Protein AF-0000000087804214 (afdb_homodimer)

Organism: Veillonella parvula (NCBI:txid29466)

Secondary structure (DSSP, 8-state):
--EEEEEE--TTS-HHHHHHHHHHHHHHTT--EEEEESS-TTSGGGHHHHHHHTTTT-SSTTSS-HHHHHHHHHHHHHHHIIIIIHHHHHTTPEEEEES-HHHHHHHHHTT--SHHHHHHHHHHHHIIIIIIS-PPPPSEEEEEE--HHHHHHHHHHHHHHH------TTTT-HHHHHHHHHHHHHHHHHH--EEEE-EEE-TTS-EEEPPHHHHHHHHHHHHHTT--/--EEEEEE--TTS-HHHHHHHHHHHHHHTT--EEEEESS-TTSGGGHHHHHHHTTTT-SSTTSS-HHHHHHHHHHHHHHHIIIIIHHHHHTTPEEEEES-HHHHHHHHHTT--SHHHHHHHHHHHHIIIIIIS-PPPPSEEEEEE--HHHHHHHHHHHHHHH------TTTT-HHHHHHHHHHHHHHHHHH--EEEE-EEE-TTS-EEEPPHHHHHHHHHHHHHTT--

pLDDT: mean 92.7, std 10.62, range [46.09, 98.94]

Sequence (456 aa):
MGTLIILEGGDGSGKATQTKLLVERLTKEGHAVKSVSFPNYDSGAAMPIKMYLAGEFGKDVHDVNPYVASSMYAIDRFASFRTDWEQFYKNGGIIIADRYTTSNMVHQMVKYDNPKERTAFLDWLEDFEFQKFGLPKPDAVCLLDMPLEVSEALMAERTGKTGGNTGDIHEGNHAYLVAVHGAYEELVKRYQWHRIPCAYKAKSSQYTLRTIEEIHNDVYSVVENLLPMGTLIILEGGDGSGKATQTKLLVERLTKEGHAVKSVSFPNYDSGAAMPIKMYLAGEFGKDVHDVNPYVASSMYAIDRFASFRTDWEQFYKNGGIIIADRYTTSNMVHQMVKYDNPKERTAFLDWLEDFEFQKFGLPKPDAVCLLDMPLEVSEALMAERTGKTGGNTGDIHEGNHAYLVAVHGAYEELVKRYQWHRIPCAYKAKSSQYTLRTIEEIHNDVYSVVENLLP

Structure (mmCIF, N/CA/C/O backbone):
data_AF-0000000087804214-model_v1
#
loop_
_entity.id
_entity.type
_entity.pdbx_description
1 polymer 'Thymidylate kinase'
#
loop_
_atom_site.group_PDB
_atom_site.id
_atom_site.type_symbol
_atom_site.label_atom_id
_atom_site.label_alt_id
_atom_site.label_comp_id
_atom_site.label_asym_id
_atom_site.label_entity_id
_atom_site.label_seq_id
_atom_site.pdbx_PDB_ins_code
_atom_site.Cartn_x
_atom_site.Cartn_y
_atom_site.Cartn_z
_atom_site.occupancy
_atom_site.B_iso_or_equiv
_atom_site.auth_seq_id
_atom_site.auth_comp_id
_atom_site.auth_asym_id
_atom_site.auth_atom_id
_atom_site.pdbx_PDB_model_num
ATOM 1 N N . MET A 1 1 ? 22.016 -10.938 -11.633 1 89.5 1 MET A N 1
ATOM 2 C CA . MET A 1 1 ? 20.641 -10.969 -11.156 1 89.5 1 MET A CA 1
ATOM 3 C C . MET A 1 1 ? 20.094 -12.398 -11.172 1 89.5 1 MET A C 1
ATOM 5 O O . MET A 1 1 ? 20.531 -13.227 -11.961 1 89.5 1 MET A O 1
ATOM 9 N N . GLY A 1 2 ? 19.375 -12.766 -10.156 1 96.44 2 GLY A N 1
ATOM 10 C CA . GLY A 1 2 ? 18.875 -14.117 -9.984 1 96.44 2 GLY A CA 1
ATOM 11 C C . GLY A 1 2 ? 17.703 -14.43 -10.898 1 96.44 2 GLY A C 1
ATOM 12 O O . GLY A 1 2 ? 17.453 -13.703 -11.859 1 96.44 2 GLY A O 1
ATOM 13 N N . THR A 1 3 ? 17.172 -15.688 -10.789 1 98 3 THR A N 1
ATOM 14 C CA . THR A 1 3 ? 16.031 -16.172 -11.547 1 98 3 THR A CA 1
ATOM 15 C C . THR A 1 3 ? 14.797 -16.297 -10.664 1 98 3 THR A C 1
ATOM 17 O O . THR A 1 3 ? 14.875 -16.828 -9.547 1 98 3 THR A O 1
ATOM 20 N N . LEU A 1 4 ? 13.695 -15.711 -11.086 1 98.56 4 LEU A N 1
ATOM 21 C CA . LEU A 1 4 ? 12.445 -15.766 -10.336 1 98.56 4 LEU A CA 1
ATOM 22 C C . LEU A 1 4 ? 11.406 -16.594 -11.078 1 98.56 4 LEU A C 1
ATOM 24 O O . LEU A 1 4 ? 10.961 -16.219 -12.164 1 98.56 4 LEU A O 1
ATOM 28 N N . ILE A 1 5 ? 10.977 -17.703 -10.492 1 98.5 5 ILE A N 1
ATOM 29 C CA . ILE A 1 5 ? 9.992 -18.625 -11.047 1 98.5 5 ILE A CA 1
ATOM 30 C C . ILE A 1 5 ? 8.742 -18.641 -10.172 1 98.5 5 ILE A C 1
ATOM 32 O O . ILE A 1 5 ? 8.828 -18.828 -8.961 1 98.5 5 ILE A O 1
ATOM 36 N N . ILE A 1 6 ? 7.594 -18.484 -10.812 1 98.75 6 ILE A N 1
ATOM 37 C CA . ILE A 1 6 ? 6.344 -18.438 -10.062 1 98.75 6 ILE A CA 1
ATOM 38 C C . ILE A 1 6 ? 5.543 -19.703 -10.328 1 98.75 6 ILE A C 1
ATOM 40 O O . ILE A 1 6 ? 5.398 -20.141 -11.477 1 98.75 6 ILE A O 1
ATOM 44 N N . LEU A 1 7 ? 5.105 -20.328 -9.266 1 98.62 7 LEU A N 1
ATOM 45 C CA . LEU A 1 7 ? 4.043 -21.312 -9.352 1 98.62 7 LEU A CA 1
ATOM 46 C C . LEU A 1 7 ? 2.693 -20.703 -8.992 1 98.62 7 LEU A C 1
ATOM 48 O O . LEU A 1 7 ? 2.465 -20.328 -7.84 1 98.62 7 LEU A O 1
ATOM 52 N N . GLU A 1 8 ? 1.828 -20.609 -10.016 1 98.25 8 GLU A N 1
ATOM 53 C CA . GLU A 1 8 ? 0.496 -20.031 -9.867 1 98.25 8 GLU A CA 1
ATOM 54 C C . GLU A 1 8 ? -0.588 -21.094 -10.016 1 98.25 8 GLU A C 1
ATOM 56 O O . GLU A 1 8 ? -0.379 -22.109 -10.68 1 98.25 8 GLU A O 1
ATOM 61 N N . GLY A 1 9 ? -1.726 -20.859 -9.352 1 94.81 9 GLY A N 1
ATOM 62 C CA . GLY A 1 9 ? -2.855 -21.781 -9.398 1 94.81 9 GLY A CA 1
ATOM 63 C C . GLY A 1 9 ? -3.818 -21.609 -8.242 1 94.81 9 GLY A C 1
ATOM 64 O O . GLY A 1 9 ? -3.48 -20.969 -7.242 1 94.81 9 GLY A O 1
ATOM 65 N N . GLY A 1 10 ? -4.977 -22.125 -8.43 1 88.5 10 GLY A N 1
ATOM 66 C CA . GLY A 1 10 ? -5.98 -22.031 -7.387 1 88.5 10 GLY A CA 1
ATOM 67 C C . GLY A 1 10 ? -5.684 -22.922 -6.191 1 88.5 10 GLY A C 1
ATOM 68 O O . GLY A 1 10 ? -4.723 -23.703 -6.211 1 88.5 10 GLY A O 1
ATOM 69 N N . ASP A 1 11 ? -6.441 -22.703 -5.164 1 82.5 11 ASP A N 1
ATOM 70 C CA . ASP A 1 11 ? -6.316 -23.578 -4.004 1 82.5 11 ASP A CA 1
ATOM 71 C C . ASP A 1 11 ? -6.578 -25.031 -4.379 1 82.5 11 ASP A C 1
ATOM 73 O O . ASP A 1 11 ? -7.496 -25.312 -5.148 1 82.5 11 ASP A O 1
ATOM 77 N N . GLY A 1 12 ? -5.707 -25.906 -3.965 1 82.81 12 GLY A N 1
ATOM 78 C CA . GLY A 1 12 ? -5.875 -27.328 -4.254 1 82.81 12 GLY A CA 1
ATOM 79 C C . GLY A 1 12 ? -5.195 -27.766 -5.539 1 82.81 12 GLY A C 1
ATOM 80 O O . GLY A 1 12 ? -5.25 -28.938 -5.914 1 82.81 12 GLY A O 1
ATOM 81 N N . SER A 1 13 ? -4.539 -26.859 -6.195 1 89.88 13 SER A N 1
ATOM 82 C CA . SER A 1 13 ? -3.92 -27.188 -7.48 1 89.88 13 SER A CA 1
ATOM 83 C C . SER A 1 13 ? -2.592 -27.906 -7.285 1 89.88 13 SER A C 1
ATOM 85 O O . SER A 1 13 ? -2.045 -28.484 -8.234 1 89.88 13 SER A O 1
ATOM 87 N N . GLY A 1 14 ? -2.051 -27.891 -6.07 1 90.69 14 GLY A N 1
ATOM 88 C CA . GLY A 1 14 ? -0.812 -28.594 -5.793 1 90.69 14 GLY A CA 1
ATOM 89 C C . GLY A 1 14 ? 0.412 -27.703 -5.844 1 90.69 14 GLY A C 1
ATOM 90 O O . GLY A 1 14 ? 1.534 -28.188 -6.016 1 90.69 14 GLY A O 1
ATOM 91 N N . LYS A 1 15 ? 0.245 -26.359 -5.715 1 93.38 15 LYS A N 1
ATOM 92 C CA . LYS A 1 15 ? 1.345 -25.406 -5.793 1 93.38 15 LYS A CA 1
ATOM 93 C C . LYS A 1 15 ? 2.424 -25.719 -4.762 1 93.38 15 LYS A C 1
ATOM 95 O O . LYS A 1 15 ? 3.604 -25.828 -5.102 1 93.38 15 LYS A O 1
ATOM 100 N N . ALA A 1 16 ? 1.98 -25.938 -3.52 1 93.62 16 ALA A N 1
ATOM 101 C CA . ALA A 1 16 ? 2.936 -26.188 -2.443 1 93.62 16 ALA A CA 1
ATOM 102 C C . ALA A 1 16 ? 3.748 -27.453 -2.707 1 93.62 16 ALA A C 1
ATOM 104 O O . ALA A 1 16 ? 4.961 -27.484 -2.484 1 93.62 16 ALA A O 1
ATOM 105 N N . THR A 1 17 ? 3.088 -28.469 -3.193 1 95.94 17 THR A N 1
ATOM 106 C CA . THR A 1 17 ? 3.742 -29.734 -3.512 1 95.94 17 THR A CA 1
ATOM 107 C C . THR A 1 17 ? 4.758 -29.547 -4.637 1 95.94 17 THR A C 1
ATOM 109 O O . THR A 1 17 ? 5.902 -29.984 -4.523 1 95.94 17 THR A O 1
ATOM 112 N N . GLN A 1 18 ? 4.359 -28.922 -5.672 1 98.12 18 GLN A N 1
ATOM 113 C CA . GLN A 1 18 ? 5.234 -28.734 -6.828 1 98.12 18 GLN A CA 1
ATOM 114 C C . GLN A 1 18 ? 6.402 -27.812 -6.496 1 98.12 18 GLN A C 1
ATOM 116 O O . GLN A 1 18 ? 7.516 -28.016 -6.992 1 98.12 18 GLN A O 1
ATOM 121 N N . THR A 1 19 ? 6.172 -26.781 -5.672 1 98.19 19 THR A N 1
ATOM 122 C CA . THR A 1 19 ? 7.254 -25.906 -5.207 1 98.19 19 THR A CA 1
ATOM 123 C C . THR A 1 19 ? 8.305 -26.719 -4.449 1 98.19 19 THR A C 1
ATOM 125 O O . THR A 1 19 ? 9.5 -26.594 -4.723 1 98.19 19 THR A O 1
ATOM 128 N N . LYS A 1 20 ? 7.844 -27.5 -3.52 1 98.12 20 LYS A N 1
ATOM 129 C CA . LYS A 1 20 ? 8.75 -28.312 -2.711 1 98.12 20 LYS A CA 1
ATOM 130 C C . LYS A 1 20 ? 9.594 -29.234 -3.59 1 98.12 20 LYS A C 1
ATOM 132 O O . LYS A 1 20 ? 10.812 -29.328 -3.414 1 98.12 20 LYS A O 1
ATOM 137 N N . LEU A 1 21 ? 9.008 -29.922 -4.535 1 98.56 21 LEU A N 1
ATOM 138 C CA . LEU A 1 21 ? 9.703 -30.844 -5.422 1 98.56 21 LEU A CA 1
ATOM 139 C C . LEU A 1 21 ? 10.734 -30.109 -6.281 1 98.56 21 LEU A C 1
ATOM 141 O O . LEU A 1 21 ? 11.844 -30.594 -6.488 1 98.56 21 LEU A O 1
ATOM 145 N N . LEU A 1 22 ? 10.352 -28.984 -6.801 1 98.56 22 LEU A N 1
ATOM 146 C CA . LEU A 1 22 ? 11.242 -28.203 -7.652 1 98.56 22 LEU A CA 1
ATOM 147 C C . LEU A 1 22 ? 12.461 -27.719 -6.867 1 98.56 22 LEU A C 1
ATOM 149 O O . LEU A 1 22 ? 13.586 -27.797 -7.355 1 98.56 22 LEU A O 1
ATOM 153 N N . VAL A 1 23 ? 12.211 -27.188 -5.621 1 98.56 23 VAL A N 1
ATOM 154 C CA . VAL A 1 23 ? 13.297 -26.75 -4.758 1 98.56 23 VAL A CA 1
ATOM 155 C C . VAL A 1 23 ? 14.25 -27.906 -4.484 1 98.56 23 VAL A C 1
ATOM 157 O O . VAL A 1 23 ? 15.469 -27.75 -4.602 1 98.56 23 VAL A O 1
ATOM 160 N N . GLU A 1 24 ? 13.727 -29.016 -4.152 1 98.5 24 GLU A N 1
ATOM 161 C CA . GLU A 1 24 ? 14.531 -30.203 -3.85 1 98.5 24 GLU A CA 1
ATOM 162 C C . GLU A 1 24 ? 15.375 -30.609 -5.055 1 98.5 24 GLU A C 1
ATOM 164 O O . GLU A 1 24 ? 16.578 -30.875 -4.918 1 98.5 24 GLU A O 1
ATOM 169 N N . ARG A 1 25 ? 14.75 -30.656 -6.164 1 98.38 25 ARG A N 1
ATOM 170 C CA . ARG A 1 25 ? 15.461 -31.094 -7.363 1 98.38 25 ARG A CA 1
ATOM 171 C C . ARG A 1 25 ? 16.578 -30.125 -7.727 1 98.38 25 ARG A C 1
ATOM 173 O O . ARG A 1 25 ? 17.719 -30.547 -7.961 1 98.38 25 ARG A O 1
ATOM 180 N N . LEU A 1 26 ? 16.344 -28.875 -7.734 1 98.19 26 LEU A N 1
ATOM 181 C CA . LEU A 1 26 ? 17.344 -27.875 -8.102 1 98.19 26 LEU A CA 1
ATOM 182 C C . LEU A 1 26 ? 18.484 -27.844 -7.09 1 98.19 26 LEU A C 1
ATOM 184 O O . LEU A 1 26 ? 19.641 -27.672 -7.465 1 98.19 26 LEU A O 1
ATOM 188 N N . THR A 1 27 ? 18.062 -27.984 -5.793 1 98.25 27 THR A N 1
ATOM 189 C CA . THR A 1 27 ? 19.094 -28.047 -4.762 1 98.25 27 THR A CA 1
ATOM 190 C C . THR A 1 27 ? 20 -29.25 -4.973 1 98.25 27 THR A C 1
ATOM 192 O O . THR A 1 27 ? 21.234 -29.125 -4.875 1 98.25 27 THR A O 1
ATOM 195 N N . LYS A 1 28 ? 19.469 -30.344 -5.289 1 98 28 LYS A N 1
ATOM 196 C CA . LYS A 1 28 ? 20.219 -31.562 -5.551 1 98 28 LYS A CA 1
ATOM 197 C C . LYS A 1 28 ? 21.156 -31.391 -6.75 1 98 28 LYS A C 1
ATOM 199 O O . LYS A 1 28 ? 22.25 -31.938 -6.781 1 98 28 LYS A O 1
ATOM 204 N N . GLU A 1 29 ? 20.688 -30.641 -7.652 1 97.44 29 GLU A N 1
ATOM 205 C CA . GLU A 1 29 ? 21.469 -30.391 -8.867 1 97.44 29 GLU A CA 1
ATOM 206 C C . GLU A 1 29 ? 22.562 -29.359 -8.617 1 97.44 29 GLU A C 1
ATOM 208 O O . GLU A 1 29 ? 23.344 -29.047 -9.523 1 97.44 29 GLU A O 1
ATOM 213 N N . GLY A 1 30 ? 22.609 -28.719 -7.453 1 97.06 30 GLY A N 1
ATOM 214 C CA . GLY A 1 30 ? 23.719 -27.859 -7.059 1 97.06 30 GLY A CA 1
ATOM 215 C C . GLY A 1 30 ? 23.406 -26.375 -7.195 1 97.06 30 GLY A C 1
ATOM 216 O O . GLY A 1 30 ? 24.297 -25.547 -7.082 1 97.06 30 GLY A O 1
ATOM 217 N N . HIS A 1 31 ? 22.141 -26.062 -7.402 1 97.56 31 HIS A N 1
ATOM 218 C CA . HIS A 1 31 ? 21.766 -24.672 -7.551 1 97.56 31 HIS A CA 1
ATOM 219 C C . HIS A 1 31 ? 21.453 -24.031 -6.199 1 97.56 31 HIS A C 1
ATOM 221 O O . HIS A 1 31 ? 21.016 -24.719 -5.27 1 97.56 31 HIS A O 1
ATOM 227 N N . ALA A 1 32 ? 21.797 -22.75 -6.066 1 97.69 32 ALA A N 1
ATOM 228 C CA . ALA A 1 32 ? 21.312 -21.969 -4.926 1 97.69 32 ALA A CA 1
ATOM 229 C C . ALA A 1 32 ? 19.844 -21.609 -5.09 1 97.69 32 ALA A C 1
ATOM 231 O O . ALA A 1 32 ? 19.5 -20.797 -5.949 1 97.69 32 ALA A O 1
ATOM 232 N N . VAL A 1 33 ? 18.984 -22.203 -4.25 1 98.38 33 VAL A N 1
ATOM 233 C CA . VAL A 1 33 ? 17.547 -22.062 -4.438 1 98.38 33 VAL A CA 1
ATOM 234 C C . VAL A 1 33 ? 16.891 -21.625 -3.123 1 98.38 33 VAL A C 1
ATOM 236 O O . VAL A 1 33 ? 17.281 -22.094 -2.049 1 98.38 33 VAL A O 1
ATOM 239 N N . LYS A 1 34 ? 15.984 -20.719 -3.193 1 98.31 34 LYS A N 1
ATOM 240 C CA . LYS A 1 34 ? 15.148 -20.281 -2.078 1 98.31 34 LYS A CA 1
ATOM 241 C C . LYS A 1 34 ? 13.672 -20.266 -2.475 1 98.31 34 LYS A C 1
ATOM 243 O O . LYS A 1 34 ? 13.328 -19.828 -3.576 1 98.31 34 LYS A O 1
ATOM 248 N N . SER A 1 35 ? 12.844 -20.75 -1.614 1 98.62 35 SER A N 1
ATOM 249 C CA . SER A 1 35 ? 11.406 -20.703 -1.853 1 98.62 35 SER A CA 1
ATOM 250 C C . SER A 1 35 ? 10.75 -19.625 -0.992 1 98.62 35 SER A C 1
ATOM 252 O O . SER A 1 35 ? 11.125 -19.422 0.163 1 98.62 35 SER A O 1
ATOM 254 N N . VAL A 1 36 ? 9.805 -18.906 -1.508 1 98.38 36 VAL A N 1
ATOM 255 C CA . VAL A 1 36 ? 8.977 -17.938 -0.794 1 98.38 36 VAL A CA 1
ATOM 256 C C . VAL A 1 36 ? 7.508 -18.172 -1.131 1 98.38 36 VAL A C 1
ATOM 258 O O . VAL A 1 36 ? 7.184 -18.828 -2.121 1 98.38 36 VAL A O 1
ATOM 261 N N . SER A 1 37 ? 6.637 -17.719 -0.307 1 98.06 37 SER A N 1
ATOM 262 C CA . SER A 1 37 ? 5.195 -17.844 -0.509 1 98.06 37 SER A CA 1
ATOM 263 C C . SER A 1 37 ? 4.477 -16.531 -0.173 1 98.06 37 SER A C 1
ATOM 265 O O . SER A 1 37 ? 4.859 -15.836 0.767 1 98.06 37 SER A O 1
ATOM 267 N N . PHE A 1 38 ? 3.467 -16.266 -0.941 1 98.12 38 PHE A N 1
ATOM 268 C CA . PHE A 1 38 ? 2.713 -15.047 -0.711 1 98.12 38 PHE A CA 1
ATOM 269 C C . PHE A 1 38 ? 1.221 -15.336 -0.606 1 98.12 38 PHE A C 1
ATOM 271 O O . PHE A 1 38 ? 0.699 -16.188 -1.33 1 98.12 38 PHE A O 1
ATOM 278 N N . PRO A 1 39 ? 0.587 -14.672 0.192 1 97.75 39 PRO A N 1
ATOM 279 C CA . PRO A 1 39 ? 1.111 -13.703 1.156 1 97.75 39 PRO A CA 1
ATOM 280 C C . PRO A 1 39 ? 1.992 -14.352 2.223 1 97.75 39 PRO A C 1
ATOM 282 O O . PRO A 1 39 ? 1.84 -15.539 2.518 1 97.75 39 PRO A O 1
ATOM 285 N N . ASN A 1 40 ? 2.945 -13.617 2.68 1 98.25 40 ASN A N 1
ATOM 286 C CA . ASN A 1 40 ? 3.736 -14.062 3.822 1 98.25 40 ASN A CA 1
ATOM 287 C C . ASN A 1 40 ? 3.055 -13.719 5.145 1 98.25 40 ASN A C 1
ATOM 289 O O . ASN A 1 40 ? 3.383 -12.711 5.773 1 98.25 40 ASN A O 1
ATOM 293 N N . TYR A 1 41 ? 2.264 -14.578 5.656 1 96.5 41 TYR A N 1
ATOM 294 C CA . TYR A 1 41 ? 1.414 -14.32 6.812 1 96.5 41 TYR A CA 1
ATOM 295 C C . TYR A 1 41 ? 2.238 -14.258 8.094 1 96.5 41 TYR A C 1
ATOM 297 O O . TYR A 1 41 ? 1.754 -13.805 9.133 1 96.5 41 TYR A O 1
ATOM 305 N N . ASP A 1 42 ? 3.43 -14.672 8.039 1 96.31 42 ASP A N 1
ATOM 306 C CA . ASP A 1 42 ? 4.305 -14.625 9.203 1 96.31 42 ASP A CA 1
ATOM 307 C C . ASP A 1 42 ? 4.852 -13.219 9.43 1 96.31 42 ASP A C 1
ATOM 309 O O . ASP A 1 42 ? 5.395 -12.922 10.5 1 96.31 42 ASP A O 1
ATOM 313 N N . SER A 1 43 ? 4.773 -12.414 8.445 1 97.25 43 SER A N 1
ATOM 314 C CA . SER A 1 43 ? 5.262 -11.039 8.523 1 97.25 43 SER A CA 1
ATOM 315 C C . SER A 1 43 ? 4.152 -10.078 8.938 1 97.25 43 SER A C 1
ATOM 317 O O . SER A 1 43 ? 3.008 -10.219 8.508 1 97.25 43 SER A O 1
ATOM 319 N N . GLY A 1 44 ? 4.523 -9.109 9.734 1 97 44 GLY A N 1
ATOM 320 C CA . GLY A 1 44 ? 3.578 -8.055 10.078 1 97 44 GLY A CA 1
ATOM 321 C C . GLY A 1 44 ? 3.092 -7.277 8.867 1 97 44 GLY A C 1
ATOM 322 O O . GLY A 1 44 ? 2.008 -6.691 8.898 1 97 44 GLY A O 1
ATOM 323 N N . ALA A 1 45 ? 3.869 -7.293 7.789 1 98.38 45 ALA A N 1
ATOM 324 C CA . ALA A 1 45 ? 3.521 -6.547 6.586 1 98.38 45 ALA A CA 1
ATOM 325 C C . ALA A 1 45 ? 2.244 -7.09 5.949 1 98.38 45 ALA A C 1
ATOM 327 O O . ALA A 1 45 ? 1.612 -6.418 5.133 1 98.38 45 ALA A O 1
ATOM 328 N N . ALA A 1 46 ? 1.798 -8.297 6.336 1 98.56 46 ALA A N 1
ATOM 329 C CA . ALA A 1 46 ? 0.624 -8.938 5.746 1 98.56 46 ALA A CA 1
ATOM 330 C C . ALA A 1 46 ? -0.641 -8.586 6.523 1 98.56 46 ALA A C 1
ATOM 332 O O . ALA A 1 46 ? -1.74 -9.008 6.156 1 98.56 46 ALA A O 1
ATOM 333 N N . MET A 1 47 ? -0.497 -7.789 7.574 1 98.56 47 MET A N 1
ATOM 334 C CA . MET A 1 47 ? -1.643 -7.508 8.43 1 98.56 47 MET A CA 1
ATOM 335 C C . MET A 1 47 ? -2.77 -6.852 7.641 1 98.56 47 MET A C 1
ATOM 337 O O . MET A 1 47 ? -3.938 -7.219 7.797 1 98.56 47 MET A O 1
ATOM 341 N N . PRO A 1 48 ? -2.5 -5.863 6.734 1 98.56 48 PRO A N 1
ATOM 342 C CA . PRO A 1 48 ? -3.6 -5.309 5.941 1 98.56 48 PRO A CA 1
ATOM 343 C C . PRO A 1 48 ? -4.324 -6.367 5.117 1 98.56 48 PRO A C 1
ATOM 345 O O . PRO A 1 48 ? -5.543 -6.285 4.934 1 98.56 48 PRO A O 1
ATOM 348 N N . ILE A 1 49 ? -3.586 -7.363 4.613 1 98.31 49 ILE A N 1
ATOM 349 C CA . ILE A 1 49 ? -4.191 -8.445 3.846 1 98.31 49 ILE A CA 1
ATOM 350 C C . ILE A 1 49 ? -5.105 -9.266 4.746 1 98.31 49 ILE A C 1
ATOM 352 O O . ILE A 1 49 ? -6.227 -9.609 4.359 1 98.31 49 ILE A O 1
ATOM 356 N N . LYS A 1 50 ? -4.617 -9.578 5.965 1 97.5 50 LYS A N 1
ATOM 357 C CA . LYS A 1 50 ? -5.43 -10.32 6.922 1 97.5 50 LYS A CA 1
ATOM 358 C C . LYS A 1 50 ? -6.734 -9.594 7.223 1 97.5 50 LYS A C 1
ATOM 360 O O . LYS A 1 50 ? -7.805 -10.203 7.258 1 97.5 50 LYS A O 1
ATOM 365 N N . MET A 1 51 ? -6.668 -8.312 7.414 1 97.62 51 MET A N 1
ATOM 366 C CA . MET A 1 51 ? -7.852 -7.492 7.66 1 97.62 51 MET A CA 1
ATOM 367 C C . MET A 1 51 ? -8.797 -7.531 6.461 1 97.62 51 MET A C 1
ATOM 369 O O . MET A 1 51 ? -10.008 -7.688 6.629 1 97.62 51 MET A O 1
ATOM 373 N N . TYR A 1 52 ? -8.188 -7.449 5.305 1 97.38 52 TYR A N 1
ATOM 374 C CA . TYR A 1 52 ? -8.938 -7.48 4.055 1 97.38 52 TYR A CA 1
ATOM 375 C C . TYR A 1 52 ? -9.688 -8.805 3.902 1 97.38 52 TYR A C 1
ATOM 377 O O . TYR A 1 52 ? -10.898 -8.812 3.674 1 97.38 52 TYR A O 1
ATOM 385 N N . LEU A 1 53 ? -9 -9.883 4.094 1 95.06 53 LEU A N 1
ATOM 386 C CA . LEU A 1 53 ? -9.562 -11.211 3.895 1 95.06 53 LEU A CA 1
ATOM 387 C C . LEU A 1 53 ? -10.594 -11.531 4.969 1 95.06 53 LEU A C 1
ATOM 389 O O . LEU A 1 53 ? -11.516 -12.32 4.738 1 95.06 53 LEU A O 1
ATOM 393 N N . ALA A 1 54 ? -10.453 -10.875 6.125 1 94.38 54 ALA A N 1
ATOM 394 C CA . ALA A 1 54 ? -11.398 -11.07 7.223 1 94.38 54 ALA A CA 1
ATOM 395 C C . ALA A 1 54 ? -12.664 -10.258 7.004 1 94.38 54 ALA A C 1
ATOM 397 O O . ALA A 1 54 ? -13.609 -10.336 7.797 1 94.38 54 ALA A O 1
ATOM 398 N N . GLY A 1 55 ? -12.68 -9.414 5.988 1 95.38 55 GLY A N 1
ATOM 399 C CA . GLY A 1 55 ? -13.875 -8.664 5.648 1 95.38 55 GLY A CA 1
ATOM 400 C C . GLY A 1 55 ? -13.992 -7.352 6.402 1 95.38 55 GLY A C 1
ATOM 401 O O . GLY A 1 55 ? -15.07 -6.766 6.484 1 95.38 55 GLY A O 1
ATOM 402 N N . GLU A 1 56 ? -12.914 -6.84 6.973 1 95.94 56 GLU A N 1
ATOM 403 C CA . GLU A 1 56 ? -12.961 -5.621 7.773 1 95.94 56 GLU A CA 1
ATOM 404 C C . GLU A 1 56 ? -13.219 -4.395 6.902 1 95.94 56 GLU A C 1
ATOM 406 O O . GLU A 1 56 ? -13.633 -3.346 7.406 1 95.94 56 GLU A O 1
ATOM 411 N N . PHE A 1 57 ? -12.961 -4.504 5.617 1 97.19 57 PHE A N 1
ATOM 412 C CA . PHE A 1 57 ? -13.148 -3.375 4.715 1 97.19 57 PHE A CA 1
ATOM 413 C C . PHE A 1 57 ? -14.375 -3.578 3.84 1 97.19 57 PHE A C 1
ATOM 415 O O . PHE A 1 57 ? -14.57 -2.861 2.855 1 97.19 57 PHE A O 1
ATOM 422 N N . GLY A 1 58 ? -15.062 -4.578 4.117 1 93.62 58 GLY A N 1
ATOM 423 C CA . GLY A 1 58 ? -16.234 -5.012 3.363 1 93.62 58 GLY A CA 1
ATOM 424 C C . GLY A 1 58 ? -16.297 -6.516 3.184 1 93.62 58 GLY A C 1
ATOM 425 O O . GLY A 1 58 ? -15.266 -7.168 2.986 1 93.62 58 GLY A O 1
ATOM 426 N N . LYS A 1 59 ? -17.453 -7.082 3.098 1 90 59 LYS A N 1
ATOM 427 C CA . LYS A 1 59 ? -17.609 -8.531 3.109 1 90 59 LYS A CA 1
ATOM 428 C C . LYS A 1 59 ? -17.766 -9.078 1.692 1 90 59 LYS A C 1
ATOM 430 O O . LYS A 1 59 ? -17.578 -10.273 1.461 1 90 59 LYS A O 1
ATOM 435 N N . ASP A 1 60 ? -18.062 -8.148 0.803 1 89.5 60 ASP A N 1
ATOM 436 C CA . ASP A 1 60 ? -18.188 -8.555 -0.593 1 89.5 60 ASP A CA 1
ATOM 437 C C . ASP A 1 60 ? -16.859 -8.406 -1.331 1 89.5 60 ASP A C 1
ATOM 439 O O . ASP A 1 60 ? -16.094 -7.48 -1.055 1 89.5 60 ASP A O 1
ATOM 443 N N . VAL A 1 61 ? -16.594 -9.242 -2.324 1 85.44 61 VAL A N 1
ATOM 444 C CA . VAL A 1 61 ? -15.367 -9.25 -3.1 1 85.44 61 VAL A CA 1
ATOM 445 C C . VAL A 1 61 ? -15.18 -7.91 -3.807 1 85.44 61 VAL A C 1
ATOM 447 O O . VAL A 1 61 ? -14.055 -7.461 -4.016 1 85.44 61 VAL A O 1
ATOM 450 N N . HIS A 1 62 ? -16.281 -7.203 -3.998 1 90 62 HIS A N 1
ATOM 451 C CA . HIS A 1 62 ? -16.219 -5.965 -4.766 1 90 62 HIS A CA 1
ATOM 452 C C . HIS A 1 62 ? -16.125 -4.75 -3.85 1 90 62 HIS A C 1
ATOM 454 O O . HIS A 1 62 ? -15.984 -3.621 -4.324 1 90 62 HIS A O 1
ATOM 460 N N . ASP A 1 63 ? -16.188 -4.98 -2.592 1 93.5 63 ASP A N 1
ATOM 461 C CA . ASP A 1 63 ? -16.188 -3.867 -1.646 1 93.5 63 ASP A CA 1
ATOM 462 C C . ASP A 1 63 ? -14.859 -3.133 -1.651 1 93.5 63 ASP A C 1
ATOM 464 O O . ASP A 1 63 ? -14.797 -1.939 -1.345 1 93.5 63 ASP A O 1
ATOM 468 N N . VAL A 1 64 ? -13.82 -3.904 -1.906 1 96.56 64 VAL A N 1
ATOM 469 C CA . VAL A 1 64 ? -12.5 -3.309 -2.035 1 96.56 64 VAL A CA 1
ATOM 470 C C . VAL A 1 64 ? -12.047 -3.357 -3.494 1 96.56 64 VAL A C 1
ATOM 472 O O . VAL A 1 64 ? -11.984 -4.434 -4.094 1 96.56 64 VAL A O 1
ATOM 475 N N . ASN A 1 65 ? -11.781 -2.215 -4.027 1 97.06 65 ASN A N 1
ATOM 476 C CA . ASN A 1 65 ? -11.453 -2.184 -5.449 1 97.06 65 ASN A CA 1
ATOM 477 C C . ASN A 1 65 ? -10.078 -2.785 -5.723 1 97.06 65 ASN A C 1
ATOM 479 O O . ASN A 1 65 ? -9.273 -2.939 -4.805 1 97.06 65 ASN A O 1
ATOM 483 N N . PRO A 1 66 ? -9.727 -3.08 -6.945 1 98.19 66 PRO A N 1
ATOM 484 C CA . PRO A 1 66 ? -8.523 -3.824 -7.312 1 98.19 66 PRO A CA 1
ATOM 485 C C . PRO A 1 66 ? -7.238 -3.07 -6.973 1 98.19 66 PRO A C 1
ATOM 487 O O . PRO A 1 66 ? -6.23 -3.688 -6.621 1 98.19 66 PRO A O 1
ATOM 490 N N . TYR A 1 67 ? -7.262 -1.739 -7.066 1 98.81 67 TYR A N 1
ATOM 491 C CA . TYR A 1 67 ? -6.055 -0.964 -6.801 1 98.81 67 TYR A CA 1
ATOM 492 C C . TYR A 1 67 ? -5.66 -1.061 -5.332 1 98.81 67 TYR A C 1
ATOM 494 O O . TYR A 1 67 ? -4.492 -1.294 -5.012 1 98.81 67 TYR A O 1
ATOM 502 N N . VAL A 1 68 ? -6.66 -0.935 -4.457 1 98.69 68 VAL A N 1
ATOM 503 C CA . VAL A 1 68 ? -6.418 -0.978 -3.018 1 98.69 68 VAL A CA 1
ATOM 504 C C . VAL A 1 68 ? -5.965 -2.379 -2.611 1 98.69 68 VAL A C 1
ATOM 506 O O . VAL A 1 68 ? -4.93 -2.541 -1.961 1 98.69 68 VAL A O 1
ATOM 509 N N . ALA A 1 69 ? -6.734 -3.383 -3.045 1 98.44 69 ALA A N 1
ATOM 510 C CA . ALA A 1 69 ? -6.406 -4.762 -2.693 1 98.44 69 ALA A CA 1
ATOM 511 C C . ALA A 1 69 ? -5.008 -5.129 -3.176 1 98.44 69 ALA A C 1
ATOM 513 O O . ALA A 1 69 ? -4.199 -5.668 -2.412 1 98.44 69 ALA A O 1
ATOM 514 N N . SER A 1 70 ? -4.684 -4.785 -4.379 1 98.81 70 SER A N 1
ATOM 515 C CA . SER A 1 70 ? -3.385 -5.121 -4.961 1 98.81 70 SER A CA 1
ATOM 516 C C . SER A 1 70 ? -2.25 -4.434 -4.211 1 98.81 70 SER A C 1
ATOM 518 O O . SER A 1 70 ? -1.156 -4.984 -4.086 1 98.81 70 SER A O 1
ATOM 520 N N . SER A 1 71 ? -2.502 -3.242 -3.74 1 98.94 71 SER A N 1
ATOM 521 C CA . SER A 1 71 ? -1.472 -2.504 -3.018 1 98.94 71 SER A CA 1
ATOM 522 C C . SER A 1 71 ? -1.11 -3.195 -1.708 1 98.94 71 SER A C 1
ATOM 524 O O . SER A 1 71 ? 0.055 -3.207 -1.307 1 98.94 71 SER A O 1
ATOM 526 N N . MET A 1 72 ? -2.111 -3.752 -1.035 1 98.81 72 MET A N 1
ATOM 527 C CA . MET A 1 72 ? -1.832 -4.48 0.199 1 98.81 72 MET A CA 1
ATOM 528 C C . MET A 1 72 ? -0.91 -5.668 -0.065 1 98.81 72 MET A C 1
ATOM 530 O O . MET A 1 72 ? 0.058 -5.883 0.668 1 98.81 72 MET A O 1
ATOM 534 N N . TYR A 1 73 ? -1.163 -6.391 -1.119 1 98.88 73 TYR A N 1
ATOM 535 C CA . TYR A 1 73 ? -0.335 -7.539 -1.47 1 98.88 73 TYR A CA 1
ATOM 536 C C . TYR A 1 73 ? 1.046 -7.094 -1.935 1 98.88 73 TYR A C 1
ATOM 538 O O . TYR A 1 73 ? 2.045 -7.762 -1.661 1 98.88 73 TYR A O 1
ATOM 546 N N . ALA A 1 74 ? 1.112 -5.992 -2.654 1 98.88 74 ALA A N 1
ATOM 547 C CA . ALA A 1 74 ? 2.393 -5.477 -3.137 1 98.88 74 ALA A CA 1
ATOM 548 C C . ALA A 1 74 ? 3.307 -5.109 -1.973 1 98.88 74 ALA A C 1
ATOM 550 O O . ALA A 1 74 ? 4.512 -5.371 -2.014 1 98.88 74 ALA A O 1
ATOM 551 N N . ILE A 1 75 ? 2.725 -4.512 -0.943 1 98.88 75 ILE A N 1
ATOM 552 C CA . ILE A 1 75 ? 3.504 -4.133 0.229 1 98.88 75 ILE A CA 1
ATOM 553 C C . ILE A 1 75 ? 4.055 -5.383 0.911 1 98.88 75 ILE A C 1
ATOM 555 O O . ILE A 1 75 ? 5.203 -5.398 1.355 1 98.88 75 ILE A O 1
ATOM 559 N N . ASP A 1 76 ? 3.262 -6.43 0.986 1 98.81 76 ASP A N 1
ATOM 560 C CA . ASP A 1 76 ? 3.703 -7.711 1.524 1 98.81 76 ASP A CA 1
ATOM 561 C C . ASP A 1 76 ? 4.887 -8.266 0.733 1 98.81 76 ASP A C 1
ATOM 563 O O . ASP A 1 76 ? 5.887 -8.688 1.316 1 98.81 76 ASP A O 1
ATOM 567 N N . ARG A 1 77 ? 4.766 -8.234 -0.566 1 98.88 77 ARG A N 1
ATOM 568 C CA . ARG A 1 77 ? 5.828 -8.734 -1.428 1 98.88 77 ARG A CA 1
ATOM 569 C C . ARG A 1 77 ? 7.082 -7.875 -1.309 1 98.88 77 ARG A C 1
ATOM 571 O O . ARG A 1 77 ? 8.203 -8.398 -1.292 1 98.88 77 ARG A O 1
ATOM 578 N N . PHE A 1 78 ? 6.895 -6.555 -1.193 1 98.88 78 PHE A N 1
ATOM 579 C CA . PHE A 1 78 ? 8.031 -5.656 -1.026 1 98.88 78 PHE A CA 1
ATOM 580 C C . PHE A 1 78 ? 8.766 -5.949 0.277 1 98.88 78 PHE A C 1
ATOM 582 O O . PHE A 1 78 ? 9.992 -6.051 0.294 1 98.88 78 PHE A O 1
ATOM 589 N N . ALA A 1 79 ? 8.008 -6.086 1.354 1 98.81 79 ALA A N 1
ATOM 590 C CA . ALA A 1 79 ? 8.609 -6.383 2.654 1 98.81 79 ALA A CA 1
ATOM 591 C C . ALA A 1 79 ? 9.383 -7.695 2.613 1 98.81 79 ALA A C 1
ATOM 593 O O . ALA A 1 79 ? 10.508 -7.773 3.113 1 98.81 79 ALA A O 1
ATOM 594 N N . SER A 1 80 ? 8.781 -8.711 2.02 1 98.81 80 SER A N 1
ATOM 595 C CA . SER A 1 80 ? 9.438 -10.008 1.879 1 98.81 80 SER A CA 1
ATOM 596 C C . SER A 1 80 ? 10.727 -9.891 1.075 1 98.81 80 SER A C 1
ATOM 598 O O . SER A 1 80 ? 11.773 -10.391 1.495 1 98.81 80 SER A O 1
ATOM 600 N N . PHE A 1 81 ? 10.672 -9.211 -0.032 1 98.75 81 PHE A N 1
ATOM 601 C CA . PHE A 1 81 ? 11.82 -9.023 -0.905 1 98.75 81 PHE A CA 1
ATOM 602 C C . PHE A 1 81 ? 12.969 -8.352 -0.156 1 98.75 81 PHE A C 1
ATOM 604 O O . PHE A 1 81 ? 14.086 -8.875 -0.126 1 98.75 81 PHE A O 1
ATOM 611 N N . ARG A 1 82 ? 12.648 -7.297 0.566 1 98.19 82 ARG A N 1
ATOM 612 C CA . ARG A 1 82 ? 13.656 -6.469 1.21 1 98.19 82 ARG A CA 1
ATOM 613 C C . ARG A 1 82 ? 14.25 -7.172 2.426 1 98.19 82 ARG A C 1
ATOM 615 O O . ARG A 1 82 ? 15.438 -7.027 2.717 1 98.19 82 ARG A O 1
ATOM 622 N N . THR A 1 83 ? 13.469 -7.949 3.135 1 98.12 83 THR A N 1
ATOM 623 C CA . THR A 1 83 ? 13.93 -8.469 4.422 1 98.12 83 THR A CA 1
ATOM 624 C C . THR A 1 83 ? 14.43 -9.906 4.277 1 98.12 83 THR A C 1
ATOM 626 O O . THR A 1 83 ? 15.102 -10.422 5.172 1 98.12 83 THR A O 1
ATOM 629 N N . ASP A 1 84 ? 14.156 -10.57 3.156 1 98.31 84 ASP A N 1
ATOM 630 C CA . ASP A 1 84 ? 14.391 -12.008 3.162 1 98.31 84 ASP A CA 1
ATOM 631 C C . ASP A 1 84 ? 15.203 -12.438 1.943 1 98.31 84 ASP A C 1
ATOM 633 O O . ASP A 1 84 ? 16.203 -13.141 2.078 1 98.31 84 ASP A O 1
ATOM 637 N N . TRP A 1 85 ? 14.859 -11.953 0.694 1 98.5 85 TRP A N 1
ATOM 638 C CA . TRP A 1 85 ? 15.461 -12.703 -0.402 1 98.5 85 TRP A CA 1
ATOM 639 C C . TRP A 1 85 ? 16.078 -11.766 -1.43 1 98.5 85 TRP A C 1
ATOM 641 O O . TRP A 1 85 ? 16.641 -12.211 -2.434 1 98.5 85 TRP A O 1
ATOM 651 N N . GLU A 1 86 ? 16.141 -10.461 -1.188 1 98.44 86 GLU A N 1
ATOM 652 C CA . GLU A 1 86 ? 16.719 -9.508 -2.131 1 98.44 86 GLU A CA 1
ATOM 653 C C . GLU A 1 86 ? 18.188 -9.812 -2.396 1 98.44 86 GLU A C 1
ATOM 655 O O . GLU A 1 86 ? 18.594 -9.938 -3.551 1 98.44 86 GLU A O 1
ATOM 660 N N . GLN A 1 87 ? 18.984 -9.891 -1.352 1 98.19 87 GLN A N 1
ATOM 661 C CA . GLN A 1 87 ? 20.406 -10.133 -1.521 1 98.19 87 GLN A CA 1
ATOM 662 C C . GLN A 1 87 ? 20.656 -11.484 -2.184 1 98.19 87 GLN A C 1
ATOM 664 O O . GLN A 1 87 ? 21.547 -11.609 -3.033 1 98.19 87 GLN A O 1
ATOM 669 N N . PHE A 1 88 ? 19.938 -12.523 -1.763 1 98.5 88 PHE A N 1
ATOM 670 C CA . PHE A 1 88 ? 20.047 -13.844 -2.367 1 98.5 88 PHE A CA 1
ATOM 671 C C . PHE A 1 88 ? 19.797 -13.773 -3.871 1 98.5 88 PHE A C 1
ATOM 673 O O . PHE A 1 88 ? 20.547 -14.352 -4.656 1 98.5 88 PHE A O 1
ATOM 680 N N . TYR A 1 89 ? 18.766 -13.023 -4.281 1 98.44 89 TYR A N 1
ATOM 681 C CA . TYR A 1 89 ? 18.391 -12.836 -5.68 1 98.44 89 TYR A CA 1
ATOM 682 C C . TYR A 1 89 ? 19.469 -12.062 -6.434 1 98.44 89 TYR A C 1
ATOM 684 O O . TYR A 1 89 ? 19.859 -12.445 -7.539 1 98.44 89 TYR A O 1
ATOM 692 N N . LYS A 1 90 ? 19.922 -11.008 -5.797 1 97.88 90 LYS A N 1
ATOM 693 C CA . LYS A 1 90 ? 20.938 -10.156 -6.434 1 97.88 90 LYS A CA 1
ATOM 694 C C . LYS A 1 90 ? 22.25 -10.906 -6.609 1 97.88 90 LYS A C 1
ATOM 696 O O . LYS A 1 90 ? 23.047 -10.586 -7.496 1 97.88 90 LYS A O 1
ATOM 701 N N . ASN A 1 91 ? 22.469 -11.914 -5.805 1 97.75 91 ASN A N 1
ATOM 702 C CA . ASN A 1 91 ? 23.688 -12.719 -5.871 1 97.75 91 ASN A CA 1
ATOM 703 C C . ASN A 1 91 ? 23.531 -13.883 -6.844 1 97.75 91 ASN A C 1
ATOM 705 O O . ASN A 1 91 ? 24.375 -14.789 -6.867 1 97.75 91 ASN A O 1
ATOM 709 N N . GLY A 1 92 ? 22.453 -13.898 -7.57 1 97.38 92 GLY A N 1
ATOM 710 C CA . GLY A 1 92 ? 22.312 -14.867 -8.641 1 97.38 92 GLY A CA 1
ATOM 711 C C . GLY A 1 92 ? 21.484 -16.078 -8.25 1 97.38 92 GLY A C 1
ATOM 712 O O . GLY A 1 92 ? 21.422 -17.062 -8.984 1 97.38 92 GLY A O 1
ATOM 713 N N . GLY A 1 93 ? 20.812 -16.062 -7.109 1 97.94 93 GLY A N 1
ATOM 714 C CA . GLY A 1 93 ? 20.031 -17.188 -6.617 1 97.94 93 GLY A CA 1
ATOM 715 C C . GLY A 1 93 ? 18.734 -17.391 -7.391 1 97.94 93 GLY A C 1
ATOM 716 O O . GLY A 1 93 ? 18.25 -16.484 -8.062 1 97.94 93 GLY A O 1
ATOM 717 N N . ILE A 1 94 ? 18.188 -18.641 -7.309 1 98.5 94 ILE A N 1
ATOM 718 C CA . ILE A 1 94 ? 16.906 -18.984 -7.902 1 98.5 94 ILE A CA 1
ATOM 719 C C . ILE A 1 94 ? 15.805 -18.875 -6.852 1 98.5 94 ILE A C 1
ATOM 721 O O . ILE A 1 94 ? 15.883 -19.5 -5.797 1 98.5 94 ILE A O 1
ATOM 725 N N . ILE A 1 95 ? 14.859 -18.031 -7.121 1 98.69 95 ILE A N 1
ATOM 726 C CA . ILE A 1 95 ? 13.703 -17.891 -6.238 1 98.69 95 ILE A CA 1
ATOM 727 C C . ILE A 1 95 ? 12.508 -18.625 -6.828 1 98.69 95 ILE A C 1
ATOM 729 O O . ILE A 1 95 ? 12.133 -18.391 -7.984 1 98.69 95 ILE A O 1
ATOM 733 N N . ILE A 1 96 ? 11.914 -19.531 -6.09 1 98.75 96 ILE A N 1
ATOM 734 C CA . ILE A 1 96 ? 10.656 -20.188 -6.426 1 98.75 96 ILE A CA 1
ATOM 735 C C . ILE A 1 96 ? 9.539 -19.656 -5.527 1 98.75 96 ILE A C 1
ATOM 737 O O . ILE A 1 96 ? 9.555 -19.859 -4.312 1 98.75 96 ILE A O 1
ATOM 741 N N . ALA A 1 97 ? 8.609 -19.016 -6.125 1 98.56 97 ALA A N 1
ATOM 742 C CA . ALA A 1 97 ? 7.566 -18.359 -5.332 1 98.56 97 ALA A CA 1
ATOM 743 C C . ALA A 1 97 ? 6.215 -19.047 -5.543 1 98.56 97 ALA A C 1
ATOM 745 O O . ALA A 1 97 ? 5.77 -19.219 -6.68 1 98.56 97 ALA A O 1
ATOM 746 N N . ASP A 1 98 ? 5.613 -19.438 -4.453 1 98 98 ASP A N 1
ATOM 747 C CA . ASP A 1 98 ? 4.195 -19.797 -4.473 1 98 98 ASP A CA 1
ATOM 748 C C . ASP A 1 98 ? 3.318 -18.547 -4.496 1 98 98 ASP A C 1
ATOM 750 O O . ASP A 1 98 ? 3.164 -17.875 -3.477 1 98 98 ASP A O 1
ATOM 754 N N . ARG A 1 99 ? 2.732 -18.281 -5.645 1 98.19 99 ARG A N 1
ATOM 755 C CA . ARG A 1 99 ? 1.998 -17.047 -5.938 1 98.19 99 ARG A CA 1
ATOM 756 C C . ARG A 1 99 ? 2.932 -15.844 -5.953 1 98.19 99 ARG A C 1
ATOM 758 O O . ARG A 1 99 ? 4.098 -15.953 -5.574 1 98.19 99 ARG A O 1
ATOM 765 N N . TYR A 1 100 ? 2.52 -14.727 -6.496 1 98.62 100 TYR A N 1
ATOM 766 C CA . TYR A 1 100 ? 3.244 -13.469 -6.652 1 98.62 100 TYR A CA 1
ATOM 767 C C . TYR A 1 100 ? 2.328 -12.375 -7.188 1 98.62 100 TYR A C 1
ATOM 769 O O . TYR A 1 100 ? 1.146 -12.32 -6.84 1 98.62 100 TYR A O 1
ATOM 777 N N . THR A 1 101 ? 2.836 -11.398 -7.898 1 98.75 101 THR A N 1
ATOM 778 C CA . THR A 1 101 ? 2.049 -10.367 -8.562 1 98.75 101 THR A CA 1
ATOM 779 C C . THR A 1 101 ? 0.994 -10.992 -9.469 1 98.75 101 THR A C 1
ATOM 781 O O . THR A 1 101 ? -0.098 -10.445 -9.633 1 98.75 101 THR A O 1
ATOM 784 N N . THR A 1 102 ? 1.272 -12.211 -9.961 1 98.62 102 THR A N 1
ATOM 785 C CA . THR A 1 102 ? 0.38 -12.945 -10.859 1 98.62 102 THR A CA 1
ATOM 786 C C . THR A 1 102 ? -0.968 -13.195 -10.188 1 98.62 102 THR A C 1
ATOM 788 O O . THR A 1 102 ? -2.01 -13.172 -10.844 1 98.62 102 THR A O 1
ATOM 791 N N . SER A 1 103 ? -0.941 -13.367 -8.875 1 98.12 103 SER A N 1
ATOM 792 C CA . SER A 1 103 ? -2.195 -13.586 -8.164 1 98.12 103 SER A CA 1
ATOM 793 C C . SER A 1 103 ? -3.053 -12.328 -8.148 1 98.12 103 SER A C 1
ATOM 795 O O . SER A 1 103 ? -4.281 -12.406 -8.219 1 98.12 103 SER A O 1
ATOM 797 N N . ASN A 1 104 ? -2.414 -11.109 -8.016 1 98.38 104 ASN A N 1
ATOM 798 C CA . ASN A 1 104 ? -3.162 -9.867 -8.203 1 98.38 104 ASN A CA 1
ATOM 799 C C . ASN A 1 104 ? -3.775 -9.789 -9.594 1 98.38 104 ASN A C 1
ATOM 801 O O . ASN A 1 104 ? -4.926 -9.375 -9.75 1 98.38 104 ASN A O 1
ATOM 805 N N . MET A 1 105 ? -2.969 -10.195 -10.609 1 98.62 105 MET A N 1
ATOM 806 C CA . MET A 1 105 ? -3.479 -10.18 -11.977 1 98.62 105 MET A CA 1
ATOM 807 C C . MET A 1 105 ? -4.762 -10.992 -12.094 1 98.62 105 MET A C 1
ATOM 809 O O . MET A 1 105 ? -5.766 -10.516 -12.617 1 98.62 105 MET A O 1
ATOM 813 N N . VAL A 1 106 ? -4.754 -12.148 -11.516 1 97.31 106 VAL A N 1
ATOM 814 C CA . VAL A 1 106 ? -5.855 -13.102 -11.648 1 97.31 106 VAL A CA 1
ATOM 815 C C . VAL A 1 106 ? -7.043 -12.633 -10.805 1 97.31 106 VAL A C 1
ATOM 817 O O . VAL A 1 106 ? -8.125 -12.375 -11.336 1 97.31 106 VAL A O 1
ATOM 820 N N . HIS A 1 107 ? -6.852 -12.391 -9.531 1 96.5 107 HIS A N 1
ATOM 821 C CA . HIS A 1 107 ? -7.926 -12.266 -8.555 1 96.5 107 HIS A CA 1
ATOM 822 C C . HIS A 1 107 ? -8.539 -10.867 -8.586 1 96.5 107 HIS A C 1
ATOM 824 O O . HIS A 1 107 ? -9.68 -10.672 -8.164 1 96.5 107 HIS A O 1
ATOM 830 N N . GLN A 1 108 ? -7.801 -9.898 -9.125 1 97.31 108 GLN A N 1
ATOM 831 C CA . GLN A 1 108 ? -8.32 -8.531 -9.078 1 97.31 108 GLN A CA 1
ATOM 832 C C . GLN A 1 108 ? -8.844 -8.094 -10.445 1 97.31 108 GLN A C 1
ATOM 834 O O . GLN A 1 108 ? -9.828 -7.367 -10.531 1 97.31 108 GLN A O 1
ATOM 839 N N . MET A 1 109 ? -8.219 -8.586 -11.508 1 97.12 109 MET A N 1
ATOM 840 C CA . MET A 1 109 ? -8.68 -8.172 -12.828 1 97.12 109 MET A CA 1
ATOM 841 C C . MET A 1 109 ? -10.102 -8.656 -13.086 1 97.12 109 MET A C 1
ATOM 843 O O . MET A 1 109 ? -10.852 -8.031 -13.828 1 97.12 109 MET A O 1
ATOM 847 N N . VAL A 1 110 ? -10.5 -9.766 -12.422 1 95.69 110 VAL A N 1
ATOM 848 C CA . VAL A 1 110 ? -11.797 -10.383 -12.695 1 95.69 110 VAL A CA 1
ATOM 849 C C 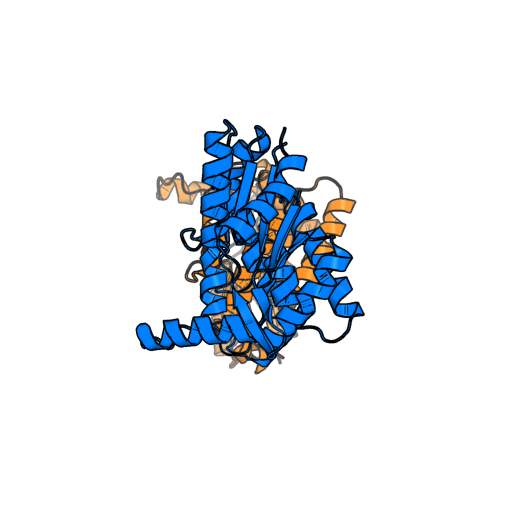. VAL A 1 110 ? -12.914 -9.516 -12.109 1 95.69 110 VAL A C 1
ATOM 851 O O . VAL A 1 110 ? -14.094 -9.766 -12.359 1 95.69 110 VAL A O 1
ATOM 854 N N . LYS A 1 111 ? -12.547 -8.562 -11.336 1 95.12 111 LYS A N 1
ATOM 855 C CA . LYS A 1 111 ? -13.531 -7.641 -10.789 1 95.12 111 LYS A CA 1
ATOM 856 C C . LYS A 1 111 ? -14.023 -6.66 -11.852 1 95.12 111 LYS A C 1
ATOM 858 O O . LYS A 1 111 ? -15 -5.941 -11.641 1 95.12 111 LYS A O 1
ATOM 863 N N . TYR A 1 112 ? -13.359 -6.621 -13.039 1 96.12 112 TYR A N 1
ATOM 864 C CA . TYR A 1 112 ? -13.773 -5.797 -14.172 1 96.12 112 TYR A CA 1
ATOM 865 C C . TYR A 1 112 ? -14.391 -6.656 -15.273 1 96.12 112 TYR A C 1
ATOM 867 O O . TYR A 1 112 ? -13.773 -7.613 -15.742 1 96.12 112 TYR A O 1
ATOM 875 N N . ASP A 1 113 ? -15.523 -6.273 -15.734 1 92.81 113 ASP A N 1
ATOM 876 C CA . ASP A 1 113 ? -16.141 -6.949 -16.875 1 92.81 113 ASP A CA 1
ATOM 877 C C . ASP A 1 113 ? -15.633 -6.391 -18.188 1 92.81 113 ASP A C 1
ATOM 879 O O . ASP A 1 113 ? -15.508 -7.121 -19.172 1 92.81 113 ASP A O 1
ATOM 883 N N . ASN A 1 114 ? -15.289 -5.145 -18.188 1 95.31 114 ASN A N 1
ATOM 884 C CA . ASN A 1 114 ? -14.844 -4.434 -19.375 1 95.31 114 ASN A CA 1
ATOM 885 C C . ASN A 1 114 ? -13.383 -4.738 -19.703 1 95.31 114 ASN A C 1
ATOM 887 O O . ASN A 1 114 ? -12.492 -4.438 -18.906 1 95.31 114 ASN A O 1
ATOM 891 N N . PRO A 1 115 ? -13.07 -5.293 -20.938 1 94.81 115 PRO A N 1
ATOM 892 C CA . PRO A 1 115 ? -11.695 -5.652 -21.297 1 94.81 115 PRO A CA 1
ATOM 893 C C . PRO A 1 115 ? -10.734 -4.469 -21.25 1 94.81 115 PRO A C 1
ATOM 895 O O . PRO A 1 115 ? -9.562 -4.633 -20.906 1 94.81 115 PRO A O 1
ATOM 898 N N . LYS A 1 116 ? -11.273 -3.342 -21.547 1 97.25 116 LYS A N 1
ATOM 899 C CA . LYS A 1 116 ? -10.422 -2.152 -21.516 1 97.25 116 LYS A CA 1
ATOM 900 C C . LYS A 1 116 ? -10 -1.83 -20.078 1 97.25 116 LYS A C 1
ATOM 902 O O . LYS A 1 116 ? -8.852 -1.448 -19.844 1 97.25 116 LYS A O 1
ATOM 907 N N . GLU A 1 117 ? -10.922 -2.002 -19.125 1 97.44 117 GLU A N 1
ATOM 908 C CA . GLU A 1 117 ? -10.617 -1.77 -17.719 1 97.44 117 GLU A CA 1
ATOM 909 C C . GLU A 1 117 ? -9.648 -2.824 -17.172 1 97.44 117 GLU A C 1
ATOM 911 O O . GLU A 1 117 ? -8.766 -2.514 -16.375 1 97.44 117 GLU A O 1
ATOM 916 N N . ARG A 1 118 ? -9.789 -4.047 -17.672 1 97.31 118 ARG A N 1
ATOM 917 C CA . ARG A 1 118 ? -8.867 -5.113 -17.281 1 97.31 118 ARG A CA 1
ATOM 918 C C . ARG A 1 118 ? -7.445 -4.793 -17.75 1 97.31 118 ARG A C 1
ATOM 920 O O . ARG A 1 118 ? -6.496 -4.902 -16.969 1 97.31 118 ARG A O 1
ATOM 927 N N . THR A 1 119 ? -7.355 -4.359 -18.969 1 97.94 119 THR A N 1
ATOM 928 C CA . THR A 1 119 ? -6.051 -4.043 -19.531 1 97.94 119 THR A CA 1
ATOM 929 C C . THR A 1 119 ? -5.41 -2.871 -18.797 1 97.94 119 THR A C 1
ATOM 931 O O . THR A 1 119 ? -4.219 -2.912 -18.469 1 97.94 119 THR A O 1
ATOM 934 N N . ALA A 1 120 ? -6.219 -1.844 -18.547 1 98.31 120 ALA A N 1
ATOM 935 C CA . ALA A 1 120 ? -5.715 -0.679 -17.812 1 98.31 120 ALA A CA 1
ATOM 936 C C . ALA A 1 120 ? -5.223 -1.068 -16.422 1 98.31 120 ALA A C 1
ATOM 938 O O . ALA A 1 120 ? -4.184 -0.584 -15.969 1 98.31 120 ALA A O 1
ATOM 939 N N . PHE A 1 121 ? -5.949 -1.935 -15.828 1 98.56 121 PHE A N 1
ATOM 940 C CA . PHE A 1 121 ? -5.566 -2.402 -14.508 1 98.56 121 PHE A CA 1
ATOM 941 C C . PHE A 1 121 ? -4.266 -3.191 -14.562 1 98.56 121 PHE A C 1
ATOM 943 O O . PHE A 1 121 ? -3.363 -2.971 -13.75 1 98.56 121 PHE A O 1
ATOM 950 N N . LEU A 1 122 ? -4.141 -4.102 -15.492 1 98.75 122 LEU A N 1
ATOM 951 C CA . LEU A 1 122 ? -2.943 -4.926 -15.625 1 98.75 122 LEU A CA 1
ATOM 952 C C . LEU A 1 122 ? -1.721 -4.062 -15.914 1 98.75 122 LEU A C 1
ATOM 954 O O . LEU A 1 122 ? -0.643 -4.297 -15.367 1 98.75 122 LEU A O 1
ATOM 958 N N . ASP A 1 123 ? -1.898 -3.061 -16.75 1 98.81 123 ASP A N 1
ATOM 959 C CA . ASP A 1 123 ? -0.811 -2.131 -17.047 1 98.81 123 ASP A CA 1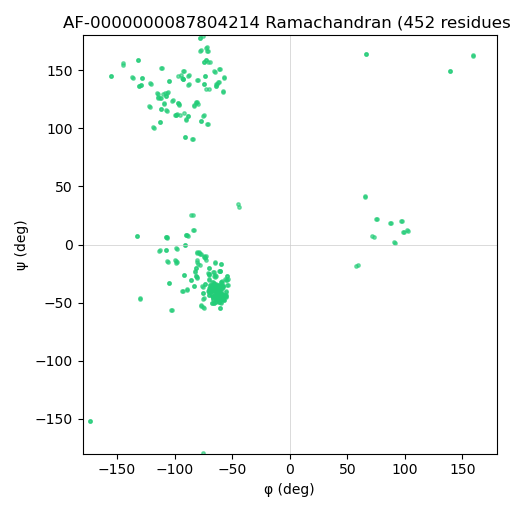
ATOM 960 C C . ASP A 1 123 ? -0.385 -1.376 -15.781 1 98.81 123 ASP A C 1
ATOM 962 O O . ASP A 1 123 ? 0.81 -1.223 -15.523 1 98.81 123 ASP A O 1
ATOM 966 N N . TRP A 1 124 ? -1.369 -0.93 -15.062 1 98.88 124 TRP A N 1
ATOM 967 C CA . TRP A 1 124 ? -1.092 -0.233 -13.812 1 98.88 124 TRP A CA 1
ATOM 968 C C . TRP A 1 124 ? -0.346 -1.139 -12.836 1 98.88 124 TRP A C 1
ATOM 970 O O . TRP A 1 124 ? 0.63 -0.718 -12.211 1 98.88 124 TRP A O 1
ATOM 980 N N . LEU A 1 125 ? -0.807 -2.354 -12.766 1 98.88 125 LEU A N 1
ATOM 981 C CA . LEU A 1 125 ? -0.239 -3.307 -11.82 1 98.88 125 LEU A CA 1
ATOM 982 C C . LEU A 1 125 ? 1.228 -3.58 -12.141 1 98.88 125 LEU A C 1
ATOM 984 O O . LEU A 1 125 ? 2.066 -3.617 -11.234 1 98.88 125 LEU A O 1
ATOM 988 N N . GLU A 1 126 ? 1.582 -3.768 -13.375 1 98.75 126 GLU A N 1
ATOM 989 C CA . GLU A 1 126 ? 2.961 -4 -13.797 1 98.75 126 GLU A CA 1
ATOM 990 C C . GLU A 1 126 ? 3.844 -2.795 -13.484 1 98.75 126 GLU A C 1
ATOM 992 O O . GLU A 1 126 ? 4.945 -2.947 -12.953 1 98.75 126 GLU A O 1
ATOM 997 N N . ASP A 1 127 ? 3.348 -1.613 -13.836 1 98.81 127 ASP A N 1
ATOM 998 C CA . ASP A 1 127 ? 4.094 -0.398 -13.523 1 98.81 127 ASP A CA 1
ATOM 999 C C . ASP A 1 127 ? 4.297 -0.254 -12.016 1 98.81 127 ASP A C 1
ATOM 1001 O O . ASP A 1 127 ? 5.402 0.055 -11.562 1 98.81 127 ASP A O 1
ATOM 1005 N N . PHE A 1 128 ? 3.24 -0.524 -11.273 1 98.88 128 PHE A N 1
ATOM 1006 C CA . PHE A 1 128 ? 3.211 -0.337 -9.82 1 98.88 128 PHE A CA 1
ATOM 1007 C C . PHE A 1 128 ? 4.184 -1.287 -9.133 1 98.88 128 PHE A C 1
ATOM 1009 O O . PHE A 1 128 ? 5.078 -0.849 -8.406 1 98.88 128 PHE A O 1
ATOM 1016 N N . GLU A 1 129 ? 4.148 -2.57 -9.438 1 98.88 129 GLU A N 1
ATOM 1017 C CA . GLU A 1 129 ? 4.93 -3.537 -8.672 1 98.88 129 GLU A CA 1
ATOM 1018 C C . GLU A 1 129 ? 6.332 -3.699 -9.258 1 98.88 129 GLU A C 1
ATOM 1020 O O . GLU A 1 129 ? 7.316 -3.766 -8.516 1 98.88 129 GLU A O 1
ATOM 1025 N N . PHE A 1 130 ? 6.477 -3.697 -10.617 1 98.81 130 PHE A N 1
ATOM 1026 C CA . PHE A 1 130 ? 7.77 -4.02 -11.211 1 98.81 130 PHE A CA 1
ATOM 1027 C C . PHE A 1 130 ? 8.594 -2.756 -11.422 1 98.81 130 PHE A C 1
ATOM 1029 O O . PHE A 1 130 ? 9.828 -2.799 -11.375 1 98.81 130 PHE A O 1
ATOM 1036 N N . GLN A 1 131 ? 7.996 -1.568 -11.586 1 98.56 131 GLN A N 1
ATOM 1037 C CA . GLN A 1 131 ? 8.742 -0.332 -11.797 1 98.56 131 GLN A CA 1
ATOM 1038 C C . GLN A 1 131 ? 8.789 0.506 -10.523 1 98.56 131 GLN A C 1
ATOM 1040 O O . GLN A 1 131 ? 9.859 0.704 -9.945 1 98.56 131 GLN A O 1
ATOM 1045 N N . LYS A 1 132 ? 7.676 0.841 -9.961 1 98.56 132 LYS A N 1
ATOM 1046 C CA . LYS A 1 132 ? 7.637 1.755 -8.82 1 98.56 132 LYS A CA 1
ATOM 1047 C C . LYS A 1 132 ? 8.094 1.06 -7.543 1 98.56 132 LYS A C 1
ATOM 1049 O O . LYS A 1 132 ? 8.891 1.608 -6.781 1 98.56 132 LYS A O 1
ATOM 1054 N N . PHE A 1 133 ? 7.648 -0.158 -7.363 1 98.69 133 PHE A N 1
ATOM 1055 C CA . PHE A 1 133 ? 8.078 -0.884 -6.176 1 98.69 133 PHE A CA 1
ATOM 1056 C C . PHE A 1 133 ? 9.445 -1.52 -6.391 1 98.69 133 PHE A C 1
ATOM 1058 O O . PHE A 1 133 ? 10.117 -1.902 -5.43 1 98.69 133 PHE A O 1
ATOM 1065 N N . GLY A 1 134 ? 9.805 -1.731 -7.699 1 98.12 134 GLY A N 1
ATOM 1066 C CA . GLY A 1 134 ? 11.102 -2.307 -8.023 1 98.12 134 GLY A CA 1
ATOM 1067 C C . GLY A 1 134 ? 11.18 -3.799 -7.758 1 98.12 134 GLY A C 1
ATOM 1068 O O . GLY A 1 134 ? 12.258 -4.34 -7.531 1 98.12 134 GLY A O 1
ATOM 1069 N N . LEU A 1 135 ? 10.055 -4.492 -7.703 1 98.75 135 LEU A N 1
ATOM 1070 C CA . LEU A 1 135 ? 10.047 -5.941 -7.516 1 98.75 135 LEU A CA 1
ATOM 1071 C C . LEU A 1 135 ? 10.492 -6.656 -8.781 1 98.75 135 LEU A C 1
ATOM 1073 O O . LEU A 1 135 ? 10.164 -6.227 -9.891 1 98.75 135 LEU A O 1
ATOM 1077 N N . PRO A 1 136 ? 11.188 -7.758 -8.656 1 98.69 136 PRO A N 1
ATOM 1078 C CA . PRO A 1 136 ? 11.648 -8.469 -9.852 1 98.69 136 PRO A CA 1
ATOM 1079 C C . PRO A 1 136 ? 10.492 -9 -10.703 1 98.69 136 PRO A C 1
ATOM 1081 O O . PRO A 1 136 ? 9.492 -9.477 -10.156 1 98.69 136 PRO A O 1
ATOM 1084 N N . LYS A 1 137 ? 10.625 -8.867 -11.953 1 98.5 137 LYS A N 1
ATOM 1085 C CA . LYS A 1 137 ? 9.703 -9.516 -12.875 1 98.5 137 LYS A CA 1
ATOM 1086 C C . LYS A 1 137 ? 9.969 -11.016 -12.961 1 98.5 137 LYS A C 1
ATOM 1088 O O . LYS A 1 137 ? 11.125 -11.445 -13 1 98.5 137 LYS A O 1
ATOM 1093 N N . PRO A 1 138 ? 8.961 -11.781 -12.984 1 98.56 138 PRO A N 1
ATOM 1094 C CA . PRO A 1 138 ? 9.18 -13.219 -13.117 1 98.56 138 PRO A CA 1
ATOM 1095 C C . PRO A 1 138 ? 9.867 -13.594 -14.43 1 98.56 138 PRO A C 1
ATOM 1097 O O . PRO A 1 138 ? 9.578 -13 -15.469 1 98.56 138 PRO A O 1
ATOM 1100 N N . ASP A 1 139 ? 10.781 -14.531 -14.336 1 98.25 139 ASP A N 1
ATOM 1101 C CA . ASP A 1 139 ? 11.391 -15.086 -15.539 1 98.25 139 ASP A CA 1
ATOM 1102 C C . ASP A 1 139 ? 10.484 -16.141 -16.172 1 98.25 139 ASP A C 1
ATOM 1104 O O . ASP A 1 139 ? 10.539 -16.359 -17.391 1 98.25 139 ASP A O 1
ATOM 1108 N N . ALA A 1 140 ? 9.688 -16.766 -15.328 1 98.25 140 ALA A N 1
ATOM 1109 C CA . ALA A 1 140 ? 8.703 -17.75 -15.797 1 98.25 140 ALA A CA 1
ATOM 1110 C C . ALA A 1 140 ? 7.547 -17.875 -14.805 1 98.25 140 ALA A C 1
ATOM 1112 O O . ALA A 1 140 ? 7.742 -17.734 -13.594 1 98.25 140 ALA A O 1
ATOM 1113 N N . VAL A 1 141 ? 6.434 -18.078 -15.328 1 98.75 141 VAL A N 1
ATOM 1114 C CA . VAL A 1 141 ? 5.246 -18.391 -14.539 1 98.75 141 VAL A CA 1
ATOM 1115 C C . VAL A 1 141 ? 4.672 -19.734 -14.977 1 98.75 141 VAL A C 1
ATOM 1117 O O . VAL A 1 141 ? 4.305 -19.906 -16.141 1 98.75 141 VAL A O 1
ATOM 1120 N N . CYS A 1 142 ? 4.645 -20.672 -14.078 1 98.62 142 CYS A N 1
ATOM 1121 C CA . CYS A 1 142 ? 3.969 -21.953 -14.297 1 98.62 142 CYS A CA 1
ATOM 1122 C C . CYS A 1 142 ? 2.588 -21.953 -13.648 1 98.62 142 CYS A C 1
ATOM 1124 O O . CYS A 1 142 ? 2.469 -21.953 -12.422 1 98.62 142 CYS A O 1
ATOM 1126 N N . LEU A 1 143 ? 1.575 -21.969 -14.477 1 98.56 143 LEU A N 1
ATOM 1127 C CA . LEU A 1 143 ? 0.199 -22.062 -14 1 98.56 143 LEU A CA 1
ATOM 1128 C C . LEU A 1 143 ? -0.236 -23.516 -13.883 1 98.56 143 LEU A C 1
ATOM 1130 O O . LEU A 1 143 ? -0.391 -24.203 -14.891 1 98.56 143 LEU A O 1
ATOM 1134 N N . LEU A 1 144 ? -0.342 -23.969 -12.656 1 97.94 144 LEU A N 1
ATOM 1135 C CA . LEU A 1 144 ? -0.936 -25.281 -12.445 1 97.94 144 LEU A CA 1
ATOM 1136 C C . LEU A 1 144 ? -2.436 -25.25 -12.719 1 97.94 144 LEU A C 1
ATOM 1138 O O . LEU A 1 144 ? -3.217 -24.828 -11.859 1 97.94 144 LEU A O 1
ATOM 1142 N N . ASP A 1 145 ? -2.799 -25.766 -13.852 1 95.94 145 ASP A N 1
ATOM 1143 C CA . ASP A 1 145 ? -4.16 -25.625 -14.367 1 95.94 145 ASP A CA 1
ATOM 1144 C C . ASP A 1 145 ? -5.031 -26.797 -13.914 1 95.94 145 ASP A C 1
ATOM 1146 O O . ASP A 1 145 ? -5.125 -27.812 -14.609 1 95.94 145 ASP A O 1
ATOM 1150 N N . MET A 1 146 ? -5.68 -26.578 -12.805 1 93.38 146 MET A N 1
ATOM 1151 C CA . MET A 1 146 ? -6.641 -27.531 -12.25 1 93.38 146 MET A CA 1
ATOM 1152 C C . MET A 1 146 ? -8.062 -27.156 -12.648 1 93.38 146 MET A C 1
ATOM 1154 O O . MET A 1 146 ? -8.516 -26.031 -12.391 1 93.38 146 MET A O 1
ATOM 1158 N N . PRO A 1 147 ? -8.719 -28.062 -13.297 1 89.88 147 PRO A N 1
ATOM 1159 C CA . PRO A 1 147 ? -10.109 -27.75 -13.633 1 89.88 147 PRO A CA 1
ATOM 1160 C C . PRO A 1 147 ? -10.961 -27.422 -12.406 1 89.88 147 PRO A C 1
ATOM 1162 O O . PRO A 1 147 ? -10.789 -28.047 -11.352 1 89.88 147 PRO A O 1
ATOM 1165 N N . LEU A 1 148 ? -11.852 -26.484 -12.602 1 85.94 148 LEU A N 1
ATOM 1166 C CA . LEU A 1 148 ? -12.672 -26 -11.5 1 85.94 148 LEU A CA 1
ATOM 1167 C C . LEU A 1 148 ? -13.477 -27.125 -10.867 1 85.94 148 LEU A C 1
ATOM 1169 O O . LEU A 1 148 ? -13.555 -27.219 -9.641 1 85.94 148 LEU A O 1
ATOM 1173 N N . GLU A 1 149 ? -14.047 -27.969 -11.68 1 83.94 149 GLU A N 1
ATOM 1174 C CA . GLU A 1 149 ? -14.867 -29.078 -11.203 1 83.94 149 GLU A CA 1
ATOM 1175 C C . GLU A 1 149 ? -14.062 -30 -10.281 1 83.94 149 GLU A C 1
ATOM 1177 O O . GLU A 1 149 ? -14.578 -30.484 -9.273 1 83.94 149 GLU A O 1
ATOM 1182 N N . VAL A 1 150 ? -12.898 -30.156 -10.633 1 84.94 150 VAL A N 1
ATOM 1183 C CA . VAL A 1 150 ? -12.023 -31.047 -9.867 1 84.94 150 VAL A CA 1
ATOM 1184 C C . VAL A 1 150 ? -11.617 -30.359 -8.562 1 84.94 150 VAL A C 1
ATOM 1186 O O . VAL A 1 150 ? -11.664 -30.984 -7.496 1 84.94 150 VAL A O 1
ATOM 1189 N N . SER A 1 151 ? -11.211 -29.078 -8.625 1 80.38 151 SER A N 1
ATOM 1190 C CA . SER A 1 151 ? -10.758 -28.344 -7.441 1 80.38 151 SER A CA 1
ATOM 1191 C C . SER A 1 151 ? -11.875 -28.234 -6.41 1 80.38 151 SER A C 1
ATOM 1193 O O . SER A 1 151 ? -11.633 -28.344 -5.207 1 80.38 151 SER A O 1
ATOM 1195 N N . GLU A 1 152 ? -13.062 -27.984 -6.863 1 78.25 152 GLU A N 1
ATOM 1196 C CA . GLU A 1 152 ? -14.211 -27.906 -5.957 1 78.25 152 GLU A CA 1
ATOM 1197 C C . GLU A 1 152 ? -14.453 -29.234 -5.246 1 78.25 152 GLU A C 1
ATOM 1199 O O . GLU A 1 152 ? -14.773 -29.25 -4.059 1 78.25 152 GLU A O 1
ATOM 1204 N N . ALA A 1 153 ? -14.297 -30.281 -5.957 1 78.19 153 ALA A N 1
ATOM 1205 C CA . ALA A 1 153 ? -14.469 -31.609 -5.371 1 78.19 153 ALA A CA 1
ATOM 1206 C C . ALA A 1 153 ? -13.391 -31.891 -4.324 1 78.19 153 ALA A C 1
ATOM 1208 O O . ALA A 1 153 ? -13.688 -32.438 -3.254 1 78.19 153 ALA A O 1
ATOM 1209 N N . LEU A 1 154 ? -12.242 -31.469 -4.582 1 74.12 154 LEU A N 1
ATOM 1210 C CA . LEU A 1 154 ? -11.117 -31.672 -3.672 1 74.12 154 LEU A CA 1
ATOM 1211 C C . LEU A 1 154 ? -11.289 -30.844 -2.404 1 74.12 154 LEU A C 1
ATOM 1213 O O . LEU A 1 154 ? -10.992 -31.312 -1.304 1 74.12 154 LEU A O 1
ATOM 1217 N N . MET A 1 155 ? -11.766 -29.594 -2.514 1 72.88 155 MET A N 1
ATOM 1218 C CA . MET A 1 155 ? -11.953 -28.703 -1.375 1 72.88 155 MET A CA 1
ATOM 1219 C C . MET A 1 155 ? -13.109 -29.188 -0.501 1 72.88 155 MET A C 1
ATOM 1221 O O . MET A 1 155 ? -13.047 -29.094 0.727 1 72.88 155 MET A O 1
ATOM 1225 N N . ALA A 1 156 ? -14.172 -29.672 -1.172 1 72.06 156 ALA A N 1
ATOM 1226 C CA . ALA A 1 156 ? -15.32 -30.203 -0.447 1 72.06 156 ALA A CA 1
ATOM 1227 C C . ALA A 1 156 ? -14.914 -31.406 0.414 1 72.06 156 ALA A C 1
ATOM 1229 O O . ALA A 1 156 ? -15.391 -31.547 1.541 1 72.06 156 ALA A O 1
ATOM 1230 N N . GLU A 1 157 ? -14.062 -32.156 -0.042 1 68.25 157 GLU A N 1
ATOM 1231 C CA . GLU A 1 157 ? -13.578 -33.312 0.7 1 68.25 157 GLU A CA 1
ATOM 1232 C C . GLU A 1 157 ? -12.734 -32.875 1.899 1 68.25 157 GLU A C 1
ATOM 1234 O O . GLU A 1 157 ? -12.797 -33.5 2.961 1 68.25 157 GLU A O 1
ATOM 1239 N N . ARG A 1 158 ? -12.086 -31.766 1.754 1 65.69 158 ARG A N 1
ATOM 1240 C CA . ARG A 1 158 ? -11.227 -31.266 2.82 1 65.69 158 ARG A CA 1
ATOM 1241 C C . ARG A 1 158 ? -12.055 -30.625 3.932 1 65.69 158 ARG A C 1
ATOM 1243 O O . ARG A 1 158 ? -11.758 -30.797 5.113 1 65.69 158 ARG A O 1
ATOM 1250 N N . THR A 1 159 ? -12.984 -29.641 3.578 1 60.16 159 THR A N 1
ATOM 1251 C CA . THR A 1 159 ? -13.852 -28.969 4.539 1 60.16 159 THR A CA 1
ATOM 1252 C C . THR A 1 159 ? -14.68 -29.984 5.324 1 60.16 159 THR A C 1
ATOM 1254 O O . THR A 1 159 ? -14.93 -29.797 6.516 1 60.16 159 THR A O 1
ATOM 1257 N N . GLY A 1 160 ? -15.227 -30.984 4.57 1 51.44 160 GLY A N 1
ATOM 1258 C CA . GLY A 1 160 ? -15.938 -32.062 5.254 1 51.44 160 GLY A CA 1
ATOM 1259 C C . GLY A 1 160 ? -15.109 -32.719 6.336 1 51.44 160 GLY A C 1
ATOM 1260 O O . GLY A 1 160 ? -15.641 -33.156 7.367 1 51.44 160 GLY A O 1
ATOM 1261 N N . LYS A 1 161 ? -13.883 -32.812 6.102 1 51.47 161 LYS A N 1
ATOM 1262 C CA . LYS A 1 161 ? -13.023 -33.469 7.078 1 51.47 161 LYS A CA 1
ATOM 1263 C C . LYS A 1 161 ? -12.648 -32.531 8.211 1 51.47 161 LYS A C 1
ATOM 1265 O O . LYS A 1 161 ? -12.43 -32.969 9.344 1 51.47 161 LYS A O 1
ATOM 1270 N N . THR A 1 162 ? -12.656 -31.266 7.867 1 51.5 162 THR A N 1
ATOM 1271 C CA . THR A 1 162 ? -12.156 -30.359 8.898 1 51.5 162 THR A CA 1
ATOM 1272 C C . THR A 1 162 ? -13.305 -29.562 9.516 1 51.5 162 THR A C 1
ATOM 1274 O O . THR A 1 162 ? -13.102 -28.828 10.492 1 51.5 162 THR A O 1
ATOM 1277 N N . GLY A 1 163 ? -14.695 -29.828 9.18 1 50.19 163 GLY A N 1
ATOM 1278 C CA . GLY A 1 163 ? -15.852 -29.141 9.734 1 50.19 163 GLY A CA 1
ATOM 1279 C C . GLY A 1 163 ? -15.82 -27.641 9.508 1 50.19 163 GLY A C 1
ATOM 1280 O O . GLY A 1 163 ? -16.625 -26.906 10.094 1 50.19 163 GLY A O 1
ATOM 1281 N N . GLY A 1 164 ? -14.727 -26.812 9.18 1 46.72 164 GLY A N 1
ATOM 1282 C CA . GLY A 1 164 ? -14.508 -25.391 9.43 1 46.72 164 GLY A CA 1
ATOM 1283 C C . GLY A 1 164 ? -14.984 -24.5 8.289 1 46.72 164 GLY A C 1
ATOM 1284 O O . GLY A 1 164 ? -15.148 -24.969 7.16 1 46.72 164 GLY A O 1
ATOM 1285 N N . ASN A 1 165 ? -16.016 -23.688 8.484 1 50.44 165 ASN A N 1
ATOM 1286 C CA . ASN A 1 165 ? -16.469 -22.562 7.676 1 50.44 165 ASN A CA 1
ATOM 1287 C C . ASN A 1 165 ? -15.32 -21.672 7.242 1 50.44 165 ASN A C 1
ATOM 1289 O O . ASN A 1 165 ? -15.125 -20.578 7.797 1 50.44 165 ASN A O 1
ATOM 1293 N N . THR A 1 166 ? -14.117 -22.125 6.945 1 53.62 166 THR A N 1
ATOM 1294 C CA . THR A 1 166 ? -12.828 -21.438 6.977 1 53.62 166 THR A CA 1
ATOM 1295 C C . THR A 1 166 ? -12.602 -20.656 5.688 1 53.62 166 THR A C 1
ATOM 1297 O O . THR A 1 166 ? -11.508 -20.141 5.449 1 53.62 166 THR A O 1
ATOM 1300 N N . GLY A 1 167 ? -13.695 -20.203 4.914 1 64.19 167 GLY A N 1
ATOM 1301 C CA . GLY A 1 167 ? -13.297 -19.562 3.672 1 64.19 167 GLY A CA 1
ATOM 1302 C C . GLY A 1 167 ? -13.258 -18.047 3.768 1 64.19 167 GLY A C 1
ATOM 1303 O O . GLY A 1 167 ? -14.031 -17.438 4.508 1 64.19 167 GLY A O 1
ATOM 1304 N N . ASP A 1 168 ? -12.336 -17.406 3.098 1 75 168 ASP A N 1
ATOM 1305 C CA . ASP A 1 168 ? -12.266 -15.945 2.996 1 75 168 ASP A CA 1
ATOM 1306 C C . ASP A 1 168 ? -13.289 -15.422 1.984 1 75 168 ASP A C 1
ATOM 1308 O O . ASP A 1 168 ? -14.133 -16.172 1.495 1 75 1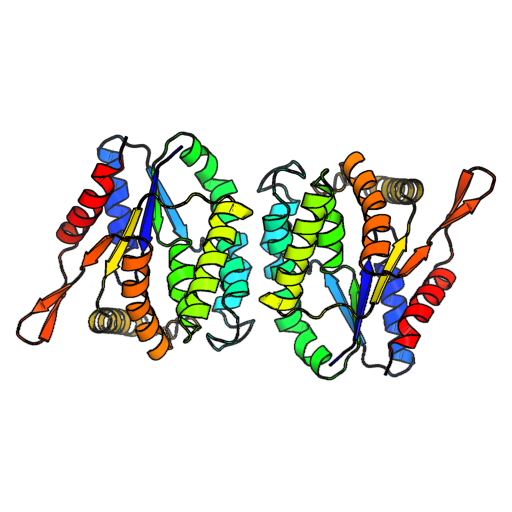68 ASP A O 1
ATOM 1312 N N . ILE A 1 169 ? -13.438 -14.211 1.758 1 75.62 169 ILE A N 1
ATOM 1313 C CA . ILE A 1 169 ? -14.469 -13.547 0.959 1 75.62 169 ILE A CA 1
ATOM 1314 C C . ILE A 1 169 ? -14.406 -14.055 -0.48 1 75.62 169 ILE A C 1
ATOM 1316 O O . ILE A 1 169 ? -15.352 -13.883 -1.249 1 75.62 169 ILE A O 1
ATOM 1320 N N . HIS A 1 170 ? -13.352 -14.664 -0.87 1 78.56 170 HIS A N 1
ATOM 1321 C CA . HIS A 1 170 ? -13.195 -15.141 -2.24 1 78.56 170 HIS A CA 1
ATOM 1322 C C . HIS A 1 170 ? -13.656 -16.578 -2.377 1 78.56 170 HIS A C 1
ATOM 1324 O O . HIS A 1 170 ? -14.312 -16.938 -3.359 1 78.56 170 HIS A O 1
ATOM 1330 N N . GLU A 1 171 ? -13.406 -17.5 -1.434 1 72.75 171 GLU A N 1
ATOM 1331 C CA . GLU A 1 171 ? -13.609 -18.938 -1.51 1 72.75 171 GLU A CA 1
ATOM 1332 C C . GLU A 1 171 ? -15.086 -19.297 -1.51 1 72.75 171 GLU A C 1
ATOM 1334 O O . GLU A 1 171 ? -15.492 -20.312 -2.092 1 72.75 171 GLU A O 1
ATOM 1339 N N . GLY A 1 172 ? -15.898 -18.453 -0.944 1 69.88 172 GLY A N 1
ATOM 1340 C CA . GLY A 1 172 ? -17.312 -18.75 -0.837 1 69.88 172 GLY A CA 1
ATOM 1341 C C . GLY A 1 172 ? -18.125 -18.25 -2.02 1 69.88 172 GLY A C 1
ATOM 1342 O O . GLY A 1 172 ? -19.344 -18.406 -2.047 1 69.88 172 GLY A O 1
ATOM 1343 N N . ASN A 1 173 ? -17.422 -17.766 -3.086 1 79.88 173 ASN A N 1
ATOM 1344 C CA . ASN A 1 173 ? -18.125 -17.172 -4.223 1 79.88 173 ASN A CA 1
ATOM 1345 C C . ASN A 1 173 ? -17.844 -17.953 -5.512 1 79.88 173 ASN A C 1
ATOM 1347 O O . ASN A 1 173 ? -16.828 -17.75 -6.156 1 79.88 173 ASN A O 1
ATOM 1351 N N . HIS A 1 174 ? -18.781 -18.844 -5.98 1 82.75 174 HIS A N 1
ATOM 1352 C CA . HIS A 1 174 ? -18.609 -19.703 -7.141 1 82.75 174 HIS A CA 1
ATOM 1353 C C . HIS A 1 174 ? -18.406 -18.875 -8.414 1 82.75 174 HIS A C 1
ATOM 1355 O O . HIS A 1 174 ? -17.562 -19.219 -9.25 1 82.75 174 HIS A O 1
ATOM 1361 N N . ALA A 1 175 ? -19.203 -17.828 -8.578 1 86.81 175 ALA A N 1
ATOM 1362 C CA . ALA A 1 175 ? -19.062 -16.969 -9.75 1 86.81 175 ALA A CA 1
ATOM 1363 C C . ALA A 1 175 ? -17.656 -16.375 -9.836 1 86.81 175 ALA A C 1
ATOM 1365 O O . ALA A 1 175 ? -17.094 -16.25 -10.922 1 86.81 175 ALA A O 1
ATOM 1366 N N . TYR A 1 176 ? -17.156 -16.078 -8.734 1 88.12 176 TYR A N 1
ATOM 1367 C CA . TYR A 1 176 ? -15.797 -15.57 -8.641 1 88.12 176 TYR A CA 1
ATOM 1368 C C . TYR A 1 176 ? -14.781 -16.625 -9.094 1 88.12 176 TYR A C 1
ATOM 1370 O O . TYR A 1 176 ? -13.883 -16.328 -9.883 1 88.12 176 TYR A O 1
ATOM 1378 N N . LEU A 1 177 ? -14.961 -17.828 -8.68 1 87.56 177 LEU A N 1
ATOM 1379 C CA . LEU A 1 177 ? -14.039 -18.906 -9.023 1 87.56 177 LEU A CA 1
ATOM 1380 C C . LEU A 1 177 ? -14.086 -19.219 -10.516 1 87.56 177 LEU A C 1
ATOM 1382 O O . LEU A 1 177 ? -13.055 -19.484 -11.133 1 87.56 177 LEU A O 1
ATOM 1386 N N . VAL A 1 178 ? -15.219 -19.125 -11.062 1 90.25 178 VAL A N 1
ATOM 1387 C CA . VAL A 1 178 ? -15.391 -19.312 -12.5 1 90.25 178 VAL A CA 1
ATOM 1388 C C . VAL A 1 178 ? -14.656 -18.203 -13.258 1 90.25 178 VAL A C 1
ATOM 1390 O O . VAL A 1 178 ? -13.961 -18.469 -14.242 1 90.25 178 VAL A O 1
ATOM 1393 N N . ALA A 1 179 ? -14.82 -16.969 -12.75 1 92.38 179 ALA A N 1
ATOM 1394 C CA . ALA A 1 179 ? -14.156 -15.836 -13.383 1 92.38 179 ALA A CA 1
ATOM 1395 C C . ALA A 1 179 ? -12.641 -15.977 -13.312 1 92.38 179 ALA A C 1
ATOM 1397 O O . ALA A 1 179 ? -11.93 -15.633 -14.266 1 92.38 179 ALA A O 1
ATOM 1398 N N . VAL A 1 180 ? -12.203 -16.484 -12.234 1 92.31 180 VAL A N 1
ATOM 1399 C CA . VAL A 1 180 ? -10.773 -16.703 -12.023 1 92.31 180 VAL A CA 1
ATOM 1400 C C . VAL A 1 180 ? -10.242 -17.688 -13.055 1 92.31 180 VAL A C 1
ATOM 1402 O O . VAL A 1 180 ? -9.211 -17.453 -13.688 1 92.31 180 VAL A O 1
ATOM 1405 N N . HIS A 1 181 ? -10.914 -18.75 -13.273 1 90.44 181 HIS A N 1
ATOM 1406 C CA . HIS A 1 181 ? -10.492 -19.75 -14.242 1 90.44 181 HIS A CA 1
ATOM 1407 C C . HIS A 1 181 ? -10.5 -19.188 -15.664 1 90.44 181 HIS A C 1
ATOM 1409 O O . HIS A 1 181 ? -9.617 -19.5 -16.469 1 90.44 181 HIS A O 1
ATOM 1415 N N . GLY A 1 182 ? -11.461 -18.359 -15.891 1 91.25 182 GLY A N 1
ATOM 1416 C CA . GLY A 1 182 ? -11.484 -17.672 -17.172 1 91.25 182 GLY A CA 1
ATOM 1417 C C . GLY A 1 182 ? -10.32 -16.734 -17.375 1 91.25 182 GLY A C 1
ATOM 1418 O O . GLY A 1 182 ? -9.82 -16.578 -18.484 1 91.25 182 GLY A O 1
ATOM 1419 N N . ALA A 1 183 ? -9.883 -16.109 -16.297 1 94.56 183 ALA A N 1
ATOM 1420 C CA . ALA A 1 183 ? -8.789 -15.148 -16.344 1 94.56 183 ALA A CA 1
ATOM 1421 C C . ALA A 1 183 ? -7.477 -15.828 -16.734 1 94.56 183 ALA A C 1
ATOM 1423 O O . ALA A 1 183 ? -6.609 -15.211 -17.344 1 94.56 183 ALA A O 1
ATOM 1424 N N . TYR A 1 184 ? -7.34 -17.141 -16.438 1 94.88 184 TYR A N 1
ATOM 1425 C CA . TYR A 1 184 ? -6.121 -17.875 -16.75 1 94.88 184 TYR A CA 1
ATOM 1426 C C . TYR A 1 184 ? -5.828 -17.844 -18.25 1 94.88 184 TYR A C 1
ATOM 1428 O O . TYR A 1 184 ? -4.688 -17.625 -18.656 1 94.88 184 TYR A O 1
ATOM 1436 N N . GLU A 1 185 ? -6.855 -18.016 -19 1 93.81 185 GLU A N 1
ATOM 1437 C CA . GLU A 1 185 ? -6.68 -18.016 -20.453 1 93.81 185 GLU A CA 1
ATOM 1438 C C . GLU A 1 185 ? -6.145 -16.672 -20.953 1 93.81 185 GLU A C 1
ATOM 1440 O O . GLU A 1 185 ? -5.215 -16.625 -21.75 1 93.81 185 GLU A O 1
ATOM 1445 N N . GLU A 1 186 ? -6.762 -15.641 -20.469 1 95.75 186 GLU A N 1
ATOM 1446 C CA . GLU A 1 186 ? -6.367 -14.297 -20.875 1 95.75 186 GLU A CA 1
ATOM 1447 C C . GLU A 1 186 ? -4.93 -13.992 -20.453 1 95.75 186 GLU A C 1
ATOM 1449 O O . GLU A 1 186 ? -4.145 -13.461 -21.25 1 95.75 186 GLU A O 1
ATOM 1454 N N . LEU A 1 187 ? -4.559 -14.359 -19.297 1 97.94 187 LEU A N 1
ATOM 1455 C CA . LEU A 1 187 ? -3.248 -14.031 -18.75 1 97.94 187 LEU A CA 1
ATOM 1456 C C . LEU A 1 187 ? -2.16 -14.898 -19.375 1 97.94 187 LEU A C 1
ATOM 1458 O O . LEU A 1 187 ? -1.041 -14.438 -19.594 1 97.94 187 LEU A O 1
ATOM 1462 N N . VAL A 1 188 ? -2.451 -16.172 -19.656 1 97.94 188 VAL A N 1
ATOM 1463 C CA . VAL A 1 188 ? -1.522 -17.062 -20.359 1 97.94 188 VAL A CA 1
ATOM 1464 C C . VAL A 1 188 ? -1.17 -16.469 -21.719 1 97.94 188 VAL A C 1
ATOM 1466 O O . VAL A 1 188 ? 0.001 -16.438 -22.109 1 97.94 188 VAL A O 1
ATOM 1469 N N . LYS A 1 189 ? -2.156 -15.969 -22.391 1 96.88 189 LYS A N 1
ATOM 1470 C CA . LYS A 1 189 ? -1.942 -15.383 -23.719 1 96.88 189 LYS A CA 1
ATOM 1471 C C . LYS A 1 189 ? -1.174 -14.07 -23.609 1 96.88 189 LYS A C 1
ATOM 1473 O O . LYS A 1 189 ? -0.219 -13.844 -24.359 1 96.88 189 LYS A O 1
ATOM 1478 N N . ARG A 1 190 ? -1.508 -13.258 -22.703 1 97.06 190 ARG A N 1
ATOM 1479 C CA . ARG A 1 190 ? -0.937 -11.914 -22.594 1 97.06 190 ARG A CA 1
ATOM 1480 C C . ARG A 1 190 ? 0.52 -11.984 -22.141 1 97.06 190 ARG A C 1
ATOM 1482 O O . ARG A 1 190 ? 1.359 -11.227 -22.641 1 97.06 190 ARG A O 1
ATOM 1489 N N . TYR A 1 191 ? 0.778 -12.883 -21.219 1 97.94 191 TYR A N 1
ATOM 1490 C CA . TYR A 1 191 ? 2.084 -12.844 -20.562 1 97.94 191 TYR A CA 1
ATOM 1491 C C . TYR A 1 191 ? 2.904 -14.078 -20.922 1 97.94 191 TYR A C 1
ATOM 1493 O O . TYR A 1 191 ? 4.02 -14.258 -20.438 1 97.94 191 TYR A O 1
ATOM 1501 N N . GLN A 1 192 ? 2.285 -14.992 -21.641 1 97.5 192 GLN A N 1
ATOM 1502 C CA . GLN A 1 192 ? 2.963 -16.219 -22.078 1 97.5 192 GLN A CA 1
ATOM 1503 C C . GLN A 1 192 ? 3.338 -17.094 -20.891 1 97.5 192 GLN A C 1
ATOM 1505 O O . GLN A 1 192 ? 4.461 -17.594 -20.812 1 97.5 192 GLN A O 1
ATOM 1510 N N . TRP A 1 193 ? 2.424 -17.203 -19.938 1 98.44 193 TRP A N 1
ATOM 1511 C CA . TRP A 1 193 ? 2.598 -18.156 -18.859 1 98.44 193 TRP A CA 1
ATOM 1512 C C . TRP A 1 193 ? 2.664 -19.594 -19.391 1 98.44 193 TRP A C 1
ATOM 1514 O O . TRP A 1 193 ? 2.137 -19.875 -20.469 1 98.44 193 TRP A O 1
ATOM 1524 N N . HIS A 1 194 ? 3.355 -20.422 -18.703 1 98.38 194 HIS A N 1
ATOM 1525 C CA . HIS A 1 194 ? 3.352 -21.844 -19.047 1 98.38 194 HIS A CA 1
ATOM 1526 C C . HIS A 1 194 ? 2.207 -22.578 -18.344 1 98.38 194 HIS A C 1
ATOM 1528 O O . HIS A 1 194 ? 2.225 -22.734 -17.125 1 98.38 194 HIS A O 1
ATOM 1534 N N . ARG A 1 195 ? 1.254 -22.984 -19.125 1 97.44 195 ARG A N 1
ATOM 1535 C CA . ARG A 1 195 ? 0.124 -23.719 -18.578 1 97.44 195 ARG A CA 1
ATOM 1536 C C . ARG A 1 195 ? 0.483 -25.188 -18.391 1 97.44 195 ARG A C 1
ATOM 1538 O O . ARG A 1 195 ? 0.893 -25.875 -19.328 1 97.44 195 ARG A O 1
ATOM 1545 N N . ILE A 1 196 ? 0.362 -25.656 -17.172 1 98.12 196 ILE A N 1
ATOM 1546 C CA . ILE A 1 196 ? 0.656 -27.031 -16.828 1 98.12 196 ILE A CA 1
ATOM 1547 C C . ILE A 1 196 ? -0.634 -27.75 -16.438 1 98.12 196 ILE A C 1
ATOM 1549 O O . ILE A 1 196 ? -1.155 -27.562 -15.336 1 98.12 196 ILE A O 1
ATOM 1553 N N . PRO A 1 197 ? -1.129 -28.594 -17.328 1 96.31 197 PRO A N 1
ATOM 1554 C CA . PRO A 1 197 ? -2.357 -29.312 -16.969 1 96.31 197 PRO A CA 1
ATOM 1555 C C . PRO A 1 197 ? -2.174 -30.25 -15.781 1 96.31 197 PRO A C 1
ATOM 1557 O O . PRO A 1 197 ? -1.179 -30.984 -15.719 1 96.31 197 PRO A O 1
ATOM 1560 N N . CYS A 1 198 ? -3.139 -30.219 -14.883 1 96.19 198 CYS A N 1
ATOM 1561 C CA . CYS A 1 198 ? -3.049 -31.047 -13.695 1 96.19 198 CYS A CA 1
ATOM 1562 C C . CYS A 1 198 ? -4 -32.25 -13.789 1 96.19 198 CYS A C 1
ATOM 1564 O O . CYS A 1 198 ? -3.895 -33.188 -13.008 1 96.19 198 CYS A O 1
ATOM 1566 N N . ALA A 1 199 ? -4.875 -32.125 -14.711 1 93.62 199 ALA A N 1
ATOM 1567 C CA . ALA A 1 199 ? -5.84 -33.219 -14.953 1 93.62 199 ALA A CA 1
ATOM 1568 C C . ALA A 1 199 ? -6.152 -33.344 -16.438 1 93.62 199 ALA A C 1
ATOM 1570 O O . ALA A 1 199 ? -5.895 -32.438 -17.219 1 93.62 199 ALA A O 1
ATOM 1571 N N . TYR A 1 200 ? -6.574 -34.531 -16.812 1 90.31 200 TYR A N 1
ATOM 1572 C CA . TYR A 1 200 ? -7.055 -34.75 -18.172 1 90.31 200 TYR A CA 1
ATOM 1573 C C . TYR A 1 200 ? -8.5 -35.25 -18.172 1 90.31 200 TYR A C 1
ATOM 1575 O O . TYR A 1 200 ? -8.922 -35.938 -17.25 1 90.31 200 TYR A O 1
ATOM 1583 N N . LYS A 1 201 ? -9.172 -34.719 -19.062 1 85.44 201 LYS A N 1
ATOM 1584 C CA . LYS A 1 201 ? -10.555 -35.156 -19.203 1 85.44 201 LYS A CA 1
ATOM 1585 C C . LYS A 1 201 ? -10.625 -36.438 -20.047 1 85.44 201 LYS A C 1
ATOM 1587 O O . LYS A 1 201 ? -10.141 -36.438 -21.188 1 85.44 201 LYS A O 1
ATOM 1592 N N . ALA A 1 202 ? -11.164 -37.5 -19.359 1 78.06 202 ALA A N 1
ATOM 1593 C CA . ALA A 1 202 ? -11.383 -38.75 -20.109 1 78.06 202 ALA A CA 1
ATOM 1594 C C . ALA A 1 202 ? -12.617 -38.625 -20.984 1 78.06 202 ALA A C 1
ATOM 1596 O O . ALA A 1 202 ? -13.398 -37.688 -20.875 1 78.06 202 ALA A O 1
ATOM 1597 N N . LYS A 1 203 ? -12.789 -39.562 -21.906 1 77.44 203 LYS A N 1
ATOM 1598 C CA . LYS A 1 203 ? -13.922 -39.656 -22.828 1 77.44 203 LYS A CA 1
ATOM 1599 C C . LYS A 1 203 ? -15.25 -39.656 -22.078 1 77.44 203 LYS A C 1
ATOM 1601 O O . LYS A 1 203 ? -16.266 -39.156 -22.609 1 77.44 203 LYS A O 1
ATOM 1606 N N . SER A 1 204 ? -15.336 -40.125 -20.969 1 72.94 204 SER A N 1
ATOM 1607 C CA . SER A 1 204 ? -16.562 -40.188 -20.172 1 72.94 204 SER A CA 1
ATOM 1608 C C . SER A 1 204 ? -16.812 -38.875 -19.438 1 72.94 204 SER A C 1
ATOM 1610 O O . SER A 1 204 ? -17.656 -38.844 -18.531 1 72.94 204 SER A O 1
ATOM 1612 N N . SER A 1 205 ? -16.203 -37.844 -19.688 1 74.31 205 SER A N 1
ATOM 1613 C CA . SER A 1 205 ? -16.359 -36.5 -19.125 1 74.31 205 SER A CA 1
ATOM 1614 C C . SER A 1 205 ? -15.852 -36.438 -17.703 1 74.31 205 SER A C 1
ATOM 1616 O O . SER A 1 205 ? -16.203 -35.5 -16.953 1 74.31 205 SER A O 1
ATOM 1618 N N . GLN A 1 206 ? -15.234 -37.562 -17.312 1 85 206 GLN A N 1
ATOM 1619 C CA . GLN A 1 206 ? -14.656 -37.531 -15.969 1 85 206 GLN A CA 1
ATOM 1620 C C . GLN A 1 206 ? -13.195 -37.125 -16 1 85 206 GLN A C 1
ATOM 1622 O O . GLN A 1 206 ? -12.461 -37.469 -16.938 1 85 206 GLN A O 1
ATOM 1627 N N . TYR A 1 207 ? -12.766 -36.375 -15.016 1 89.81 207 TYR A N 1
ATOM 1628 C CA . TYR A 1 207 ? -11.383 -35.906 -14.938 1 89.81 207 TYR A CA 1
ATOM 1629 C C . TYR A 1 207 ? -10.523 -36.938 -14.211 1 89.81 207 TYR A C 1
ATOM 1631 O O . TYR A 1 207 ? -10.969 -37.562 -13.242 1 89.81 207 TYR A O 1
ATOM 1639 N N . THR A 1 208 ? -9.375 -37.156 -14.727 1 90.75 208 THR A N 1
ATOM 1640 C CA . THR A 1 208 ? -8.352 -37.938 -14.039 1 90.75 208 THR A CA 1
ATOM 1641 C C . THR A 1 208 ? -7.148 -37.062 -13.695 1 90.75 208 THR A C 1
ATOM 1643 O O . THR A 1 208 ? -6.594 -36.375 -14.57 1 90.75 208 THR A O 1
ATOM 1646 N N . LEU A 1 209 ? -6.789 -37.062 -12.461 1 92.5 209 LEU A N 1
ATOM 1647 C CA . LEU A 1 209 ? -5.66 -36.25 -12 1 92.5 209 LEU A CA 1
ATOM 1648 C C . LEU A 1 209 ? -4.344 -36.812 -12.523 1 92.5 209 LEU A C 1
ATOM 1650 O O . LEU A 1 209 ? -4.145 -38.031 -12.531 1 92.5 209 LEU A O 1
ATOM 1654 N N . ARG A 1 210 ? -3.584 -35.938 -13.008 1 95.44 210 ARG A N 1
ATOM 1655 C CA . ARG A 1 210 ? -2.221 -36.344 -13.344 1 95.44 210 ARG A CA 1
ATOM 1656 C C . ARG A 1 210 ? -1.403 -36.594 -12.078 1 95.44 210 ARG A C 1
ATOM 1658 O O . ARG A 1 210 ? -1.737 -36.094 -11.008 1 95.44 210 ARG A O 1
ATOM 1665 N N . THR A 1 211 ? -0.314 -37.438 -12.289 1 96.38 211 THR A N 1
ATOM 1666 C CA . THR A 1 211 ? 0.495 -37.75 -11.109 1 96.38 211 THR A CA 1
ATOM 1667 C C . THR A 1 211 ? 1.36 -36.531 -10.734 1 96.38 211 THR A C 1
ATOM 1669 O O . THR A 1 211 ? 1.662 -35.688 -11.57 1 96.38 211 THR A O 1
ATOM 1672 N N . ILE A 1 212 ? 1.743 -36.5 -9.5 1 97.25 212 ILE A N 1
ATOM 1673 C CA . ILE A 1 212 ? 2.627 -35.469 -8.977 1 97.25 212 ILE A CA 1
ATOM 1674 C C . ILE A 1 212 ? 3.912 -35.406 -9.797 1 97.25 212 ILE A C 1
ATOM 1676 O O . ILE A 1 212 ? 4.398 -34.344 -10.141 1 97.25 212 ILE A O 1
ATOM 1680 N N . GLU A 1 213 ? 4.422 -36.594 -10.18 1 98.12 213 GLU A N 1
ATOM 1681 C CA . GLU A 1 213 ? 5.68 -36.719 -10.906 1 98.12 213 GLU A CA 1
ATOM 1682 C C . GLU A 1 213 ? 5.547 -36.188 -12.328 1 98.12 213 GLU A C 1
ATOM 1684 O O . GLU A 1 213 ? 6.445 -35.5 -12.828 1 98.12 213 GLU A O 1
ATOM 1689 N N . GLU A 1 214 ? 4.457 -36.469 -12.945 1 97.88 214 GLU A N 1
ATOM 1690 C 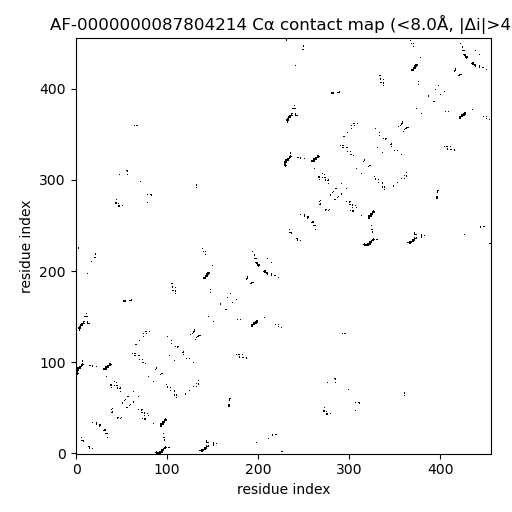CA . GLU A 1 214 ? 4.215 -35.969 -14.289 1 97.88 214 GLU A CA 1
ATOM 1691 C C . GLU A 1 214 ? 4.176 -34.438 -14.305 1 97.88 214 GLU A C 1
ATOM 1693 O O . GLU A 1 214 ? 4.789 -33.812 -15.164 1 97.88 214 GLU A O 1
ATOM 1698 N N . ILE A 1 215 ? 3.477 -33.875 -13.406 1 98.19 215 ILE A N 1
ATOM 1699 C CA . ILE A 1 215 ? 3.35 -32.438 -13.297 1 98.19 215 ILE A CA 1
ATOM 1700 C C . ILE A 1 215 ? 4.715 -31.812 -12.992 1 98.19 215 ILE A C 1
ATOM 1702 O O . ILE A 1 215 ? 5.102 -30.812 -13.594 1 98.19 215 ILE A O 1
ATOM 1706 N N . HIS A 1 216 ? 5.465 -32.469 -12.094 1 98.5 216 HIS A N 1
ATOM 1707 C CA . HIS A 1 216 ? 6.793 -32 -11.727 1 98.5 216 HIS A CA 1
ATOM 1708 C C . HIS A 1 216 ? 7.719 -31.953 -12.938 1 98.5 216 HIS A C 1
ATOM 1710 O O . HIS A 1 216 ? 8.461 -30.984 -13.117 1 98.5 216 HIS A O 1
ATOM 1716 N N . ASN A 1 217 ? 7.656 -32.969 -13.703 1 98.38 217 ASN A N 1
ATOM 1717 C CA . ASN A 1 217 ? 8.516 -33 -14.883 1 98.38 217 ASN A CA 1
ATOM 1718 C C . ASN A 1 217 ? 8.18 -31.891 -15.867 1 98.38 217 ASN A C 1
ATOM 1720 O O . ASN A 1 217 ? 9.07 -31.344 -16.5 1 98.38 217 ASN A O 1
ATOM 1724 N N . ASP A 1 218 ? 6.902 -31.609 -16.016 1 98.06 218 ASP A N 1
ATOM 1725 C CA . ASP A 1 218 ? 6.5 -30.516 -16.891 1 98.06 218 ASP A CA 1
ATOM 1726 C C . ASP A 1 218 ? 7.012 -29.172 -16.344 1 98.06 218 ASP A C 1
ATOM 1728 O O . ASP A 1 218 ? 7.527 -28.359 -17.109 1 98.06 218 ASP A O 1
ATOM 1732 N N . VAL A 1 219 ? 6.863 -28.953 -15.047 1 98.31 219 VAL A N 1
ATOM 1733 C CA . VAL A 1 219 ? 7.336 -27.734 -14.414 1 98.31 219 VAL A CA 1
ATOM 1734 C C . VAL A 1 219 ? 8.844 -27.594 -14.609 1 98.31 219 VAL A C 1
ATOM 1736 O O . VAL A 1 219 ? 9.336 -26.531 -15 1 98.31 219 VAL A O 1
ATOM 1739 N N . TYR A 1 220 ? 9.539 -28.672 -14.375 1 98.5 220 TYR A N 1
ATOM 1740 C CA . TYR A 1 220 ? 10.992 -28.656 -14.492 1 98.5 220 TYR A CA 1
ATOM 1741 C C . TYR A 1 220 ? 11.422 -28.344 -15.922 1 98.5 220 TYR A C 1
ATOM 1743 O O . TYR A 1 220 ? 12.406 -27.641 -16.141 1 98.5 220 TYR A O 1
ATOM 1751 N N . SER A 1 221 ? 10.734 -28.906 -16.844 1 97.88 221 SER A N 1
ATOM 1752 C CA . SER A 1 221 ? 11.062 -28.672 -18.234 1 97.88 221 SER A CA 1
ATOM 1753 C C . SER A 1 221 ? 11.008 -27.188 -18.578 1 97.88 221 SER A C 1
ATOM 1755 O O . SER A 1 221 ? 11.789 -26.703 -19.406 1 97.88 221 SER A O 1
ATOM 1757 N N . VAL A 1 222 ? 10.094 -26.469 -18 1 97.12 222 VAL A N 1
ATOM 1758 C CA . VAL A 1 222 ? 9.977 -25.031 -18.203 1 97.12 222 VAL A CA 1
ATOM 1759 C C . VAL A 1 222 ? 11.18 -24.312 -17.594 1 97.12 222 VAL A C 1
ATOM 1761 O O . VAL A 1 222 ? 11.758 -23.422 -18.203 1 97.12 222 VAL A O 1
ATOM 1764 N N . VAL A 1 223 ? 11.602 -24.75 -16.469 1 96.88 223 VAL A N 1
ATOM 1765 C CA . VAL A 1 223 ? 12.57 -24.047 -15.625 1 96.88 223 VAL A CA 1
ATOM 1766 C C . VAL A 1 223 ? 13.992 -24.359 -16.109 1 96.88 223 VAL A C 1
ATOM 1768 O O . VAL A 1 223 ? 14.875 -23.5 -16.047 1 96.88 223 VAL A O 1
ATOM 1771 N N . GLU A 1 224 ? 14.203 -25.562 -16.562 1 94.81 224 GLU A N 1
ATOM 1772 C CA . GLU A 1 224 ? 15.539 -26.016 -16.938 1 94.81 224 GLU A CA 1
ATOM 1773 C C . GLU A 1 224 ? 16.172 -25.094 -17.953 1 94.81 224 GLU A C 1
ATOM 1775 O O . GLU A 1 224 ? 17.391 -24.875 -17.938 1 94.81 224 GLU A O 1
ATOM 1780 N N . ASN A 1 225 ? 15.32 -24.484 -18.766 1 89.88 225 ASN A N 1
ATOM 1781 C CA . ASN A 1 225 ? 15.812 -23.609 -19.812 1 89.88 225 ASN A CA 1
ATOM 1782 C C . ASN A 1 225 ? 16.219 -22.25 -19.266 1 89.88 225 ASN A C 1
ATOM 1784 O O . ASN A 1 225 ? 16.844 -21.453 -19.969 1 89.88 225 ASN A O 1
ATOM 1788 N N . LEU A 1 226 ? 15.945 -21.969 -18.031 1 93.25 226 LEU A N 1
ATOM 1789 C CA . LEU A 1 226 ? 16.203 -20.672 -17.406 1 93.25 226 LEU A CA 1
ATOM 1790 C C . LEU A 1 226 ? 17.375 -20.75 -16.438 1 93.25 226 LEU A C 1
ATOM 1792 O O . LEU A 1 226 ? 17.812 -19.734 -15.883 1 93.25 226 LEU A O 1
ATOM 1796 N N . LEU A 1 227 ? 17.859 -21.891 -16.266 1 90.31 227 LEU A N 1
ATOM 1797 C CA . LEU A 1 227 ? 18.906 -22.109 -15.266 1 90.31 227 LEU A CA 1
ATOM 1798 C C . LEU A 1 227 ? 20.266 -21.688 -15.797 1 90.31 227 LEU A C 1
ATOM 1800 O O . LEU A 1 227 ? 20.547 -21.812 -16.984 1 90.31 227 LEU A O 1
ATOM 1804 N N . PRO A 1 228 ? 21.109 -21.062 -14.914 1 80.44 228 PRO A N 1
ATOM 1805 C CA . PRO A 1 228 ? 22.469 -20.688 -15.32 1 80.44 228 PRO A CA 1
ATOM 1806 C C . PRO A 1 228 ? 23.359 -21.891 -15.609 1 80.44 228 PRO A C 1
ATOM 1808 O O . PRO A 1 228 ? 23.109 -22.984 -15.086 1 80.44 228 PRO A O 1
ATOM 1811 N N . MET B 1 1 ? -22.172 14.789 1.699 1 89.5 1 MET B N 1
ATOM 1812 C CA . MET B 1 1 ? -20.781 14.461 1.967 1 89.5 1 MET B CA 1
ATOM 1813 C C . MET B 1 1 ? -20.203 15.383 3.033 1 89.5 1 MET B C 1
ATOM 1815 O O . MET B 1 1 ? -20.656 16.516 3.197 1 89.5 1 MET B O 1
ATOM 1819 N N . GLY B 1 2 ? -19.422 14.844 3.934 1 96.38 2 GLY B N 1
ATOM 1820 C CA . GLY B 1 2 ? -18.875 15.578 5.062 1 96.38 2 GLY B CA 1
ATOM 1821 C C . GLY B 1 2 ? -17.734 16.516 4.68 1 96.38 2 GLY B C 1
ATOM 1822 O O . GLY B 1 2 ? -17.531 16.797 3.498 1 96.38 2 GLY B O 1
ATOM 1823 N N . THR B 1 3 ? -17.188 17.234 5.688 1 98 3 THR B N 1
ATOM 1824 C CA . THR B 1 3 ? -16.062 18.156 5.535 1 98 3 THR B CA 1
ATOM 1825 C C . THR B 1 3 ? -14.789 17.578 6.141 1 98 3 THR B C 1
ATOM 1827 O O . THR B 1 3 ? -14.812 17.047 7.254 1 98 3 THR B O 1
ATOM 1830 N N . LEU B 1 4 ? -13.719 17.562 5.367 1 98.56 4 LEU B N 1
ATOM 1831 C CA . LEU B 1 4 ? -12.438 17.047 5.832 1 98.56 4 LEU B CA 1
ATOM 1832 C C . LEU B 1 4 ? -11.414 18.172 5.961 1 98.56 4 LEU B C 1
ATOM 1834 O O . LEU B 1 4 ? -11.031 18.781 4.965 1 98.56 4 LEU B O 1
ATOM 1838 N N . ILE B 1 5 ? -10.945 18.438 7.172 1 98.44 5 ILE B N 1
ATOM 1839 C CA . ILE B 1 5 ? -9.977 19.469 7.492 1 98.44 5 ILE B CA 1
ATOM 1840 C C . ILE B 1 5 ? -8.688 18.828 8 1 98.44 5 ILE B C 1
ATOM 1842 O O . ILE B 1 5 ? -8.711 18.016 8.922 1 98.44 5 ILE B O 1
ATOM 1846 N N . ILE B 1 6 ? -7.57 19.234 7.414 1 98.75 6 ILE B N 1
ATOM 1847 C CA . ILE B 1 6 ? -6.285 18.656 7.805 1 98.75 6 ILE B CA 1
ATOM 1848 C C . ILE B 1 6 ? -5.477 19.688 8.586 1 98.75 6 ILE B C 1
ATOM 1850 O O . ILE B 1 6 ? -5.375 20.859 8.18 1 98.75 6 ILE B O 1
ATOM 1854 N N . LEU B 1 7 ? -4.977 19.266 9.719 1 98.62 7 LEU B N 1
ATOM 1855 C CA . LEU B 1 7 ? -3.902 20 10.383 1 98.62 7 LEU B CA 1
ATOM 1856 C C . LEU B 1 7 ? -2.549 19.359 10.086 1 98.62 7 LEU B C 1
ATOM 1858 O O . LEU B 1 7 ? -2.277 18.234 10.516 1 98.62 7 LEU B O 1
ATOM 1862 N N . GLU B 1 8 ? -1.739 20.094 9.312 1 98.25 8 GLU B N 1
ATOM 1863 C CA . GLU B 1 8 ? -0.413 19.641 8.906 1 98.25 8 GLU B CA 1
ATOM 1864 C C . GLU B 1 8 ? 0.683 20.469 9.586 1 98.25 8 GLU B C 1
ATOM 1866 O O . GLU B 1 8 ? 0.46 21.609 9.969 1 98.25 8 GLU B O 1
ATOM 1871 N N . GLY B 1 9 ? 1.844 19.828 9.773 1 94.81 9 GLY B N 1
ATOM 1872 C CA . GLY B 1 9 ? 2.988 20.484 10.398 1 94.81 9 GLY B CA 1
ATOM 1873 C C . GLY B 1 9 ? 3.996 19.5 10.961 1 94.81 9 GLY B C 1
ATOM 1874 O O . GLY B 1 9 ? 3.689 18.312 11.125 1 94.81 9 GLY B O 1
ATOM 1875 N N . GLY B 1 10 ? 5.16 20 11.203 1 88.5 10 GLY B N 1
ATOM 1876 C CA . GLY B 1 10 ? 6.207 19.156 11.75 1 88.5 10 GLY B CA 1
ATOM 1877 C C . GLY B 1 10 ? 5.98 18.797 13.211 1 88.5 10 GLY B C 1
ATOM 1878 O O . GLY B 1 10 ? 5.035 19.281 13.836 1 88.5 10 GLY B O 1
ATOM 1879 N N . ASP B 1 11 ? 6.781 17.875 13.641 1 82.62 11 ASP B N 1
ATOM 1880 C CA . ASP B 1 11 ? 6.73 17.531 15.062 1 82.62 11 ASP B CA 1
ATOM 1881 C C . ASP B 1 11 ? 7.008 18.766 15.93 1 82.62 11 ASP B C 1
ATOM 1883 O O . ASP B 1 11 ? 7.891 19.562 15.617 1 82.62 11 ASP B O 1
ATOM 1887 N N . GLY B 1 12 ? 6.18 18.969 16.922 1 82.81 12 GLY B N 1
ATOM 1888 C CA . GLY B 1 12 ? 6.367 20.094 17.828 1 82.81 12 GLY B CA 1
ATOM 1889 C C . GLY B 1 12 ? 5.645 21.344 17.375 1 82.81 12 GLY B C 1
ATOM 1890 O O . GLY B 1 12 ? 5.707 22.391 18.031 1 82.81 12 GLY B O 1
ATOM 1891 N N . SER B 1 13 ? 4.922 21.266 16.297 1 89.75 13 SER B N 1
ATOM 1892 C CA . SER B 1 13 ? 4.254 22.438 15.75 1 89.75 13 SER B CA 1
ATOM 1893 C C . SER B 1 13 ? 2.953 22.734 16.5 1 89.75 13 SER B C 1
ATOM 1895 O O . SER B 1 13 ? 2.373 23.812 16.359 1 89.75 13 SER B O 1
ATOM 1897 N N . GLY B 1 14 ? 2.465 21.781 17.281 1 90.56 14 GLY B N 1
ATOM 1898 C CA . GLY B 1 14 ? 1.253 21.984 18.062 1 90.56 14 GLY B CA 1
ATOM 1899 C C . GLY B 1 14 ? 0.012 21.438 17.391 1 90.56 14 GLY B C 1
ATOM 1900 O O . GLY B 1 14 ? -1.107 21.828 17.703 1 90.56 14 GLY B O 1
ATOM 1901 N N . LYS B 1 15 ? 0.156 20.484 16.422 1 93.38 15 LYS B N 1
ATOM 1902 C CA . LYS B 1 15 ? -0.963 19.906 15.688 1 93.38 15 LYS B CA 1
ATOM 1903 C C . LYS B 1 15 ? -1.987 19.281 16.625 1 93.38 15 LYS B C 1
ATOM 1905 O O . LYS B 1 15 ? -3.18 19.594 16.547 1 93.38 15 LYS B O 1
ATOM 1910 N N . ALA B 1 16 ? -1.488 18.484 17.578 1 93.5 16 ALA B N 1
ATOM 1911 C CA . ALA B 1 16 ? -2.391 17.797 18.484 1 93.5 16 ALA B CA 1
ATOM 1912 C C . ALA B 1 16 ? -3.188 18.781 19.328 1 93.5 16 ALA B C 1
ATOM 1914 O O . ALA B 1 16 ? -4.391 18.609 19.531 1 93.5 16 ALA B O 1
ATOM 1915 N N . THR B 1 17 ? -2.527 19.812 19.781 1 95.88 17 THR B N 1
ATOM 1916 C CA . THR B 1 17 ? -3.17 20.844 20.578 1 95.88 17 THR B CA 1
ATOM 1917 C C . THR B 1 17 ? -4.238 21.578 19.766 1 95.88 17 THR B C 1
ATOM 1919 O O . THR B 1 17 ? -5.367 21.75 20.219 1 95.88 17 THR B O 1
ATOM 1922 N N . GLN B 1 18 ? -3.895 21.984 18.594 1 98.06 18 GLN B N 1
ATOM 1923 C CA . GLN B 1 18 ? -4.82 22.75 17.766 1 98.06 18 GLN B CA 1
ATOM 1924 C C . GLN B 1 18 ? -5.992 21.875 17.312 1 98.06 18 GLN B C 1
ATOM 1926 O O . GLN B 1 18 ? -7.121 22.359 17.188 1 98.06 18 GLN B O 1
ATOM 1931 N N . THR B 1 19 ? -5.746 20.594 17.031 1 98.12 19 THR B N 1
ATOM 1932 C CA . THR B 1 19 ? -6.82 19.656 16.703 1 98.12 19 THR B CA 1
ATOM 1933 C C . THR B 1 19 ? -7.824 19.562 17.859 1 98.12 19 THR B C 1
ATOM 1935 O O . THR B 1 19 ? -9.031 19.672 17.641 1 98.12 19 THR B O 1
ATOM 1938 N N . LYS B 1 20 ? -7.309 19.359 19.031 1 98.12 20 LYS B N 1
ATOM 1939 C CA . LYS B 1 20 ? -8.164 19.234 20.203 1 98.12 20 LYS B CA 1
ATOM 1940 C C . LYS B 1 20 ? -9.023 20.469 20.391 1 98.12 20 LYS B C 1
ATOM 1942 O O . LYS B 1 20 ? -10.234 20.375 20.625 1 98.12 20 LYS B O 1
ATOM 1947 N N . LEU B 1 21 ? -8.469 21.641 20.297 1 98.56 21 LEU B N 1
ATOM 1948 C CA . LEU B 1 21 ? -9.188 22.906 20.469 1 98.56 21 LEU B CA 1
ATOM 1949 C C . LEU B 1 21 ? -10.266 23.078 19.406 1 98.56 21 LEU B C 1
ATOM 1951 O O . LEU B 1 21 ? -11.367 23.531 19.703 1 98.56 21 LEU B O 1
ATOM 1955 N N . LEU B 1 22 ? -9.93 22.766 18.188 1 98.56 22 LEU B N 1
ATOM 1956 C CA . LEU B 1 22 ? -10.875 22.906 17.094 1 98.56 22 LEU B CA 1
ATOM 1957 C C . LEU B 1 22 ? -12.062 21.969 17.266 1 98.56 22 LEU B C 1
ATOM 1959 O O . LEU B 1 22 ? -13.211 22.375 17.062 1 98.56 22 LEU B O 1
ATOM 1963 N N . VAL B 1 23 ? -11.758 20.688 17.656 1 98.56 23 VAL B N 1
ATOM 1964 C CA . VAL B 1 23 ? -12.812 19.703 17.891 1 98.56 23 VAL B CA 1
ATOM 1965 C C . VAL B 1 23 ? -13.742 20.219 19 1 98.56 23 VAL B C 1
ATOM 1967 O O . VAL B 1 23 ? -14.961 20.188 18.859 1 98.56 23 VAL B O 1
ATOM 1970 N N . GLU B 1 24 ? -13.18 20.688 20.047 1 98.5 24 GLU B N 1
ATOM 1971 C CA . GLU B 1 24 ? -13.953 21.172 21.188 1 98.5 24 GLU B CA 1
ATOM 1972 C C . GLU B 1 24 ? -14.844 22.344 20.781 1 98.5 24 GLU B C 1
ATOM 1974 O O . GLU B 1 24 ? -16.031 22.391 21.109 1 98.5 24 GLU B O 1
ATOM 1979 N N . ARG B 1 25 ? -14.266 23.25 20.078 1 98.38 25 ARG B N 1
ATOM 1980 C CA . ARG B 1 25 ? -15.008 24.438 19.688 1 98.38 25 ARG B CA 1
ATOM 1981 C C . ARG B 1 25 ? -16.172 24.094 18.766 1 98.38 25 ARG B C 1
ATOM 1983 O O . ARG B 1 25 ? -17.297 24.516 18.984 1 98.38 25 ARG B O 1
ATOM 1990 N N . LEU B 1 26 ? -15.961 23.312 17.781 1 98.19 26 LEU B N 1
ATOM 1991 C CA . LEU B 1 26 ? -16.984 22.938 16.812 1 98.19 26 LEU B CA 1
ATOM 1992 C C . LEU B 1 26 ? -18.078 22.109 17.484 1 98.19 26 LEU B C 1
ATOM 1994 O O . LEU B 1 26 ? -19.266 22.266 17.172 1 98.19 26 LEU B O 1
ATOM 1998 N N . THR B 1 27 ? -17.609 21.203 18.391 1 98.25 27 THR B N 1
ATOM 1999 C CA . THR B 1 27 ? -18.594 20.422 19.141 1 98.25 27 THR B CA 1
ATOM 2000 C C . THR B 1 27 ? -19.5 21.328 19.969 1 98.25 27 THR B C 1
ATOM 2002 O O . THR B 1 27 ? -20.719 21.156 19.984 1 98.25 27 THR B O 1
ATOM 2005 N N . LYS B 1 28 ? -18.938 22.281 20.594 1 98.06 28 LYS B N 1
ATOM 2006 C CA . LYS B 1 28 ? -19.688 23.25 21.406 1 98.06 28 LYS B CA 1
ATOM 2007 C C . LYS B 1 28 ? -20.672 24.031 20.547 1 98.06 28 LYS B C 1
ATOM 2009 O O . LYS B 1 28 ? -21.75 24.391 21 1 98.06 28 LYS B O 1
ATOM 2014 N N . GLU B 1 29 ? -20.266 24.266 19.375 1 97.44 29 GLU B N 1
ATOM 2015 C CA . GLU B 1 29 ? -21.109 25.016 18.453 1 97.44 29 GLU B CA 1
ATOM 2016 C C . GLU B 1 29 ? -22.203 24.141 17.859 1 97.44 29 GLU B C 1
ATOM 2018 O O . GLU B 1 29 ? -23.031 24.625 17.078 1 97.44 29 GLU B O 1
ATOM 2023 N N . GLY B 1 30 ? -22.219 22.844 18.109 1 97.06 30 GLY B N 1
ATOM 2024 C CA . GLY B 1 30 ? -23.312 21.969 17.75 1 97.06 30 GLY B CA 1
ATOM 2025 C C . GLY B 1 30 ? -23.047 21.141 16.516 1 97.06 30 GLY B C 1
ATOM 2026 O O . GLY B 1 30 ? -23.953 20.5 15.977 1 97.06 30 GLY B O 1
ATOM 2027 N N . HIS B 1 31 ? -21.797 21.125 16.078 1 97.56 31 HIS B N 1
ATOM 2028 C CA . HIS B 1 31 ? -21.453 20.344 14.891 1 97.56 31 HIS B CA 1
ATOM 2029 C C . HIS B 1 31 ? -21.109 18.906 15.242 1 97.56 31 HIS B C 1
ATOM 2031 O O . HIS B 1 31 ? -20.609 18.641 16.344 1 97.56 31 HIS B O 1
ATOM 2037 N N . ALA B 1 32 ? -21.469 17.984 14.344 1 97.62 32 ALA B N 1
ATOM 2038 C CA . ALA B 1 32 ? -20.953 16.625 14.445 1 97.62 32 ALA B CA 1
ATOM 2039 C C . ALA B 1 32 ? -19.5 16.547 14 1 97.62 32 ALA B C 1
ATOM 2041 O O . ALA B 1 32 ? -19.203 16.703 12.812 1 97.62 32 ALA B O 1
ATOM 2042 N N . VAL B 1 33 ? -18.578 16.297 14.961 1 98.38 33 VAL B N 1
ATOM 2043 C CA . VAL B 1 33 ? -17.156 16.391 14.672 1 98.38 33 VAL B CA 1
ATOM 2044 C C . VAL B 1 33 ? -16.453 15.117 15.141 1 98.38 33 VAL B C 1
ATOM 2046 O O . VAL B 1 33 ? -16.781 14.57 16.203 1 98.38 33 VAL B O 1
ATOM 2049 N N . LYS B 1 34 ? -15.57 14.617 14.352 1 98.31 34 LYS B N 1
ATOM 2050 C CA . LYS B 1 34 ? -14.695 13.5 14.68 1 98.31 34 LYS B CA 1
ATOM 2051 C C . LYS B 1 34 ? -13.242 13.82 14.344 1 98.31 34 LYS B C 1
ATOM 2053 O O . LYS B 1 34 ? -12.953 14.398 13.297 1 98.31 34 LYS B O 1
ATOM 2058 N N . SER B 1 35 ? -12.367 13.477 15.234 1 98.62 35 SER B N 1
ATOM 2059 C CA . SER B 1 35 ? -10.945 13.656 14.977 1 98.62 35 SER B CA 1
ATOM 2060 C C . SER B 1 35 ? -10.266 12.32 14.672 1 98.62 35 SER B C 1
ATOM 2062 O O . SER B 1 35 ? -10.602 11.297 15.266 1 98.62 35 SER B O 1
ATOM 2064 N N . VAL B 1 36 ? -9.359 12.289 13.742 1 98.38 36 VAL B N 1
ATOM 2065 C CA . VAL B 1 36 ? -8.516 11.141 13.414 1 98.38 36 VAL B CA 1
ATOM 2066 C C . VAL B 1 36 ? -7.059 11.578 13.312 1 98.38 36 VAL B C 1
ATOM 2068 O O . VAL B 1 36 ? -6.77 12.773 13.18 1 98.38 36 VAL B O 1
ATOM 2071 N N . SER B 1 37 ? -6.16 10.68 13.445 1 98.06 37 SER B N 1
ATOM 2072 C CA . SER B 1 37 ? -4.727 10.945 13.344 1 98.06 37 SER B CA 1
ATOM 2073 C C . SER B 1 37 ? -4.023 9.867 12.523 1 98.06 37 SER B C 1
ATOM 2075 O O . SER B 1 37 ? -4.383 8.688 12.594 1 98.06 37 SER B O 1
ATOM 2077 N N . PHE B 1 38 ? -3.051 10.312 11.781 1 98.12 38 PHE B N 1
ATOM 2078 C CA . PHE B 1 38 ? -2.312 9.375 10.953 1 98.12 38 PHE B CA 1
ATOM 2079 C C . PHE B 1 38 ? -0.812 9.508 11.18 1 98.12 38 PHE B C 1
ATOM 2081 O O . PHE B 1 38 ? -0.303 10.617 11.352 1 98.12 38 PHE B O 1
ATOM 2088 N N . PRO B 1 39 ? -0.155 8.484 11.148 1 97.75 39 PRO B N 1
ATOM 2089 C CA . PRO B 1 39 ? -0.66 7.113 11.023 1 97.75 39 PRO B CA 1
ATOM 2090 C C . PRO B 1 39 ? -1.479 6.68 12.242 1 97.75 39 PRO B C 1
ATOM 2092 O O . PRO B 1 39 ? -1.289 7.211 13.336 1 97.75 39 PRO B O 1
ATOM 2095 N N . ASN B 1 40 ? -2.42 5.836 12.008 1 98.19 40 ASN B N 1
ATOM 2096 C CA . ASN B 1 40 ? -3.152 5.223 13.109 1 98.19 40 ASN B CA 1
ATOM 2097 C C . ASN B 1 40 ? -2.422 3.998 13.656 1 98.19 40 ASN B C 1
ATOM 2099 O O . ASN B 1 40 ? -2.748 2.865 13.297 1 98.19 40 ASN B O 1
ATOM 2103 N N . TYR B 1 41 ? -1.595 4.168 14.617 1 96.5 41 TYR B N 1
ATOM 2104 C CA . TYR B 1 41 ? -0.704 3.125 15.109 1 96.5 41 TYR B CA 1
ATOM 2105 C C . TYR B 1 41 ? -1.475 2.084 15.914 1 96.5 41 TYR B C 1
ATOM 2107 O O . TYR B 1 41 ? -0.956 1.001 16.203 1 96.5 41 TYR B O 1
ATOM 2115 N N . ASP B 1 42 ? -2.658 2.365 16.234 1 96.31 42 ASP B N 1
ATOM 2116 C CA . ASP B 1 42 ? -3.482 1.419 16.984 1 96.31 42 ASP B CA 1
ATOM 2117 C C . ASP B 1 42 ? -4.051 0.342 16.062 1 96.31 42 ASP B C 1
ATOM 2119 O O . ASP B 1 42 ? -4.547 -0.684 16.531 1 96.31 42 ASP B O 1
ATOM 2123 N N . SER B 1 43 ? -4.023 0.583 14.812 1 97.25 43 SER B N 1
ATOM 2124 C CA . SER B 1 43 ? -4.531 -0.358 13.82 1 97.25 43 SER B CA 1
ATOM 2125 C C . SER B 1 43 ? -3.424 -1.268 13.297 1 97.25 43 SER B C 1
ATOM 2127 O O . SER B 1 43 ? -2.297 -0.82 13.086 1 97.25 43 SER B O 1
ATOM 2129 N N . GLY B 1 44 ? -3.783 -2.52 13.07 1 97 44 GLY B N 1
ATOM 2130 C CA . GLY B 1 44 ? -2.844 -3.43 12.438 1 97 44 GLY B CA 1
ATOM 2131 C C . GLY B 1 44 ? -2.422 -2.982 11.047 1 97 44 GLY B C 1
ATOM 2132 O O . GLY B 1 44 ? -1.348 -3.35 10.57 1 97 44 GLY B O 1
ATOM 2133 N N . ALA B 1 45 ? -3.244 -2.152 10.406 1 98.38 45 ALA B N 1
ATOM 2134 C CA . ALA B 1 45 ? -2.963 -1.688 9.047 1 98.38 45 ALA B CA 1
ATOM 2135 C C . ALA B 1 45 ? -1.703 -0.827 9.016 1 98.38 45 ALA B C 1
ATOM 2137 O O . ALA B 1 45 ? -1.116 -0.618 7.949 1 98.38 45 ALA B O 1
ATOM 2138 N N . ALA B 1 46 ? -1.223 -0.34 10.172 1 98.56 46 ALA B N 1
ATOM 2139 C CA . ALA B 1 46 ? -0.063 0.545 10.242 1 98.56 46 ALA B CA 1
ATOM 2140 C C . ALA B 1 46 ? 1.228 -0.252 10.406 1 98.56 46 ALA B C 1
ATOM 2142 O O . ALA B 1 46 ? 2.318 0.322 10.445 1 98.56 46 ALA B O 1
ATOM 2143 N N . MET B 1 47 ? 1.115 -1.575 10.461 1 98.56 47 MET B N 1
ATOM 2144 C CA . MET B 1 47 ? 2.291 -2.396 10.742 1 98.56 47 MET B CA 1
ATOM 2145 C C . MET B 1 47 ? 3.369 -2.176 9.68 1 98.56 47 MET B C 1
ATOM 2147 O O . MET B 1 47 ? 4.547 -2.041 10.008 1 98.56 47 MET B O 1
ATOM 2151 N N . PRO B 1 48 ? 3.041 -2.109 8.359 1 98.56 48 PRO B N 1
ATOM 2152 C CA . PRO B 1 48 ? 4.094 -1.827 7.375 1 98.56 48 PRO B CA 1
ATOM 2153 C C . PRO B 1 48 ? 4.801 -0.5 7.637 1 98.56 48 PRO B C 1
ATOM 2155 O O . PRO B 1 48 ? 6.008 -0.384 7.402 1 98.56 48 PRO B O 1
ATOM 2158 N N . ILE B 1 49 ? 4.059 0.505 8.117 1 98.31 49 ILE B N 1
ATOM 2159 C CA . ILE B 1 49 ? 4.648 1.8 8.438 1 98.31 49 ILE B CA 1
ATOM 2160 C C . ILE B 1 49 ? 5.625 1.647 9.602 1 98.31 49 ILE B C 1
ATOM 2162 O O . ILE B 1 49 ? 6.734 2.189 9.562 1 98.31 49 ILE B O 1
ATOM 2166 N N . LYS B 1 50 ? 5.191 0.891 10.633 1 97.5 50 LYS B N 1
ATOM 2167 C CA . LYS B 1 50 ? 6.066 0.644 11.781 1 97.5 50 LYS B CA 1
ATOM 2168 C C . LYS B 1 50 ? 7.367 -0.025 11.344 1 97.5 50 LYS B C 1
ATOM 2170 O O . LYS B 1 50 ? 8.445 0.362 11.789 1 97.5 50 LYS B O 1
ATOM 2175 N N . MET B 1 51 ? 7.289 -0.986 10.484 1 97.62 51 MET B N 1
ATOM 2176 C CA . MET B 1 51 ? 8.461 -1.67 9.953 1 97.62 51 MET B CA 1
ATOM 2177 C C . MET B 1 51 ? 9.352 -0.701 9.188 1 97.62 51 MET B C 1
ATOM 2179 O O . MET B 1 51 ? 10.578 -0.706 9.352 1 97.62 51 MET B O 1
ATOM 2183 N N . TYR B 1 52 ? 8.688 0.124 8.414 1 97.38 52 TYR B N 1
ATOM 2184 C CA . TYR B 1 52 ? 9.383 1.125 7.613 1 97.38 52 TYR B CA 1
ATOM 2185 C C . TYR B 1 52 ? 10.156 2.098 8.5 1 97.38 52 TYR B C 1
ATOM 2187 O O . TYR B 1 52 ? 11.352 2.305 8.312 1 97.38 52 TYR B O 1
ATOM 2195 N N . LEU B 1 53 ? 9.5 2.615 9.492 1 95.19 53 LEU B N 1
ATOM 2196 C CA . LEU B 1 53 ? 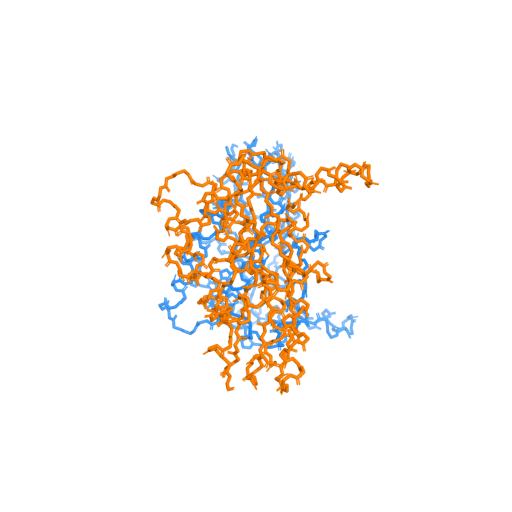10.078 3.629 10.367 1 95.19 53 LEU B CA 1
ATOM 2197 C C . LEU B 1 53 ? 11.164 3.025 11.258 1 95.19 53 LEU B C 1
ATOM 2199 O O . LEU B 1 53 ? 12.086 3.723 11.672 1 95.19 53 LEU B O 1
ATOM 2203 N N . ALA B 1 54 ? 11.055 1.714 11.484 1 94.38 54 ALA B N 1
ATOM 2204 C CA . ALA B 1 54 ? 12.055 1.012 12.289 1 94.38 54 ALA B CA 1
ATOM 2205 C C . ALA B 1 54 ? 13.297 0.69 11.469 1 94.38 54 ALA B C 1
ATOM 2207 O O . ALA B 1 54 ? 14.273 0.153 11.992 1 94.38 54 ALA B O 1
ATOM 2208 N N . GLY B 1 55 ? 13.242 0.947 10.18 1 95.38 55 GLY B N 1
ATOM 2209 C CA . GLY B 1 55 ? 14.406 0.756 9.328 1 95.38 55 GLY B CA 1
ATOM 2210 C C . GLY B 1 55 ? 14.523 -0.658 8.789 1 95.38 55 GLY B C 1
ATOM 2211 O O . GLY B 1 55 ? 15.602 -1.07 8.344 1 95.38 55 GLY B O 1
ATOM 2212 N N . GLU B 1 56 ? 13.477 -1.446 8.797 1 96 56 GLU B N 1
ATOM 2213 C CA . GLU B 1 56 ? 13.531 -2.84 8.367 1 96 56 GLU B CA 1
ATOM 2214 C C . GLU B 1 56 ? 13.727 -2.939 6.855 1 96 56 GLU B C 1
ATOM 2216 O O . GLU B 1 56 ? 14.141 -3.982 6.348 1 96 56 GLU B O 1
ATOM 2221 N N . PHE B 1 57 ? 13.414 -1.888 6.137 1 97.19 57 PHE B N 1
ATOM 2222 C CA . PHE B 1 57 ? 13.539 -1.903 4.684 1 97.19 57 PHE B CA 1
ATOM 2223 C C . PHE B 1 57 ? 14.734 -1.072 4.234 1 97.19 57 PHE B C 1
ATOM 2225 O O . PHE B 1 57 ? 14.875 -0.771 3.047 1 97.19 57 PHE B O 1
ATOM 2232 N N . GLY B 1 58 ? 15.453 -0.631 5.16 1 93.62 58 GLY B N 1
ATOM 2233 C CA . GLY B 1 58 ? 16.594 0.252 4.969 1 93.62 58 GLY B CA 1
ATOM 2234 C C . GLY B 1 58 ? 16.672 1.35 6.012 1 93.62 58 GLY B C 1
ATOM 2235 O O . GLY B 1 58 ? 15.656 1.896 6.434 1 93.62 58 GLY B O 1
ATOM 2236 N N . LYS B 1 59 ? 17.844 1.791 6.348 1 90.19 59 LYS B N 1
ATOM 2237 C CA . LYS B 1 59 ? 18.031 2.709 7.469 1 90.19 59 LYS B CA 1
ATOM 2238 C C . LYS B 1 59 ? 18.141 4.152 6.984 1 90.19 59 LYS B C 1
ATOM 2240 O O . LYS B 1 59 ? 17.969 5.09 7.77 1 90.19 59 LYS B O 1
ATOM 2245 N N . ASP B 1 60 ? 18.359 4.25 5.684 1 89.69 60 ASP B N 1
ATOM 2246 C CA . ASP B 1 60 ? 18.438 5.586 5.102 1 89.69 60 ASP B CA 1
ATOM 2247 C C . ASP B 1 60 ? 17.078 6.039 4.578 1 89.69 60 ASP B C 1
ATOM 2249 O O . ASP B 1 60 ? 16.297 5.227 4.07 1 89.69 60 ASP B O 1
ATOM 2253 N N . VAL B 1 61 ? 16.812 7.32 4.609 1 85.75 61 VAL B N 1
ATOM 2254 C CA . VAL B 1 61 ? 15.539 7.91 4.184 1 85.75 61 VAL B CA 1
ATOM 2255 C C . VAL B 1 61 ? 15.297 7.605 2.709 1 85.75 61 VAL B C 1
ATOM 2257 O O . VAL B 1 61 ? 14.148 7.453 2.281 1 85.75 61 VAL B O 1
ATOM 2260 N N . HIS B 1 62 ? 16.359 7.328 1.989 1 90.12 62 HIS B N 1
ATOM 2261 C CA . HIS B 1 62 ? 16.234 7.137 0.548 1 90.12 62 HIS B CA 1
ATOM 2262 C C . HIS B 1 62 ? 16.172 5.656 0.192 1 90.12 62 HIS B C 1
ATOM 2264 O O . HIS B 1 62 ? 15.992 5.301 -0.975 1 90.12 62 HIS B O 1
ATOM 2270 N N . ASP B 1 63 ? 16.297 4.828 1.151 1 93.62 63 ASP B N 1
ATOM 2271 C CA . ASP B 1 63 ? 16.328 3.395 0.89 1 93.62 63 ASP B CA 1
ATOM 2272 C C . ASP B 1 63 ? 14.969 2.9 0.373 1 93.62 63 ASP B C 1
ATOM 2274 O O . ASP B 1 63 ? 14.906 1.908 -0.355 1 93.62 63 ASP B O 1
ATOM 2278 N N . VAL B 1 64 ? 13.938 3.557 0.852 1 96.56 64 VAL B N 1
ATOM 2279 C CA . VAL B 1 64 ? 12.602 3.248 0.364 1 96.56 64 VAL B CA 1
ATOM 2280 C C . VAL B 1 64 ? 12.086 4.398 -0.501 1 96.56 64 VAL B C 1
ATOM 2282 O O . VAL B 1 64 ? 12.016 5.543 -0.048 1 96.56 64 VAL B O 1
ATOM 2285 N N . ASN B 1 65 ? 11.766 4.086 -1.706 1 97 65 ASN B N 1
ATOM 2286 C CA . ASN B 1 65 ? 11.375 5.16 -2.613 1 97 65 ASN B CA 1
ATOM 2287 C C . ASN B 1 65 ? 10 5.719 -2.258 1 97 65 ASN B C 1
ATOM 2289 O O . ASN B 1 65 ? 9.234 5.086 -1.528 1 97 65 ASN B O 1
ATOM 2293 N N . PRO B 1 66 ? 9.602 6.84 -2.789 1 98.12 66 PRO B N 1
ATOM 2294 C CA . PRO B 1 66 ? 8.398 7.566 -2.391 1 98.12 66 PRO B CA 1
ATOM 2295 C C . PRO B 1 66 ? 7.113 6.797 -2.701 1 98.12 66 PRO B C 1
ATOM 2297 O O . PRO B 1 66 ? 6.133 6.902 -1.961 1 98.12 66 PRO B O 1
ATOM 2300 N N . TYR B 1 67 ? 7.102 6.031 -3.789 1 98.81 67 TYR B N 1
ATOM 2301 C CA . TYR B 1 67 ? 5.895 5.305 -4.164 1 98.81 67 TYR B CA 1
ATOM 2302 C C . TYR B 1 67 ? 5.562 4.223 -3.145 1 98.81 67 TYR B C 1
ATOM 2304 O O . TYR B 1 67 ? 4.418 4.098 -2.711 1 98.81 67 TYR B O 1
ATOM 2312 N N . VAL B 1 68 ? 6.605 3.486 -2.725 1 98.69 68 VAL B N 1
ATOM 2313 C CA . VAL B 1 68 ? 6.43 2.396 -1.771 1 98.69 68 VAL B CA 1
ATOM 2314 C C . VAL B 1 68 ? 6.023 2.961 -0.411 1 98.69 68 VAL B C 1
ATOM 2316 O O . VAL B 1 68 ? 5.023 2.539 0.17 1 98.69 68 VAL B O 1
ATOM 2319 N N . ALA B 1 69 ? 6.789 3.951 0.053 1 98.44 69 ALA B N 1
ATOM 2320 C CA . ALA B 1 69 ? 6.504 4.547 1.354 1 98.44 69 ALA B CA 1
ATOM 2321 C C . ALA B 1 69 ? 5.094 5.125 1.396 1 98.44 69 ALA B C 1
ATOM 2323 O O . ALA B 1 69 ? 4.332 4.855 2.328 1 98.44 69 ALA B O 1
ATOM 2324 N N . SER B 1 70 ? 4.715 5.832 0.384 1 98.81 70 SER B N 1
ATOM 2325 C CA . SER B 1 70 ? 3.4 6.465 0.334 1 98.81 70 SER B CA 1
ATOM 2326 C C . SER B 1 70 ? 2.285 5.426 0.324 1 98.81 70 SER B C 1
ATOM 2328 O O . SER B 1 70 ? 1.207 5.656 0.876 1 98.81 70 SER B O 1
ATOM 2330 N N . SER B 1 71 ? 2.531 4.309 -0.304 1 98.94 71 SER B N 1
ATOM 2331 C CA . SER B 1 71 ? 1.519 3.258 -0.372 1 98.94 71 SER B CA 1
ATOM 2332 C C . SER B 1 71 ? 1.229 2.68 1.01 1 98.94 71 SER B C 1
ATOM 2334 O O . SER B 1 71 ? 0.083 2.355 1.324 1 98.94 71 SER B O 1
ATOM 2336 N N . MET B 1 72 ? 2.27 2.533 1.818 1 98.81 72 MET B N 1
ATOM 2337 C CA . MET B 1 72 ? 2.061 2.039 3.176 1 98.81 72 MET B CA 1
ATOM 2338 C C . MET B 1 72 ? 1.152 2.979 3.963 1 98.81 72 MET B C 1
ATOM 2340 O O . MET B 1 72 ? 0.225 2.529 4.641 1 98.81 72 MET B O 1
ATOM 2344 N N . TYR B 1 73 ? 1.373 4.258 3.832 1 98.88 73 TYR B N 1
ATOM 2345 C CA . TYR B 1 73 ? 0.556 5.242 4.531 1 98.88 73 TYR B CA 1
ATOM 2346 C C . TYR B 1 73 ? -0.854 5.289 3.955 1 98.88 73 TYR B C 1
ATOM 2348 O O . TYR B 1 73 ? -1.826 5.484 4.688 1 98.88 73 TYR B O 1
ATOM 2356 N N . ALA B 1 74 ? -0.98 5.141 2.652 1 98.88 74 ALA B N 1
ATOM 2357 C CA . ALA B 1 74 ? -2.291 5.156 2.008 1 98.88 74 ALA B CA 1
ATOM 2358 C C . ALA B 1 74 ? -3.16 4.004 2.504 1 98.88 74 ALA B C 1
ATOM 2360 O O . ALA B 1 74 ? -4.359 4.18 2.732 1 98.88 74 ALA B O 1
ATOM 2361 N N . ILE B 1 75 ? -2.547 2.852 2.674 1 98.88 75 ILE B N 1
ATOM 2362 C CA . ILE B 1 75 ? -3.281 1.688 3.16 1 98.88 75 ILE B CA 1
ATOM 2363 C C . ILE B 1 75 ? -3.777 1.946 4.582 1 98.88 75 ILE B C 1
ATOM 2365 O O . ILE B 1 75 ? -4.906 1.594 4.926 1 98.88 75 ILE B O 1
ATOM 2369 N N . ASP B 1 76 ? -2.953 2.566 5.402 1 98.81 76 ASP B N 1
ATOM 2370 C CA . ASP B 1 76 ? -3.344 2.959 6.754 1 98.81 76 ASP B CA 1
ATOM 2371 C C . ASP B 1 76 ? -4.551 3.893 6.727 1 98.81 76 ASP B C 1
ATOM 2373 O O . ASP B 1 76 ? -5.512 3.691 7.469 1 98.81 76 ASP B O 1
ATOM 2377 N N . ARG B 1 77 ? -4.492 4.883 5.875 1 98.88 77 ARG B N 1
ATOM 2378 C CA . ARG B 1 77 ? -5.586 5.844 5.766 1 98.88 77 ARG B CA 1
ATOM 2379 C C . ARG B 1 77 ? -6.848 5.18 5.23 1 98.88 77 ARG B C 1
ATOM 2381 O O . ARG B 1 77 ? -7.953 5.473 5.691 1 98.88 77 ARG B O 1
ATOM 2388 N N . PHE B 1 78 ? -6.68 4.254 4.273 1 98.88 78 PHE B N 1
ATOM 2389 C CA . PHE B 1 78 ? -7.828 3.533 3.738 1 98.88 78 PHE B CA 1
ATOM 2390 C C . PHE B 1 78 ? -8.5 2.695 4.82 1 98.88 78 PHE B C 1
ATOM 2392 O O . PHE B 1 78 ? -9.719 2.723 4.965 1 98.88 78 PHE B O 1
ATOM 2399 N N . ALA B 1 79 ? -7.691 1.972 5.578 1 98.81 79 ALA B N 1
ATOM 2400 C CA . ALA B 1 79 ? -8.227 1.144 6.656 1 98.81 79 ALA B CA 1
ATOM 2401 C C . ALA B 1 79 ? -8.977 1.991 7.676 1 98.81 79 ALA B C 1
ATOM 2403 O O . ALA B 1 79 ? -10.078 1.632 8.102 1 98.81 79 ALA B O 1
ATOM 2404 N N . SER B 1 80 ? -8.375 3.105 8.055 1 98.81 80 SER B N 1
ATOM 2405 C CA . SER B 1 80 ? -9.008 4.023 9 1 98.81 80 SER B CA 1
ATOM 2406 C C . SER B 1 80 ? -10.336 4.543 8.453 1 98.81 80 SER B C 1
ATOM 2408 O O . SER B 1 80 ? -11.352 4.512 9.156 1 98.81 80 SER B O 1
ATOM 2410 N N . PHE B 1 81 ? -10.352 4.965 7.227 1 98.75 81 PHE B N 1
ATOM 2411 C CA . PHE B 1 81 ? -11.547 5.5 6.586 1 98.75 81 PHE B CA 1
ATOM 2412 C C . PHE B 1 81 ? -12.664 4.469 6.594 1 98.75 81 PHE B C 1
ATOM 2414 O O . PHE B 1 81 ? -13.773 4.75 7.059 1 98.75 81 PHE B O 1
ATOM 2421 N N . ARG B 1 82 ? -12.336 3.246 6.219 1 98.19 82 ARG B N 1
ATOM 2422 C CA . ARG B 1 82 ? -13.336 2.199 6.031 1 98.19 82 ARG B CA 1
ATOM 2423 C C . ARG B 1 82 ? -13.859 1.698 7.375 1 98.19 82 ARG B C 1
ATOM 2425 O O . ARG B 1 82 ? -15.039 1.357 7.496 1 98.19 82 ARG B O 1
ATOM 2432 N N . THR B 1 83 ? -13.031 1.663 8.391 1 98.12 83 THR B N 1
ATOM 2433 C CA . THR B 1 83 ? -13.414 0.992 9.625 1 98.12 83 THR B CA 1
ATOM 2434 C C . THR B 1 83 ? -13.906 2.002 10.664 1 98.12 83 THR B C 1
ATOM 2436 O O . THR B 1 83 ? -14.523 1.629 11.656 1 98.12 83 THR B O 1
ATOM 2439 N N . ASP B 1 84 ? -13.664 3.297 10.453 1 98.25 84 ASP B N 1
ATOM 2440 C CA . ASP B 1 84 ? -13.875 4.203 11.578 1 98.25 84 ASP B CA 1
ATOM 2441 C C . ASP B 1 84 ? -14.742 5.395 11.164 1 98.25 84 ASP B C 1
ATOM 2443 O O . ASP B 1 84 ? -15.734 5.707 11.828 1 98.25 84 ASP B O 1
ATOM 2447 N N . TRP B 1 85 ? -14.453 6.059 9.992 1 98.5 85 TRP B N 1
ATOM 2448 C CA . TRP B 1 85 ? -15.094 7.367 9.906 1 98.5 85 TRP B CA 1
ATOM 2449 C C . TRP B 1 85 ? -15.773 7.551 8.555 1 98.5 85 TRP B C 1
ATOM 2451 O O . TRP B 1 85 ? -16.375 8.594 8.297 1 98.5 85 TRP B O 1
ATOM 2461 N N . GLU B 1 86 ? -15.844 6.535 7.707 1 98.44 86 GLU B N 1
ATOM 2462 C CA . GLU B 1 86 ? -16.484 6.641 6.398 1 98.44 86 GLU B CA 1
ATOM 2463 C C . GLU B 1 86 ? -17.953 7.008 6.527 1 98.44 86 GLU B C 1
ATOM 2465 O O . GLU B 1 86 ? -18.422 7.969 5.91 1 98.44 86 GLU B O 1
ATOM 2470 N N . GLN B 1 87 ? -18.703 6.238 7.285 1 98.19 87 GLN B N 1
ATOM 2471 C CA . GLN B 1 87 ? -20.125 6.496 7.43 1 98.19 87 GLN B CA 1
ATOM 2472 C C . GLN B 1 87 ? -20.391 7.859 8.062 1 98.19 87 GLN B C 1
ATOM 2474 O O . GLN B 1 87 ? -21.297 8.578 7.656 1 98.19 87 GLN B O 1
ATOM 2479 N N . PHE B 1 88 ? -19.625 8.203 9.094 1 98.5 88 PHE B N 1
ATOM 2480 C CA . PHE B 1 88 ? -19.734 9.508 9.734 1 98.5 88 PHE B CA 1
ATOM 2481 C C . PHE B 1 88 ? -19.547 10.625 8.711 1 98.5 88 PHE B C 1
ATOM 2483 O O . PHE B 1 88 ? -20.328 11.586 8.695 1 98.5 88 PHE B O 1
ATOM 2490 N N . TYR B 1 89 ? -18.562 10.484 7.832 1 98.44 89 TYR B N 1
ATOM 2491 C CA . TYR B 1 89 ? -18.25 11.453 6.785 1 98.44 89 TYR B CA 1
ATOM 2492 C C . TYR B 1 89 ? -19.359 11.523 5.754 1 98.44 89 TYR B C 1
ATOM 2494 O O . TYR B 1 89 ? -19.797 12.609 5.371 1 98.44 89 TYR B O 1
ATOM 2502 N N . LYS B 1 90 ? -19.812 10.352 5.363 1 97.88 90 LYS B N 1
ATOM 2503 C CA . LYS B 1 90 ? -20.859 10.289 4.352 1 97.88 90 LYS B CA 1
ATOM 2504 C C . LYS B 1 90 ? -22.172 10.875 4.875 1 97.88 90 LYS B C 1
ATOM 2506 O O . LYS B 1 90 ? -23 11.344 4.094 1 97.88 90 LYS B O 1
ATOM 2511 N N . ASN B 1 91 ? -22.344 10.883 6.168 1 97.75 91 ASN B N 1
ATOM 2512 C CA . ASN B 1 91 ? -23.547 11.422 6.797 1 97.75 91 ASN B CA 1
ATOM 2513 C C . ASN B 1 91 ? -23.406 12.922 7.07 1 97.75 91 ASN B C 1
ATOM 2515 O O . ASN B 1 91 ? -24.234 13.492 7.789 1 97.75 91 ASN B O 1
ATOM 2519 N N . GLY B 1 92 ? -22.359 13.508 6.586 1 97.38 92 GLY B N 1
ATOM 2520 C CA . GLY B 1 92 ? -22.25 14.953 6.645 1 97.38 92 GLY B CA 1
ATOM 2521 C C . GLY B 1 92 ? -21.375 15.438 7.793 1 97.38 92 GLY B C 1
ATOM 2522 O O . GLY B 1 92 ? -21.328 16.641 8.086 1 97.38 92 GLY B O 1
ATOM 2523 N N . GLY B 1 93 ? -20.641 14.562 8.484 1 97.94 93 GLY B N 1
ATOM 2524 C CA . GLY B 1 93 ? -19.812 14.914 9.625 1 97.94 93 GLY B CA 1
ATOM 2525 C C . GLY B 1 93 ? -18.562 15.672 9.234 1 97.94 93 GLY B C 1
ATOM 2526 O O . GLY B 1 93 ? -18.125 15.625 8.086 1 97.94 93 GLY B O 1
ATOM 2527 N N . ILE B 1 94 ? -18 16.406 10.227 1 98.44 94 ILE B N 1
ATOM 2528 C CA . ILE B 1 94 ? -16.734 17.109 10.062 1 98.44 94 ILE B CA 1
ATOM 2529 C C . ILE B 1 94 ? -15.594 16.266 10.594 1 98.44 94 ILE B C 1
ATOM 2531 O O . ILE B 1 94 ? -15.609 15.852 11.758 1 98.44 94 ILE B O 1
ATOM 2535 N N . ILE B 1 95 ? -14.672 15.961 9.734 1 98.69 95 ILE B N 1
ATOM 2536 C CA . ILE B 1 95 ? -13.484 15.211 10.125 1 98.69 95 ILE B CA 1
ATOM 2537 C C . ILE B 1 95 ? -12.297 16.156 10.273 1 98.69 95 ILE B C 1
ATOM 2539 O O . ILE B 1 95 ? -11.977 16.906 9.344 1 98.69 95 ILE B O 1
ATOM 2543 N N . ILE B 1 96 ? -11.656 16.188 11.414 1 98.75 96 ILE B N 1
ATOM 2544 C CA . ILE B 1 96 ? -10.398 16.891 11.648 1 98.75 96 ILE B CA 1
ATOM 2545 C C . ILE B 1 96 ? -9.258 15.875 11.758 1 98.75 96 ILE B C 1
ATOM 2547 O O . ILE B 1 96 ? -9.211 15.078 12.695 1 98.75 96 ILE B O 1
ATOM 2551 N N . ALA B 1 97 ? -8.367 15.938 10.836 1 98.56 97 ALA B N 1
ATOM 2552 C CA . ALA B 1 97 ? -7.301 14.938 10.797 1 98.56 97 ALA B CA 1
ATOM 2553 C C . ALA B 1 97 ? -5.949 15.562 11.125 1 98.56 97 ALA B C 1
ATOM 2555 O O . ALA B 1 97 ? -5.551 16.562 10.523 1 98.56 97 ALA B O 1
ATOM 2556 N N . ASP B 1 98 ? -5.293 14.984 12.102 1 98 98 ASP B N 1
ATOM 2557 C CA . ASP B 1 98 ? -3.871 15.258 12.305 1 98 98 ASP B CA 1
ATOM 2558 C C . ASP B 1 98 ? -3.02 14.5 11.289 1 98 98 ASP B C 1
ATOM 2560 O O . ASP B 1 98 ? -2.836 13.289 11.406 1 98 98 ASP B O 1
ATOM 2564 N N . ARG B 1 99 ? -2.484 15.227 10.32 1 98.12 99 ARG B N 1
ATOM 2565 C CA . ARG B 1 99 ? -1.788 14.688 9.156 1 98.12 99 ARG B CA 1
ATOM 2566 C C . ARG B 1 99 ? -2.744 13.914 8.258 1 98.12 99 ARG B C 1
ATOM 2568 O O . ARG B 1 99 ? -3.891 13.656 8.633 1 98.12 99 ARG B O 1
ATOM 2575 N N . TYR B 1 100 ? -2.375 13.633 7.039 1 98.62 100 TYR B N 1
ATOM 2576 C CA . TYR B 1 100 ? -3.131 12.938 6.004 1 98.62 100 TYR B CA 1
ATOM 2577 C C . TYR B 1 100 ? -2.262 12.672 4.777 1 98.62 100 TYR B C 1
ATOM 2579 O O . TYR B 1 100 ? -1.064 12.406 4.906 1 98.62 100 TYR B O 1
ATOM 2587 N N . THR B 1 101 ? -2.826 12.594 3.594 1 98.75 101 THR B N 1
ATOM 2588 C CA . THR B 1 101 ? -2.088 12.461 2.342 1 98.75 101 THR B CA 1
ATOM 2589 C C . THR B 1 101 ? -1.063 13.586 2.203 1 98.75 101 THR B C 1
ATOM 2591 O O . THR B 1 101 ? 0.008 13.391 1.627 1 98.75 101 THR B O 1
ATOM 2594 N N . THR B 1 102 ? -1.344 14.734 2.842 1 98.62 102 THR B N 1
ATOM 2595 C CA . THR B 1 102 ? -0.478 15.906 2.803 1 98.62 102 THR B CA 1
ATOM 2596 C C . THR B 1 102 ? 0.904 15.578 3.359 1 98.62 102 THR B C 1
ATOM 2598 O O . THR B 1 102 ? 1.912 16.109 2.881 1 98.62 102 THR B O 1
ATOM 2601 N N . SER B 1 103 ? 0.937 14.664 4.328 1 98.12 103 SER B N 1
ATOM 2602 C CA . SER B 1 103 ? 2.227 14.281 4.891 1 98.12 103 SER B CA 1
ATOM 2603 C C . SER B 1 103 ? 3.057 13.492 3.881 1 98.12 103 SER B C 1
ATOM 2605 O O . SER B 1 103 ? 4.281 13.617 3.846 1 98.12 103 SER B O 1
ATOM 2607 N N . ASN B 1 104 ? 2.406 12.609 3.049 1 98.38 104 ASN B N 1
ATOM 2608 C CA . ASN B 1 104 ? 3.117 11.984 1.94 1 98.38 104 ASN B CA 1
ATOM 2609 C C . ASN B 1 104 ? 3.662 13.023 0.966 1 98.38 104 ASN B C 1
ATOM 2611 O O . ASN B 1 104 ? 4.793 12.906 0.492 1 98.38 104 ASN B O 1
ATOM 2615 N N . MET B 1 105 ? 2.818 14.055 0.686 1 98.62 105 MET B N 1
ATOM 2616 C CA . MET B 1 105 ? 3.264 15.109 -0.219 1 98.62 105 MET B CA 1
ATOM 2617 C C . MET B 1 105 ? 4.555 15.742 0.283 1 98.62 105 MET B C 1
ATOM 2619 O O . MET B 1 105 ? 5.52 15.883 -0.472 1 98.62 105 MET B O 1
ATOM 2623 N N . VAL B 1 106 ? 4.602 16.016 1.55 1 97.31 106 VAL B N 1
ATOM 2624 C CA . VAL B 1 106 ? 5.715 16.75 2.148 1 97.31 106 VAL B CA 1
ATOM 2625 C C . VAL B 1 106 ? 6.93 15.828 2.268 1 97.31 106 VAL B C 1
ATOM 2627 O O . VAL B 1 106 ? 7.98 16.094 1.683 1 97.31 106 VAL B O 1
ATOM 2630 N N . HIS B 1 107 ? 6.781 14.68 2.895 1 96.56 107 HIS B N 1
ATOM 2631 C CA . HIS B 1 107 ? 7.895 13.867 3.367 1 96.56 107 HIS B CA 1
ATOM 2632 C C . HIS B 1 107 ? 8.477 13.016 2.24 1 96.56 107 HIS B C 1
ATOM 2634 O O . HIS B 1 107 ? 9.625 12.586 2.314 1 96.56 107 HIS B O 1
ATOM 2640 N N . GLN B 1 108 ? 7.699 12.805 1.187 1 97.31 108 GLN B N 1
ATOM 2641 C CA . GLN B 1 108 ? 8.195 11.922 0.141 1 97.31 108 GLN B CA 1
ATOM 2642 C C . GLN B 1 108 ? 8.641 12.703 -1.087 1 97.31 108 GLN B C 1
ATOM 2644 O O . GLN B 1 108 ? 9.609 12.336 -1.747 1 97.31 108 GLN B O 1
ATOM 2649 N N . MET B 1 109 ? 7.965 13.82 -1.364 1 97.06 109 MET B N 1
ATOM 2650 C CA . MET B 1 109 ? 8.359 14.594 -2.535 1 97.06 109 MET B CA 1
ATOM 2651 C C . MET B 1 109 ? 9.773 15.133 -2.381 1 97.06 109 MET B C 1
ATOM 2653 O O . MET B 1 109 ? 10.484 15.312 -3.371 1 97.06 109 MET B O 1
ATOM 2657 N N . VAL B 1 110 ? 10.219 15.336 -1.13 1 95.62 110 VAL B N 1
ATOM 2658 C CA . VAL B 1 110 ? 11.508 15.977 -0.885 1 95.62 110 VAL B CA 1
ATOM 2659 C C . VAL B 1 110 ? 12.641 15 -1.225 1 95.62 110 VAL B C 1
ATOM 2661 O O . VAL B 1 110 ? 13.812 15.391 -1.245 1 95.62 110 VAL B O 1
ATOM 2664 N N . LYS B 1 111 ? 12.297 13.781 -1.449 1 95.06 111 LYS B N 1
ATOM 2665 C CA . LYS B 1 111 ? 13.297 12.797 -1.85 1 95.06 111 LYS B CA 1
ATOM 2666 C C . LYS B 1 111 ? 13.719 13.008 -3.301 1 95.06 111 LYS B C 1
ATOM 2668 O O . LYS B 1 111 ? 14.695 12.414 -3.758 1 95.06 111 LYS B O 1
ATOM 2673 N N . TYR B 1 112 ? 13.008 13.883 -4.059 1 96.06 112 TYR B N 1
ATOM 2674 C CA . TYR B 1 112 ? 13.359 14.25 -5.426 1 96.06 112 TYR B CA 1
ATOM 2675 C C . TYR B 1 112 ? 13.945 15.656 -5.48 1 96.06 112 TYR B C 1
ATOM 2677 O O . TYR B 1 112 ? 13.32 16.609 -5.012 1 96.06 112 TYR B O 1
ATOM 2685 N N . ASP B 1 113 ? 15.047 15.797 -6.129 1 92.69 113 ASP B N 1
ATOM 2686 C CA . ASP B 1 113 ? 15.633 17.109 -6.348 1 92.69 113 ASP B CA 1
ATOM 2687 C C . ASP B 1 113 ? 15.047 17.781 -7.59 1 92.69 113 ASP B C 1
ATOM 2689 O O . ASP B 1 113 ? 14.898 19 -7.637 1 92.69 113 ASP B O 1
ATOM 2693 N N . ASN B 1 114 ? 14.664 16.984 -8.531 1 95.12 114 ASN B N 1
ATOM 2694 C CA . ASN B 1 114 ? 14.156 17.453 -9.812 1 95.12 114 ASN B CA 1
ATOM 2695 C C . ASN B 1 114 ? 12.688 17.859 -9.719 1 95.12 114 ASN B C 1
ATOM 2697 O O . ASN B 1 114 ? 11.828 17.047 -9.406 1 95.12 114 ASN B O 1
ATOM 2701 N N . PRO B 1 115 ? 12.336 19.156 -10.07 1 94.75 115 PRO B N 1
ATOM 2702 C CA . PRO B 1 115 ? 10.953 19.641 -9.961 1 94.75 115 PRO B CA 1
ATOM 2703 C C . PRO B 1 115 ? 9.977 18.812 -10.805 1 94.75 115 PRO B C 1
ATOM 2705 O O . PRO B 1 115 ? 8.82 18.641 -10.414 1 94.75 115 PRO B O 1
ATOM 2708 N N . LYS B 1 116 ? 10.477 18.359 -11.883 1 97.19 116 LYS B N 1
ATOM 2709 C CA . LYS B 1 116 ? 9.609 17.562 -12.742 1 97.19 116 LYS B CA 1
ATOM 2710 C C . LYS B 1 116 ? 9.242 16.234 -12.07 1 97.19 116 LYS B C 1
ATOM 2712 O O . LYS B 1 116 ? 8.102 15.789 -12.172 1 97.19 116 LYS B O 1
ATOM 2717 N N . GLU B 1 117 ? 10.211 15.625 -11.367 1 97.44 117 GLU B N 1
ATOM 2718 C CA . GLU B 1 117 ? 9.961 14.383 -10.648 1 97.44 117 GLU B CA 1
ATOM 2719 C C . GLU B 1 117 ? 9.047 14.617 -9.453 1 97.44 117 GLU B C 1
ATOM 2721 O O . GLU B 1 117 ? 8.188 13.781 -9.148 1 97.44 117 GLU B O 1
ATOM 2726 N N . ARG B 1 118 ? 9.18 15.773 -8.82 1 97.31 118 ARG B N 1
ATOM 2727 C CA . ARG B 1 118 ? 8.297 16.125 -7.719 1 97.31 118 ARG B CA 1
ATOM 2728 C C . ARG B 1 118 ? 6.852 16.25 -8.195 1 97.31 118 ARG B C 1
ATOM 2730 O O . ARG B 1 118 ? 5.941 15.688 -7.574 1 97.31 118 ARG B O 1
ATOM 2737 N N . THR B 1 119 ? 6.699 16.906 -9.297 1 97.88 119 THR B N 1
ATOM 2738 C CA . THR B 1 119 ? 5.363 17.125 -9.852 1 97.88 119 THR B CA 1
ATOM 2739 C C . THR B 1 119 ? 4.738 15.789 -10.258 1 97.88 119 THR B C 1
ATOM 2741 O O . THR B 1 119 ? 3.566 15.539 -9.977 1 97.88 119 THR B O 1
ATOM 2744 N N . ALA B 1 120 ? 5.543 14.961 -10.93 1 98.31 120 ALA B N 1
ATOM 2745 C CA . ALA B 1 120 ? 5.051 13.656 -11.352 1 98.31 120 ALA B CA 1
ATOM 2746 C C . ALA B 1 120 ? 4.633 12.812 -10.148 1 98.31 120 ALA B C 1
ATOM 2748 O O . ALA B 1 120 ? 3.609 12.125 -10.188 1 98.31 120 ALA B O 1
ATOM 2749 N N . PHE B 1 121 ? 5.395 12.914 -9.133 1 98.56 121 PHE B N 1
ATOM 2750 C CA . PHE B 1 121 ? 5.082 12.172 -7.914 1 98.56 121 PHE B CA 1
ATOM 2751 C C . PHE B 1 121 ? 3.791 12.688 -7.285 1 98.56 121 PHE B C 1
ATOM 2753 O O . PHE B 1 121 ? 2.926 11.898 -6.906 1 98.56 121 PHE B O 1
ATOM 2760 N N . LEU B 1 122 ? 3.646 13.984 -7.164 1 98.75 122 LEU B N 1
ATOM 2761 C CA . LEU B 1 122 ? 2.457 14.57 -6.562 1 98.75 122 LEU B CA 1
ATOM 2762 C C . LEU B 1 122 ? 1.208 14.219 -7.363 1 98.75 122 LEU B C 1
ATOM 2764 O O . LEU B 1 122 ? 0.161 13.922 -6.789 1 98.75 122 LEU B O 1
ATOM 2768 N N . ASP B 1 123 ? 1.328 14.242 -8.672 1 98.81 123 ASP B N 1
ATOM 2769 C CA . ASP B 1 123 ? 0.213 13.844 -9.531 1 98.81 123 ASP B CA 1
ATOM 2770 C C . ASP B 1 123 ? -0.169 12.391 -9.297 1 98.81 123 ASP B C 1
ATOM 2772 O O . ASP B 1 123 ? -1.353 12.055 -9.203 1 98.81 123 ASP B O 1
ATOM 2776 N N . TRP B 1 124 ? 0.837 11.57 -9.227 1 98.88 124 TRP B N 1
ATOM 2777 C CA . TRP B 1 124 ? 0.604 10.148 -8.961 1 98.88 124 TRP B CA 1
ATOM 2778 C C . TRP B 1 124 ? -0.078 9.953 -7.613 1 98.88 124 TRP B C 1
ATOM 2780 O O . TRP B 1 124 ? -1.033 9.18 -7.5 1 98.88 124 TRP B O 1
ATOM 2790 N N . LEU B 1 125 ? 0.414 10.68 -6.652 1 98.88 125 LEU B N 1
ATOM 2791 C CA . LEU B 1 125 ? -0.089 10.539 -5.293 1 98.88 125 LEU B CA 1
ATOM 2792 C C . LEU B 1 125 ? -1.562 10.922 -5.215 1 98.88 125 LEU B C 1
ATOM 2794 O O . LEU B 1 125 ? -2.355 10.227 -4.574 1 98.88 125 LEU B O 1
ATOM 2798 N N . GLU B 1 126 ? -1.968 12 -5.84 1 98.75 126 GLU B N 1
ATOM 2799 C CA . GLU B 1 126 ? -3.359 12.438 -5.863 1 98.75 126 GLU B CA 1
ATOM 2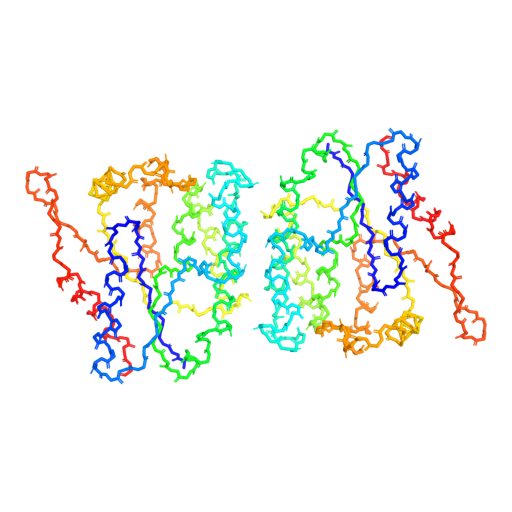800 C C . GLU B 1 126 ? -4.25 11.414 -6.559 1 98.75 126 GLU B C 1
ATOM 2802 O O . GLU B 1 126 ? -5.328 11.078 -6.059 1 98.75 126 GLU B O 1
ATOM 2807 N N . ASP B 1 127 ? -3.797 10.945 -7.711 1 98.81 127 ASP B N 1
ATOM 2808 C CA . ASP B 1 127 ? -4.555 9.922 -8.422 1 98.81 127 ASP B CA 1
ATOM 2809 C C . ASP B 1 127 ? -4.695 8.656 -7.566 1 98.81 127 ASP B C 1
ATOM 2811 O O . ASP B 1 127 ? -5.781 8.086 -7.469 1 98.81 127 ASP B O 1
ATOM 2815 N N . PHE B 1 128 ? -3.598 8.281 -6.93 1 98.88 128 PHE B N 1
ATOM 2816 C CA . PHE B 1 128 ? -3.51 7.043 -6.16 1 98.88 128 PHE B CA 1
ATOM 2817 C C . PHE B 1 128 ? -4.434 7.094 -4.949 1 98.88 128 PHE B C 1
ATOM 2819 O O . PHE B 1 128 ? -5.301 6.234 -4.785 1 98.88 128 PHE B O 1
ATOM 2826 N N . GLU B 1 129 ? -4.383 8.141 -4.152 1 98.88 129 GLU B N 1
ATOM 2827 C CA . GLU B 1 129 ? -5.109 8.141 -2.887 1 98.88 129 GLU B CA 1
ATOM 2828 C C . GLU B 1 129 ? -6.531 8.672 -3.07 1 98.88 129 GLU B C 1
ATOM 2830 O O . GLU B 1 129 ? -7.48 8.117 -2.51 1 98.88 129 GLU B O 1
ATOM 2835 N N . PHE B 1 130 ? -6.734 9.719 -3.922 1 98.81 130 PHE B N 1
ATOM 2836 C CA . PHE B 1 130 ? -8.047 10.352 -3.988 1 98.81 130 PHE B CA 1
ATOM 2837 C C . PHE B 1 130 ? -8.906 9.703 -5.062 1 98.81 130 PHE B C 1
ATOM 2839 O O . PHE B 1 130 ? -10.133 9.664 -4.941 1 98.81 130 PHE B O 1
ATOM 2846 N N . GLN B 1 131 ? -8.344 9.094 -6.113 1 98.56 131 GLN B N 1
ATOM 2847 C CA . GLN B 1 131 ? -9.125 8.453 -7.168 1 98.56 131 GLN B CA 1
ATOM 2848 C C . GLN B 1 131 ? -9.133 6.938 -7.008 1 98.56 131 GLN B C 1
ATOM 2850 O O . GLN B 1 131 ? -10.18 6.344 -6.734 1 98.56 131 GLN B O 1
ATOM 2855 N N . LYS B 1 132 ? -8 6.316 -6.965 1 98.5 132 LYS B N 1
ATOM 2856 C CA . LYS B 1 132 ? -7.93 4.855 -6.953 1 98.5 132 LYS B CA 1
ATOM 2857 C C . LYS B 1 132 ? -8.312 4.301 -5.586 1 98.5 132 LYS B C 1
ATOM 2859 O O . LYS B 1 132 ? -9.102 3.352 -5.496 1 98.5 132 LYS B O 1
ATOM 2864 N N . PHE B 1 133 ? -7.844 4.934 -4.551 1 98.69 133 PHE B N 1
ATOM 2865 C CA . PHE B 1 133 ? -8.203 4.465 -3.219 1 98.69 133 PHE B CA 1
ATOM 2866 C C . PHE B 1 133 ? -9.57 5.004 -2.809 1 98.69 133 PHE B C 1
ATOM 2868 O O . PHE B 1 133 ? -10.195 4.488 -1.879 1 98.69 133 PHE B O 1
ATOM 2875 N N . GLY B 1 134 ? -9.977 6.152 -3.449 1 98.12 134 GLY B N 1
ATOM 2876 C CA . GLY B 1 134 ? -11.273 6.742 -3.154 1 98.12 134 GLY B CA 1
ATOM 2877 C C . GLY B 1 134 ? -11.305 7.48 -1.831 1 98.12 134 GLY B C 1
ATOM 2878 O O . GLY B 1 134 ? -12.367 7.633 -1.224 1 98.12 134 GLY B O 1
ATOM 2879 N N . LEU B 1 135 ? -10.172 7.898 -1.313 1 98.75 135 LEU B N 1
ATOM 2880 C CA . LEU B 1 135 ? -10.125 8.672 -0.078 1 98.75 135 LEU B CA 1
ATOM 2881 C C . LEU B 1 135 ? -10.609 10.102 -0.31 1 98.75 135 LEU B C 1
ATOM 2883 O O . LEU B 1 135 ? -10.344 10.688 -1.358 1 98.75 135 LEU B O 1
ATOM 2887 N N . PRO B 1 136 ? -11.281 10.695 0.661 1 98.69 136 PRO B N 1
ATOM 2888 C CA . PRO B 1 136 ? -11.773 12.062 0.475 1 98.69 136 PRO B CA 1
ATOM 2889 C C . PRO B 1 136 ? -10.648 13.078 0.292 1 98.69 136 PRO B C 1
ATOM 2891 O O . PRO B 1 136 ? -9.609 12.977 0.954 1 98.69 136 PRO B O 1
ATOM 2894 N N . LYS B 1 137 ? -10.844 13.953 -0.595 1 98.5 137 LYS B N 1
ATOM 2895 C CA . LYS B 1 137 ? -9.945 15.102 -0.715 1 98.5 137 LYS B CA 1
ATOM 2896 C C . LYS B 1 137 ? -10.188 16.109 0.404 1 98.5 137 LYS B C 1
ATOM 2898 O O . LYS B 1 137 ? -11.336 16.391 0.763 1 98.5 137 LYS B O 1
ATOM 2903 N N . PRO B 1 138 ? -9.156 16.625 0.929 1 98.5 138 PRO B N 1
ATOM 2904 C CA . PRO B 1 138 ? -9.352 17.641 1.963 1 98.5 138 PRO B CA 1
ATOM 2905 C C . PRO B 1 138 ? -10.102 18.875 1.446 1 98.5 138 PRO B C 1
ATOM 2907 O O . PRO B 1 138 ? -9.867 19.312 0.316 1 98.5 138 PRO B O 1
ATOM 2910 N N . ASP B 1 139 ? -10.984 19.375 2.27 1 98.19 139 ASP B N 1
ATOM 2911 C CA . ASP B 1 139 ? -11.641 20.656 1.965 1 98.19 139 ASP B CA 1
ATOM 2912 C C . ASP B 1 139 ? -10.742 21.828 2.332 1 98.19 139 ASP B C 1
ATOM 2914 O O . ASP B 1 139 ? -10.844 22.906 1.733 1 98.19 139 ASP B O 1
ATOM 2918 N N . ALA B 1 140 ? -9.898 21.594 3.32 1 98.25 140 ALA B N 1
ATOM 2919 C CA . ALA B 1 140 ? -8.914 22.594 3.734 1 98.25 140 ALA B CA 1
ATOM 2920 C C . ALA B 1 140 ? -7.715 21.938 4.41 1 98.25 140 ALA B C 1
ATOM 2922 O O . ALA B 1 140 ? -7.855 20.906 5.07 1 98.25 140 ALA B O 1
ATOM 2923 N N . VAL B 1 141 ? -6.617 22.5 4.191 1 98.75 141 VAL B N 1
ATOM 2924 C CA . VAL B 1 141 ? -5.391 22.109 4.883 1 98.75 141 VAL B CA 1
ATOM 2925 C C . VAL B 1 141 ? -4.809 23.328 5.617 1 98.75 141 VAL B C 1
ATOM 2927 O O . VAL B 1 141 ? -4.492 24.344 4.996 1 98.75 141 VAL B O 1
ATOM 2930 N N . CYS B 1 142 ? -4.715 23.219 6.914 1 98.62 142 CYS B N 1
ATOM 2931 C CA . CYS B 1 142 ? -4.027 24.219 7.727 1 98.62 142 CYS B CA 1
ATOM 2932 C C . CYS B 1 142 ? -2.617 23.75 8.078 1 98.62 142 CYS B C 1
ATOM 2934 O O . CYS B 1 142 ? -2.447 22.797 8.852 1 98.62 142 CYS B O 1
ATOM 2936 N N . LEU B 1 143 ? -1.648 24.422 7.523 1 98.56 143 LEU B N 1
ATOM 2937 C CA . LEU B 1 143 ? -0.251 24.141 7.84 1 98.56 143 LEU B CA 1
ATOM 2938 C C . LEU B 1 143 ? 0.217 24.984 9.023 1 98.56 143 LEU B C 1
ATOM 2940 O O . LEU B 1 143 ? 0.34 26.203 8.906 1 98.56 143 LEU B O 1
ATOM 2944 N N . LEU B 1 144 ? 0.386 24.312 10.141 1 97.88 144 LEU B N 1
ATOM 2945 C CA . LEU B 1 144 ? 1.014 25.016 11.258 1 97.88 144 LEU B CA 1
ATOM 2946 C C . LEU B 1 144 ? 2.498 25.234 11 1 97.88 144 LEU B C 1
ATOM 2948 O O . LEU B 1 144 ? 3.312 24.328 11.188 1 97.88 144 LEU B O 1
ATOM 2952 N N . ASP B 1 145 ? 2.812 26.438 10.656 1 95.94 145 ASP B N 1
ATOM 2953 C CA . ASP B 1 145 ? 4.145 26.781 10.164 1 95.94 145 ASP B CA 1
ATOM 2954 C C . ASP B 1 145 ? 5.062 27.203 11.312 1 95.94 145 ASP B C 1
ATOM 2956 O O . ASP B 1 145 ? 5.152 28.391 11.648 1 95.94 145 ASP B O 1
ATOM 2960 N N . MET B 1 146 ? 5.762 26.219 11.812 1 93.38 146 MET B N 1
ATOM 2961 C CA . MET B 1 146 ? 6.766 26.406 12.859 1 93.38 146 MET B CA 1
ATOM 2962 C C . MET B 1 146 ? 8.164 26.5 12.258 1 93.38 146 MET B C 1
ATOM 2964 O O . MET B 1 146 ? 8.594 25.594 11.539 1 93.38 146 MET B O 1
ATOM 2968 N N . PRO B 1 147 ? 8.797 27.594 12.523 1 89.88 147 PRO B N 1
ATOM 2969 C CA . PRO B 1 147 ? 10.172 27.672 12.016 1 89.88 147 PRO B CA 1
ATOM 2970 C C . PRO B 1 147 ? 11.055 26.531 12.508 1 89.88 147 PRO B C 1
ATOM 2972 O O . PRO B 1 147 ? 10.945 26.125 13.664 1 89.88 147 PRO B O 1
ATOM 2975 N N . LEU B 1 148 ? 11.93 26.109 11.633 1 86 148 LEU B N 1
ATOM 2976 C CA . LEU B 1 148 ? 12.773 24.953 11.914 1 86 148 LEU B CA 1
ATOM 2977 C C . LEU B 1 148 ? 13.625 25.188 13.156 1 86 148 LEU B C 1
ATOM 2979 O O . LEU B 1 148 ? 13.75 24.312 14.008 1 86 148 LEU B O 1
ATOM 2983 N N . GLU B 1 149 ? 14.188 26.375 13.273 1 84.06 149 GLU B N 1
ATOM 2984 C CA . GLU B 1 149 ? 15.047 26.719 14.398 1 84.06 149 GLU B CA 1
ATOM 2985 C C . GLU B 1 149 ? 14.297 26.578 15.727 1 84.06 149 GLU B C 1
ATOM 2987 O O . GLU B 1 149 ? 14.859 26.109 16.719 1 84.06 149 GLU B O 1
ATOM 2992 N N . VAL B 1 150 ? 13.125 26.922 15.664 1 85 150 VAL B N 1
ATOM 2993 C CA . VAL B 1 150 ? 12.297 26.891 16.875 1 85 150 VAL B CA 1
ATOM 2994 C C . VAL B 1 150 ? 11.93 25.438 17.188 1 85 150 VAL B C 1
ATOM 2996 O O . VAL B 1 150 ? 12.023 25.016 18.344 1 85 150 VAL B O 1
ATOM 2999 N N . SER B 1 151 ? 11.492 24.672 16.188 1 80.56 151 SER B N 1
ATOM 3000 C CA . SER B 1 151 ? 11.07 23.281 16.391 1 80.56 151 SER B CA 1
ATOM 3001 C C . SER B 1 151 ? 12.227 22.438 16.906 1 80.56 151 SER B C 1
ATOM 3003 O O . SER B 1 151 ? 12.031 21.562 17.766 1 80.56 151 SER B O 1
ATOM 3005 N N . GLU B 1 152 ? 13.391 22.656 16.391 1 78.38 152 GLU B N 1
ATOM 3006 C CA . GLU B 1 152 ? 14.562 21.922 16.844 1 78.38 152 GLU B CA 1
ATOM 3007 C C . GLU B 1 152 ? 14.859 22.219 18.312 1 78.38 152 GLU B C 1
ATOM 3009 O O . GLU B 1 152 ? 15.227 21.328 19.078 1 78.38 152 GLU B O 1
ATOM 3014 N N . ALA B 1 153 ? 14.703 23.438 18.688 1 78.31 153 ALA B N 1
ATOM 3015 C CA . ALA B 1 153 ? 14.93 23.844 20.078 1 78.31 153 ALA B CA 1
ATOM 3016 C C . ALA B 1 153 ? 13.898 23.188 21 1 78.31 153 ALA B C 1
ATOM 3018 O O . ALA B 1 153 ? 14.25 22.719 22.078 1 78.31 153 ALA B O 1
ATOM 3019 N N . LEU B 1 154 ? 12.727 23.094 20.562 1 74.44 154 LEU B N 1
ATOM 3020 C CA . LEU B 1 154 ? 11.648 22.516 21.344 1 74.44 154 LEU B CA 1
ATOM 3021 C C . LEU B 1 154 ? 11.852 21.016 21.516 1 74.44 154 LEU B C 1
ATOM 3023 O O . LEU B 1 154 ? 11.609 20.453 22.578 1 74.44 154 LEU B O 1
ATOM 3027 N N . MET B 1 155 ? 12.297 20.312 20.453 1 73.31 155 MET B N 1
ATOM 3028 C CA . MET B 1 155 ? 12.516 18.859 20.484 1 73.31 155 MET B CA 1
ATOM 3029 C C . MET B 1 155 ? 13.719 18.516 21.359 1 73.31 155 MET B C 1
ATOM 3031 O O . MET B 1 155 ? 13.703 17.516 22.078 1 73.31 155 MET B O 1
ATOM 3035 N N . ALA B 1 156 ? 14.758 19.359 21.266 1 72.31 156 ALA B N 1
ATOM 3036 C CA . ALA B 1 156 ? 15.945 19.172 22.094 1 72.31 156 ALA B CA 1
ATOM 3037 C C . ALA B 1 156 ? 15.602 19.266 23.578 1 72.31 156 ALA B C 1
ATOM 3039 O O . ALA B 1 156 ? 16.141 18.5 24.391 1 72.31 156 ALA B O 1
ATOM 3040 N N . GLU B 1 157 ? 14.742 20.078 23.906 1 68.69 157 GLU B N 1
ATOM 3041 C CA . GLU B 1 157 ? 14.32 20.234 25.281 1 68.69 157 GLU B CA 1
ATOM 3042 C C . GLU B 1 157 ? 13.516 19.016 25.766 1 68.69 157 GLU B C 1
ATOM 3044 O O . GLU B 1 157 ? 13.633 18.609 26.922 1 68.69 157 GLU B O 1
ATOM 3049 N N . ARG B 1 158 ? 12.844 18.406 24.844 1 65.88 158 ARG B N 1
ATOM 3050 C CA . ARG B 1 158 ? 12.016 17.25 25.172 1 65.88 158 ARG B CA 1
ATOM 3051 C C . ARG B 1 158 ? 12.883 16 25.359 1 65.88 158 ARG B C 1
ATOM 3053 O O . ARG B 1 158 ? 12.633 15.203 26.25 1 65.88 158 ARG B O 1
ATOM 3060 N N . THR B 1 159 ? 13.766 15.664 24.328 1 60.03 159 THR B N 1
ATOM 3061 C CA . THR B 1 159 ? 14.664 14.516 24.406 1 60.03 159 THR B CA 1
ATOM 3062 C C . THR B 1 159 ? 15.531 14.578 25.656 1 60.03 159 THR B C 1
ATOM 3064 O O . THR B 1 159 ? 15.82 13.547 26.266 1 60.03 159 THR B O 1
ATOM 3067 N N . GLY B 1 160 ? 16.062 15.805 25.953 1 51.09 160 GLY B N 1
ATOM 3068 C CA . GLY B 1 160 ? 16.812 15.977 27.188 1 51.09 160 GLY B CA 1
ATOM 3069 C C . GLY B 1 160 ? 16.031 15.539 28.422 1 51.09 160 GLY B C 1
ATOM 3070 O O . GLY B 1 160 ? 16.609 15.023 29.375 1 51.09 160 GLY B O 1
ATOM 3071 N N . LYS B 1 161 ? 14.797 15.758 28.375 1 51.16 161 LYS B N 1
ATOM 3072 C CA . LYS B 1 161 ? 13.984 15.406 29.531 1 51.16 161 LYS B CA 1
ATOM 3073 C C . LYS B 1 161 ? 13.641 13.914 29.531 1 51.16 161 LYS B C 1
ATOM 3075 O O . LYS B 1 161 ? 13.469 13.312 30.578 1 51.16 161 LYS B O 1
ATOM 3080 N N . THR B 1 162 ? 13.617 13.391 28.344 1 50.97 162 THR B N 1
ATOM 3081 C CA . THR B 1 162 ? 13.148 12.008 28.312 1 50.97 162 THR B CA 1
ATOM 3082 C C . THR B 1 162 ? 14.297 11.047 28.047 1 50.97 162 THR B C 1
ATOM 3084 O O . THR B 1 162 ? 14.125 9.828 28.094 1 50.97 162 THR B O 1
ATOM 3087 N N . GLY B 1 163 ? 15.703 11.492 28 1 49.78 163 GLY B N 1
ATOM 3088 C CA . GLY B 1 163 ? 16.875 10.656 27.797 1 49.78 163 GLY B CA 1
ATOM 3089 C C . GLY B 1 163 ? 16.844 9.906 26.469 1 49.78 163 GLY B C 1
ATOM 3090 O O . GLY B 1 163 ? 17.656 9 26.25 1 49.78 163 GLY B O 1
ATOM 3091 N N . GLY B 1 164 ? 15.734 9.633 25.578 1 46.09 164 GLY B N 1
ATOM 3092 C CA . GLY B 1 164 ? 15.484 8.531 24.656 1 46.09 164 GLY B CA 1
ATOM 3093 C C . GLY B 1 164 ? 15.898 8.828 23.234 1 46.09 164 GLY B C 1
ATOM 3094 O O . GLY B 1 164 ? 15.945 9.992 22.828 1 46.09 164 GLY B O 1
ATOM 3095 N N . ASN B 1 165 ? 16.922 8.188 22.703 1 50.09 165 ASN B N 1
ATOM 3096 C CA . ASN B 1 165 ? 17.375 8.047 21.312 1 50.09 165 ASN B CA 1
ATOM 3097 C C . ASN B 1 165 ? 16.203 7.754 20.375 1 50.09 165 ASN B C 1
ATOM 3099 O O . ASN B 1 165 ? 16.047 6.625 19.922 1 50.09 165 ASN B O 1
ATOM 3103 N N . THR B 1 166 ? 14.961 8.219 20.562 1 53.72 166 THR B N 1
ATOM 3104 C CA . THR B 1 166 ? 13.688 7.691 20.078 1 53.72 166 THR B CA 1
ATOM 3105 C C . THR B 1 166 ? 13.391 8.203 18.672 1 53.72 166 THR B C 1
ATOM 3107 O O . THR B 1 166 ? 12.273 8.031 18.172 1 53.72 166 THR B O 1
ATOM 3110 N N . GLY B 1 167 ? 14.445 8.594 17.797 1 64.62 167 GLY B N 1
ATOM 3111 C CA . GLY B 1 167 ? 13.969 9.141 16.531 1 64.62 167 GLY B CA 1
ATOM 3112 C C . GLY B 1 167 ? 13.898 8.109 15.43 1 64.62 167 GLY B C 1
ATOM 3113 O O . GLY B 1 167 ? 14.703 7.184 15.383 1 64.62 167 GLY B O 1
ATOM 3114 N N . ASP B 1 168 ? 12.93 8.219 14.539 1 75.25 168 ASP B N 1
ATOM 3115 C CA . ASP B 1 168 ? 12.828 7.375 13.352 1 75.25 168 ASP B CA 1
ATOM 3116 C C . ASP B 1 168 ? 13.797 7.84 12.266 1 75.25 168 ASP B C 1
ATOM 3118 O O . ASP B 1 168 ? 14.633 8.711 12.5 1 75.25 168 ASP B O 1
ATOM 3122 N N . ILE B 1 169 ? 13.93 7.254 11.172 1 76.44 169 ILE B N 1
ATOM 3123 C CA . ILE B 1 169 ? 14.906 7.469 10.117 1 76.44 169 ILE B CA 1
ATOM 3124 C C . ILE B 1 169 ? 14.797 8.898 9.594 1 76.44 169 ILE B C 1
ATOM 3126 O O . ILE B 1 169 ? 15.711 9.398 8.93 1 76.44 169 ILE B O 1
ATOM 3130 N N . HIS B 1 170 ? 13.742 9.57 9.859 1 79.5 170 HIS B N 1
ATOM 3131 C CA . HIS B 1 170 ? 13.539 10.922 9.359 1 79.5 170 HIS B CA 1
ATOM 3132 C C . HIS B 1 170 ? 14.016 11.961 10.367 1 79.5 170 HIS B C 1
ATOM 3134 O O . HIS B 1 170 ? 14.648 12.945 10 1 79.5 170 HIS B O 1
ATOM 3140 N N . GLU B 1 171 ? 13.805 11.82 11.68 1 73.44 171 GLU B N 1
ATOM 3141 C CA . GLU B 1 171 ? 14.016 12.805 12.734 1 73.44 171 GLU B CA 1
ATOM 3142 C C . GLU B 1 171 ? 15.508 13.062 12.953 1 73.44 171 GLU B C 1
ATOM 3144 O O . GLU B 1 171 ? 15.898 14.164 13.352 1 73.44 171 GLU B O 1
ATOM 3149 N N . GLY B 1 172 ? 16.312 12.102 12.625 1 70.44 172 GLY B N 1
ATOM 3150 C CA . GLY B 1 172 ? 17.75 12.25 12.867 1 70.44 172 GLY B CA 1
ATOM 3151 C C . GLY B 1 172 ? 18.484 12.859 11.695 1 70.44 172 GLY B C 1
ATOM 3152 O O . GLY B 1 172 ? 19.719 13.016 11.75 1 70.44 172 GLY B O 1
ATOM 3153 N N . ASN B 1 173 ? 17.75 13.344 10.672 1 80 173 ASN B N 1
ATOM 3154 C CA . ASN B 1 173 ? 18.375 13.859 9.461 1 80 173 ASN B CA 1
ATOM 3155 C C . ASN B 1 173 ? 18.062 15.344 9.258 1 80 173 ASN B C 1
ATOM 3157 O O . ASN B 1 173 ? 17 15.688 8.734 1 80 173 ASN B O 1
ATOM 3161 N N . HIS B 1 174 ? 18.984 16.281 9.602 1 82.88 174 HIS B N 1
ATOM 3162 C CA . HIS B 1 174 ? 18.766 17.719 9.547 1 82.88 174 HIS B CA 1
ATOM 3163 C C . HIS B 1 174 ? 18.5 18.188 8.117 1 82.88 174 HIS B C 1
ATOM 3165 O O . HIS B 1 174 ? 17.625 19.031 7.891 1 82.88 174 HIS B O 1
ATOM 3171 N N . ALA B 1 175 ? 19.266 17.656 7.16 1 86.81 175 ALA B N 1
ATOM 3172 C CA . ALA B 1 175 ? 19.062 18.031 5.758 1 86.81 175 ALA B CA 1
ATOM 3173 C C . ALA B 1 175 ? 17.641 17.688 5.309 1 86.81 175 ALA B C 1
ATOM 3175 O O . ALA B 1 175 ? 17.031 18.422 4.547 1 86.81 175 ALA B O 1
ATOM 3176 N N . TYR B 1 176 ? 17.188 16.641 5.809 1 88.12 176 TYR B N 1
ATOM 3177 C CA . TYR B 1 176 ? 15.828 16.203 5.535 1 88.12 176 TYR B CA 1
ATOM 3178 C C . TYR B 1 176 ? 14.82 17.203 6.102 1 88.12 176 TYR B C 1
ATOM 3180 O O . TYR B 1 176 ? 13.883 17.609 5.41 1 88.12 176 TYR B O 1
ATOM 3188 N N . LEU B 1 177 ? 15.039 17.656 7.293 1 87.56 177 LEU B N 1
ATOM 3189 C CA . LEU B 1 177 ? 14.125 18.578 7.949 1 87.56 177 LEU B CA 1
ATOM 3190 C C . LEU B 1 177 ? 14.117 19.938 7.238 1 87.56 177 LEU B C 1
ATOM 3192 O O . LEU B 1 177 ? 13.062 20.562 7.094 1 87.56 177 LEU B O 1
ATOM 3196 N N . VAL B 1 178 ? 15.219 20.328 6.77 1 90.12 178 VAL B N 1
ATOM 3197 C CA . VAL B 1 178 ? 15.328 21.562 6 1 90.12 178 VAL B CA 1
ATOM 3198 C C . VAL B 1 178 ? 14.539 21.438 4.695 1 90.12 178 VAL B C 1
ATOM 3200 O O . VAL B 1 178 ? 13.812 22.344 4.312 1 90.12 178 VAL B O 1
ATOM 3203 N N . ALA B 1 179 ? 14.695 20.266 4.059 1 92.31 179 ALA B N 1
ATOM 3204 C CA . ALA B 1 179 ? 13.984 20 2.809 1 92.31 179 ALA B CA 1
ATOM 3205 C C . ALA B 1 179 ? 12.469 20.016 3.027 1 92.31 179 ALA B C 1
ATOM 3207 O O . ALA B 1 179 ? 11.719 20.516 2.189 1 92.31 179 ALA B O 1
ATOM 3208 N N . VAL B 1 180 ? 12.094 19.5 4.125 1 92.25 180 VAL B N 1
ATOM 3209 C CA . VAL B 1 180 ? 10.68 19.453 4.48 1 92.25 180 VAL B CA 1
ATOM 3210 C C . VAL B 1 180 ? 10.125 20.859 4.621 1 92.25 180 VAL B C 1
ATOM 3212 O O . VAL B 1 180 ? 9.062 21.172 4.082 1 92.25 180 VAL B O 1
ATOM 3215 N N . HIS B 1 181 ? 10.82 21.703 5.266 1 90.31 181 HIS B N 1
ATOM 3216 C CA . HIS B 1 181 ? 10.375 23.078 5.445 1 90.31 181 HIS B CA 1
ATOM 3217 C C . HIS B 1 181 ? 10.305 23.812 4.113 1 90.31 181 HIS B C 1
ATOM 3219 O O . HIS B 1 181 ? 9.398 24.625 3.891 1 90.31 181 HIS B O 1
ATOM 3225 N N . GLY B 1 182 ? 11.234 23.5 3.283 1 91.19 182 GLY B N 1
ATOM 3226 C CA . GLY B 1 182 ? 11.18 24.062 1.942 1 91.19 182 GLY B CA 1
ATOM 3227 C C . GLY B 1 182 ? 9.984 23.578 1.138 1 91.19 182 GLY B C 1
ATOM 3228 O O . GLY B 1 182 ? 9.43 24.328 0.334 1 91.19 182 GLY B O 1
ATOM 3229 N N . ALA B 1 183 ? 9.594 22.359 1.354 1 94.38 183 ALA B N 1
ATOM 3230 C CA . ALA B 1 183 ? 8.469 21.75 0.642 1 94.38 183 ALA B CA 1
ATOM 3231 C C . ALA B 1 183 ? 7.16 22.453 0.977 1 94.38 183 ALA B C 1
ATOM 3233 O O . ALA B 1 183 ? 6.254 22.516 0.143 1 94.38 183 ALA B O 1
ATOM 3234 N N . TYR B 1 184 ? 7.066 23.047 2.168 1 94.88 184 TYR B N 1
ATOM 3235 C CA . TYR B 1 184 ? 5.848 23.734 2.592 1 94.88 184 TYR B CA 1
ATOM 3236 C C . TYR B 1 184 ? 5.488 24.859 1.624 1 94.88 184 TYR B C 1
ATOM 3238 O O . TYR B 1 184 ? 4.324 25 1.239 1 94.88 184 TYR B O 1
ATOM 3246 N N . GLU B 1 185 ? 6.477 25.578 1.247 1 93.69 185 GLU B N 1
ATOM 3247 C CA . GLU B 1 185 ? 6.234 26.688 0.334 1 93.69 185 GLU B CA 1
ATOM 3248 C C . GLU B 1 185 ? 5.66 26.203 -0.992 1 93.69 185 GLU B C 1
ATOM 3250 O O . GLU B 1 185 ? 4.691 26.781 -1.503 1 93.69 185 GLU B O 1
ATOM 3255 N N . GLU B 1 186 ? 6.273 25.203 -1.52 1 95.69 186 GLU B N 1
ATOM 3256 C CA . GLU B 1 186 ? 5.836 24.641 -2.793 1 95.69 186 GLU B CA 1
ATOM 3257 C C . GLU B 1 186 ? 4.41 24.094 -2.699 1 95.69 186 GLU B C 1
ATOM 3259 O O . GLU B 1 186 ? 3.588 24.359 -3.58 1 95.69 186 GLU B O 1
ATOM 3264 N N . LEU B 1 187 ? 4.102 23.438 -1.666 1 97.94 187 LEU B N 1
ATOM 3265 C CA . LEU B 1 187 ? 2.809 22.781 -1.517 1 97.94 187 LEU B CA 1
ATOM 3266 C C . LEU B 1 187 ? 1.714 23.781 -1.19 1 97.94 187 LEU B C 1
ATOM 3268 O O . LEU B 1 187 ? 0.576 23.641 -1.645 1 97.94 187 LEU B O 1
ATOM 3272 N N . VAL B 1 188 ? 2.016 24.828 -0.407 1 97.88 188 VAL B N 1
ATOM 3273 C CA . VAL B 1 188 ? 1.076 25.906 -0.126 1 97.88 188 VAL B CA 1
ATOM 3274 C C . VAL B 1 188 ? 0.659 26.578 -1.432 1 97.88 188 VAL B C 1
ATOM 3276 O O . VAL B 1 188 ? -0.528 26.828 -1.655 1 97.88 188 VAL B O 1
ATOM 3279 N N . LYS B 1 189 ? 1.609 26.797 -2.289 1 96.81 189 LYS B N 1
ATOM 3280 C CA . LYS B 1 189 ? 1.332 27.438 -3.568 1 96.81 189 LYS B CA 1
ATOM 3281 C C . LYS B 1 189 ? 0.542 26.516 -4.488 1 96.81 189 LYS B C 1
ATOM 3283 O O . LYS B 1 189 ? -0.444 26.938 -5.102 1 96.81 189 LYS B O 1
ATOM 3288 N N . ARG B 1 190 ? 0.894 25.297 -4.551 1 97 190 ARG B N 1
ATOM 3289 C CA . ARG B 1 190 ? 0.302 24.344 -5.48 1 97 190 ARG B CA 1
ATOM 3290 C C . ARG B 1 190 ? -1.134 24.016 -5.086 1 97 190 ARG B C 1
ATOM 3292 O O . ARG B 1 190 ? -2.008 23.891 -5.949 1 97 190 ARG B O 1
ATOM 3299 N N . TYR B 1 191 ? -1.337 23.859 -3.793 1 97.94 191 TYR B N 1
ATOM 3300 C CA . TYR B 1 191 ? -2.611 23.312 -3.352 1 97.94 191 TYR B CA 1
ATOM 3301 C C . TYR B 1 191 ? -3.424 24.344 -2.588 1 97.94 191 TYR B C 1
ATOM 3303 O O . TYR B 1 191 ? -4.516 24.062 -2.098 1 97.94 191 TYR B O 1
ATOM 3311 N N . GLN B 1 192 ? -2.82 25.5 -2.373 1 97.5 192 GLN B N 1
ATOM 3312 C CA . GLN B 1 192 ? -3.492 26.594 -1.683 1 97.5 192 GLN B CA 1
ATOM 3313 C C . GLN B 1 192 ? -3.795 26.234 -0.232 1 97.5 192 GLN B C 1
ATOM 3315 O O . GLN B 1 192 ? -4.902 26.469 0.256 1 97.5 192 GLN B O 1
ATOM 3320 N N . TRP B 1 193 ? -2.834 25.578 0.414 1 98.38 193 TRP B N 1
ATOM 3321 C CA . TRP B 1 193 ? -2.938 25.344 1.852 1 98.38 193 TRP B CA 1
ATOM 3322 C C . TRP B 1 193 ? -2.998 26.672 2.609 1 98.38 193 TRP B C 1
ATOM 3324 O O . TRP B 1 193 ? -2.512 27.688 2.125 1 98.38 193 TRP B O 1
ATOM 3334 N N . HIS B 1 194 ? -3.635 26.656 3.723 1 98.38 194 HIS B N 1
ATOM 3335 C CA . HIS B 1 194 ? -3.617 27.812 4.602 1 98.38 194 HIS B CA 1
ATOM 3336 C C . HIS B 1 194 ? -2.432 27.766 5.559 1 98.38 194 HIS B C 1
ATOM 3338 O O . HIS B 1 194 ? -2.389 26.922 6.457 1 98.38 194 HIS B O 1
ATOM 3344 N N . ARG B 1 195 ? -1.52 28.656 5.34 1 97.38 195 ARG B N 1
ATOM 3345 C CA . ARG B 1 195 ? -0.354 28.734 6.215 1 97.38 195 ARG B CA 1
ATOM 3346 C C . ARG B 1 195 ? -0.682 29.516 7.488 1 97.38 195 ARG B C 1
ATOM 3348 O O . ARG B 1 195 ? -1.132 30.656 7.43 1 97.38 195 ARG B O 1
ATOM 3355 N N . ILE B 1 196 ? -0.486 28.859 8.602 1 98.12 196 ILE B N 1
ATOM 3356 C CA . ILE B 1 196 ? -0.736 29.469 9.906 1 98.12 196 ILE B CA 1
ATOM 3357 C C . ILE B 1 196 ? 0.584 29.656 10.648 1 98.12 196 ILE B C 1
ATOM 3359 O O . ILE B 1 196 ? 1.145 28.688 11.18 1 98.12 196 ILE B O 1
ATOM 3363 N N . PRO B 1 197 ? 1.061 30.875 10.719 1 96.25 197 PRO B N 1
ATOM 3364 C CA . PRO B 1 197 ? 2.318 31.094 11.438 1 96.25 197 PRO B CA 1
ATOM 3365 C C . PRO B 1 197 ? 2.205 30.766 12.922 1 96.25 197 PRO B C 1
ATOM 3367 O O . PRO B 1 197 ? 1.228 31.156 13.57 1 96.25 197 PRO B O 1
ATOM 3370 N N . CYS B 1 198 ? 3.217 30.078 13.422 1 96.19 198 CYS B N 1
ATOM 3371 C CA . CYS B 1 198 ? 3.191 29.688 14.828 1 96.19 198 CYS B CA 1
ATOM 3372 C C . CYS B 1 198 ? 4.164 30.531 15.641 1 96.19 198 CYS B C 1
ATOM 3374 O O . CYS B 1 198 ? 4.109 30.531 16.875 1 96.19 198 CYS B O 1
ATOM 3376 N N . ALA B 1 199 ? 4.996 31.188 14.938 1 93.56 199 ALA B N 1
ATOM 3377 C CA . ALA B 1 199 ? 5.977 32.062 15.57 1 93.56 199 ALA B CA 1
ATOM 3378 C C . ALA B 1 199 ? 6.238 33.312 14.719 1 93.56 199 ALA B C 1
ATOM 3380 O O . ALA B 1 199 ? 5.93 33.312 13.523 1 93.56 199 ALA B O 1
ATOM 3381 N N . TYR B 1 200 ? 6.668 34.375 15.367 1 90.31 200 TYR B N 1
ATOM 3382 C CA . TYR B 1 200 ? 7.098 35.562 14.664 1 90.31 200 TYR B CA 1
ATOM 3383 C C . TYR B 1 200 ? 8.547 35.906 14.992 1 90.31 200 TYR B C 1
ATOM 3385 O O . TYR B 1 200 ? 9.008 35.656 16.109 1 90.31 200 TYR B O 1
ATOM 3393 N N . LYS B 1 201 ? 9.18 36.25 14 1 85.38 201 LYS B N 1
ATOM 3394 C CA . LYS B 1 201 ? 10.562 36.688 14.211 1 85.38 201 LYS B CA 1
ATOM 3395 C C . LYS B 1 201 ? 10.625 38.156 14.633 1 85.38 201 LYS B C 1
ATOM 3397 O O . LYS B 1 201 ? 10.094 39.031 13.945 1 85.38 201 LYS B O 1
ATOM 3402 N N . ALA B 1 202 ? 11.219 38.312 15.867 1 77.88 202 ALA B N 1
ATOM 3403 C CA . ALA B 1 202 ? 11.43 39.688 16.344 1 77.88 202 ALA B CA 1
ATOM 3404 C C . ALA B 1 202 ? 12.641 40.312 15.664 1 77.88 202 ALA B C 1
ATOM 3406 O O . ALA B 1 202 ? 13.406 39.625 14.984 1 77.88 202 ALA B O 1
ATOM 3407 N N . LYS B 1 203 ? 12.805 41.656 15.781 1 76.88 203 LYS B N 1
ATOM 3408 C CA . LYS B 1 203 ? 13.906 42.406 15.219 1 76.88 203 LYS B CA 1
ATOM 3409 C C . LYS B 1 203 ? 15.258 41.844 15.648 1 76.88 203 LYS B C 1
ATOM 3411 O O . LYS B 1 203 ? 16.25 41.969 14.922 1 76.88 203 LYS B O 1
ATOM 3416 N N . SER B 1 204 ? 15.383 41.281 16.734 1 72.81 204 SER B N 1
ATOM 3417 C CA . SER B 1 204 ? 16.625 40.75 17.25 1 72.81 204 SER B CA 1
ATOM 3418 C C . SER B 1 204 ? 16.891 39.344 16.703 1 72.81 204 SER B C 1
ATOM 3420 O O . SER B 1 204 ? 17.75 38.625 17.219 1 72.81 204 SER B O 1
ATOM 3422 N N . SER B 1 205 ? 16.25 38.844 15.75 1 74.19 205 SER B N 1
ATOM 3423 C CA . SER B 1 205 ? 16.422 37.562 15.062 1 74.19 205 SER B CA 1
ATOM 3424 C C . SER B 1 205 ? 15.953 36.406 15.938 1 74.19 205 SER B C 1
ATOM 3426 O O . SER B 1 205 ? 16.312 35.25 15.695 1 74.19 205 SER B O 1
ATOM 3428 N N . GLN B 1 206 ? 15.359 36.812 17.078 1 85 206 GLN B N 1
ATOM 3429 C CA . GLN B 1 206 ? 14.836 35.781 17.938 1 85 206 GLN B CA 1
ATOM 3430 C C . GLN B 1 206 ? 13.359 35.5 17.641 1 85 206 GLN B C 1
ATOM 3432 O O . GLN B 1 206 ? 12.602 36.438 17.344 1 85 206 GLN B O 1
ATOM 3437 N N . TYR B 1 207 ? 12.953 34.25 17.703 1 89.75 207 TYR B N 1
ATOM 3438 C CA . TYR B 1 207 ? 11.562 33.875 17.453 1 89.75 207 TYR B CA 1
ATOM 3439 C C . TYR B 1 207 ? 10.75 33.969 18.734 1 89.75 207 TYR B C 1
ATOM 3441 O O . TYR B 1 207 ? 11.242 33.625 19.812 1 89.75 207 TYR B O 1
ATOM 3449 N N . THR B 1 208 ? 9.594 34.469 18.625 1 90.75 208 THR B N 1
ATOM 3450 C CA . THR B 1 208 ? 8.602 34.406 19.688 1 90.75 208 THR B CA 1
ATOM 3451 C C . THR B 1 208 ? 7.398 33.562 19.281 1 90.75 208 THR B C 1
ATOM 3453 O O . THR B 1 208 ? 6.801 33.812 18.234 1 90.75 208 THR B O 1
ATOM 3456 N N . LEU B 1 209 ? 7.082 32.625 20.094 1 92.5 209 LEU B N 1
ATOM 3457 C CA . LEU B 1 209 ? 5.957 31.734 19.797 1 92.5 209 LEU B CA 1
ATOM 3458 C C . LEU B 1 209 ? 4.633 32.469 19.969 1 92.5 209 LEU B C 1
ATOM 3460 O O . LEU B 1 209 ? 4.461 33.25 20.906 1 92.5 209 LEU B O 1
ATOM 3464 N N . ARG B 1 210 ? 3.842 32.281 19.016 1 95.38 210 ARG B N 1
ATOM 3465 C CA . ARG B 1 210 ? 2.475 32.75 19.188 1 95.38 210 ARG B CA 1
ATOM 3466 C C . ARG B 1 210 ? 1.718 31.938 20.219 1 95.38 210 ARG B C 1
ATOM 3468 O O . ARG B 1 210 ? 2.088 30.797 20.5 1 95.38 210 ARG B O 1
ATOM 3475 N N . THR B 1 211 ? 0.641 32.625 20.781 1 96.31 211 THR B N 1
ATOM 3476 C CA . THR B 1 211 ? -0.109 31.875 21.797 1 96.31 211 THR B CA 1
ATOM 3477 C C . THR B 1 211 ? -0.982 30.797 21.141 1 96.31 211 THR B C 1
ATOM 3479 O O . THR B 1 211 ? -1.34 30.906 19.969 1 96.31 211 THR B O 1
ATOM 3482 N N . ILE B 1 212 ? -1.318 29.812 21.906 1 97.19 212 ILE B N 1
ATOM 3483 C CA . ILE B 1 212 ? -2.197 28.734 21.484 1 97.19 212 ILE B CA 1
ATOM 3484 C C . ILE B 1 212 ? -3.52 29.312 20.969 1 97.19 212 ILE B C 1
ATOM 3486 O O . ILE B 1 212 ? -4.039 28.875 19.938 1 97.19 212 ILE B O 1
ATOM 3490 N N . GLU B 1 213 ? -4.023 30.344 21.672 1 98.12 213 GLU B N 1
ATOM 3491 C CA . GLU B 1 213 ? -5.309 30.953 21.344 1 98.12 213 GLU B CA 1
ATOM 3492 C C . GLU B 1 213 ? -5.25 31.703 20.016 1 98.12 213 GLU B C 1
ATOM 3494 O O . GLU B 1 213 ? -6.184 31.641 19.219 1 98.12 213 GLU B O 1
ATOM 3499 N N . GLU B 1 214 ? -4.188 32.406 19.828 1 97.88 214 GLU B N 1
ATOM 3500 C CA . GLU B 1 214 ? -4.016 33.125 18.562 1 97.88 214 GLU B CA 1
ATOM 3501 C C . GLU B 1 214 ? -4.004 32.156 17.375 1 97.88 214 GLU B C 1
ATOM 3503 O O . GLU B 1 214 ? -4.668 32.406 16.375 1 97.88 214 GLU B O 1
ATOM 3508 N N . ILE B 1 215 ? -3.271 31.125 17.484 1 98.12 215 ILE B N 1
ATOM 3509 C CA . ILE B 1 215 ? -3.166 30.125 16.438 1 98.12 215 ILE B CA 1
ATOM 3510 C C . ILE B 1 215 ? -4.523 29.469 16.219 1 98.12 215 ILE B C 1
ATOM 3512 O O . ILE B 1 215 ? -4.957 29.281 15.07 1 98.12 215 ILE B O 1
ATOM 3516 N N . HIS B 1 216 ? -5.215 29.172 17.312 1 98.5 216 HIS B N 1
ATOM 3517 C CA . HIS B 1 216 ? -6.535 28.547 17.25 1 98.5 216 HIS B CA 1
ATOM 3518 C C . HIS B 1 216 ? -7.516 29.438 16.469 1 98.5 216 HIS B C 1
ATOM 3520 O O . HIS B 1 216 ? -8.273 28.938 15.641 1 98.5 216 HIS B O 1
ATOM 3526 N N . ASN B 1 217 ? -7.469 30.672 16.766 1 98.38 217 ASN B N 1
ATOM 3527 C CA . ASN B 1 217 ? -8.375 31.594 16.094 1 98.38 217 ASN B CA 1
ATOM 3528 C C . ASN B 1 217 ? -8.102 31.656 14.602 1 98.38 217 ASN B C 1
ATOM 3530 O O . ASN B 1 217 ? -9.031 31.781 13.797 1 98.38 217 ASN B O 1
ATOM 3534 N N . ASP B 1 218 ? -6.844 31.625 14.227 1 98.06 218 ASP B N 1
ATOM 3535 C CA . ASP B 1 218 ? -6.5 31.609 12.805 1 98.06 218 ASP B CA 1
ATOM 3536 C C . ASP B 1 218 ? -7.016 30.328 12.141 1 98.06 218 ASP B C 1
ATOM 3538 O O . ASP B 1 218 ? -7.578 30.391 11.047 1 98.06 218 ASP B O 1
ATOM 3542 N N . VAL B 1 219 ? -6.809 29.188 12.781 1 98.31 219 VAL B N 1
ATOM 3543 C CA . VAL B 1 219 ? -7.281 27.906 12.258 1 98.31 219 VAL B CA 1
ATOM 3544 C C . VAL B 1 219 ? -8.797 27.953 12.102 1 98.31 219 VAL B C 1
ATO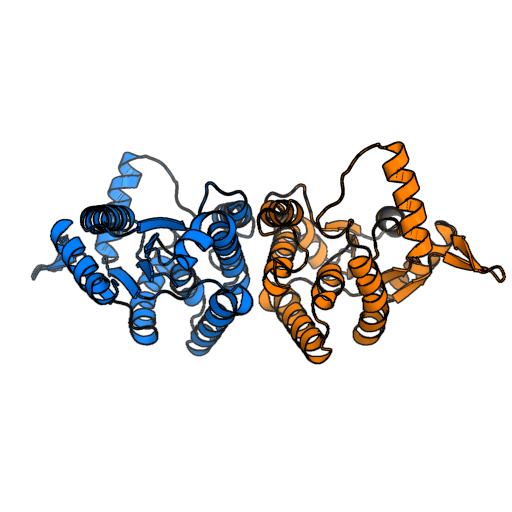M 3546 O O . VAL B 1 219 ? -9.328 27.562 11.055 1 98.31 219 VAL B O 1
ATOM 3549 N N . TYR B 1 220 ? -9.461 28.438 13.117 1 98.5 220 TYR B N 1
ATOM 3550 C CA . TYR B 1 220 ? -10.914 28.484 13.094 1 98.5 220 TYR B CA 1
ATOM 3551 C C . TYR B 1 220 ? -11.414 29.375 11.961 1 98.5 220 TYR B C 1
ATOM 3553 O O . TYR B 1 220 ? -12.422 29.078 11.32 1 98.5 220 TYR B O 1
ATOM 3561 N N . SER B 1 221 ? -10.75 30.453 11.773 1 97.88 221 SER B N 1
ATOM 3562 C CA . SER B 1 221 ? -11.148 31.375 10.719 1 97.88 221 SER B CA 1
ATOM 3563 C C . SER B 1 221 ? -11.141 30.703 9.352 1 97.88 221 SER B C 1
ATOM 3565 O O . SER B 1 221 ? -11.961 31.016 8.492 1 97.88 221 SER B O 1
ATOM 3567 N N . VAL B 1 222 ? -10.219 29.828 9.125 1 97.12 222 VAL B N 1
ATOM 3568 C CA . VAL B 1 222 ? -10.141 29.062 7.883 1 97.12 222 VAL B CA 1
ATOM 3569 C C . VAL B 1 222 ? -11.328 28.109 7.781 1 97.12 222 VAL B C 1
ATOM 3571 O O . VAL B 1 222 ? -11.953 28 6.723 1 97.12 222 VAL B O 1
ATOM 3574 N N . VAL B 1 223 ? -11.688 27.516 8.844 1 96.88 223 VAL B N 1
ATOM 3575 C CA . VAL B 1 223 ? -12.633 26.406 8.891 1 96.88 223 VAL B CA 1
ATOM 3576 C C . VAL B 1 223 ? -14.062 26.938 8.883 1 96.88 223 VAL B C 1
ATOM 3578 O O . VAL B 1 223 ? -14.961 26.328 8.297 1 96.88 223 VAL B O 1
ATOM 3581 N N . GLU B 1 224 ? -14.266 28.062 9.531 1 94.81 224 GLU B N 1
ATOM 3582 C CA . GLU B 1 224 ? -15.609 28.609 9.711 1 94.81 224 GLU B CA 1
ATOM 3583 C C . GLU B 1 224 ? -16.312 28.797 8.367 1 94.81 224 GLU B C 1
ATOM 3585 O O . GLU B 1 224 ? -17.531 28.625 8.273 1 94.81 224 GLU B O 1
ATOM 3590 N N . ASN B 1 225 ? -15.508 29.047 7.352 1 90 225 ASN B N 1
ATOM 3591 C CA . ASN B 1 225 ? -16.062 29.281 6.023 1 90 225 ASN B CA 1
ATOM 3592 C C . ASN B 1 225 ? -16.484 27.984 5.344 1 90 225 ASN B C 1
ATOM 3594 O O . ASN B 1 225 ? -17.156 28.016 4.316 1 90 225 ASN B O 1
ATOM 3598 N N . LEU B 1 226 ? -16.172 26.859 5.902 1 93.25 226 LEU B N 1
ATOM 3599 C CA . LEU B 1 226 ? -16.422 25.547 5.309 1 93.25 226 LEU B CA 1
ATOM 3600 C C . LEU B 1 226 ? -17.562 24.828 6.043 1 93.25 226 LEU B C 1
ATOM 3602 O O . LEU B 1 226 ? -17.969 23.75 5.641 1 93.25 226 LEU B O 1
ATOM 3606 N N . LEU B 1 227 ? -18.016 25.406 7.043 1 90.31 227 LEU B N 1
ATOM 3607 C CA . LEU B 1 227 ? -19 24.766 7.895 1 90.31 227 LEU B CA 1
ATOM 3608 C C . LEU B 1 227 ? -20.391 24.859 7.285 1 90.31 227 LEU B C 1
ATOM 3610 O O . LEU B 1 227 ? -20.719 25.844 6.625 1 90.31 227 LEU B O 1
ATOM 3614 N N . PRO B 1 228 ? -21.203 23.766 7.426 1 80.38 228 PRO B N 1
ATOM 3615 C CA . PRO B 1 228 ? -22.578 23.797 6.926 1 80.38 228 PRO B CA 1
ATOM 3616 C C . PRO B 1 228 ? -23.453 24.797 7.676 1 80.38 228 PRO B C 1
ATOM 3618 O O . PRO B 1 228 ? -23.172 25.109 8.836 1 80.38 228 PRO B O 1
#

Radius of gyration: 25.59 Å; Cα contacts (8 Å, |Δi|>4): 686; chains: 2; bounding box: 47×83×53 Å

InterPro domains:
  IPR027417 P-loop containing nucleoside triphosphate hydrolase [G3DSA:3.40.50.300] (4-219)
  IPR027417 P-loop containing nucleoside triphosphate hydrolase [SSF52540] (1-226)
  IPR039430 Thymidylate kinase-like domain [PF02223] (7-197)

Nearest PDB structures (foldseek):
  1e2f-assembly1_A  TM=7.904E-01  e=4.288E-12  Homo sapiens
  2yof-assembly2_B  TM=8.384E-01  e=5.122E-11  Plasmodium falciparum 3D7
  2yog-assembly1_A  TM=8.394E-01  e=6.881E-11  Plasmodium falciparum 3D7
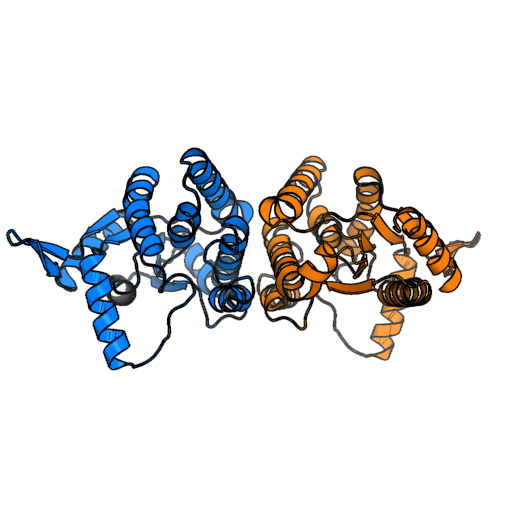  2wwi-assembly2_C  TM=8.197E-01  e=9.244E-11  Plasmodium falciparum 3D7
  4tmk-assembly1_A  TM=7.923E-01  e=2.114E-09  Escherichia coli

Solvent-accessible surface area (backbone atoms only — not comparable to full-atom values): 24772 Å² total; per-residue (Å²): 104,38,45,36,37,32,38,36,62,59,80,82,46,46,52,71,58,47,50,52,52,50,50,52,52,42,41,72,72,69,46,61,66,46,76,51,54,56,81,46,75,88,41,61,43,26,35,44,46,53,41,46,47,70,29,62,59,38,66,48,71,73,56,52,50,51,62,50,54,42,48,39,54,46,49,26,52,49,49,45,36,62,65,70,43,42,68,52,28,60,72,48,21,34,37,41,23,40,36,57,73,63,47,45,55,37,70,32,36,58,77,42,87,50,67,67,56,29,50,54,48,51,54,49,47,49,46,46,43,43,58,60,59,56,40,83,70,66,74,42,40,40,32,34,44,51,54,67,73,56,36,52,53,55,50,52,57,49,38,68,71,61,72,56,89,77,63,43,52,62,73,76,32,66,71,54,52,54,42,38,60,55,37,50,59,55,47,30,68,74,68,62,40,43,78,37,68,39,49,44,75,45,95,83,76,44,75,42,74,54,54,71,65,60,47,43,50,55,53,46,61,64,48,62,78,68,56,133,105,39,44,35,37,32,37,36,61,59,81,82,44,46,52,69,59,47,50,52,52,50,49,51,51,41,41,73,72,67,46,60,66,45,76,50,54,55,80,44,78,88,42,61,42,27,36,45,44,52,41,48,47,70,28,61,59,38,68,49,71,74,55,52,49,48,63,48,54,41,47,38,53,47,49,25,52,49,50,46,37,60,66,70,41,43,67,51,28,59,71,48,21,35,38,40,25,40,36,54,72,64,48,45,53,37,70,32,36,57,78,41,88,48,68,68,57,29,50,53,48,50,52,49,48,49,46,45,42,44,58,60,58,56,40,83,70,67,76,41,40,39,32,34,45,51,52,64,74,57,34,53,54,55,49,52,57,48,38,69,72,62,74,56,90,77,64,43,52,62,74,77,32,67,70,53,54,52,41,37,60,56,37,49,59,56,46,31,67,74,68,61,40,43,77,38,68,39,50,44,74,43,95,82,76,44,74,43,73,55,53,71,64,59,45,42,53,55,53,45,60,64,46,62,78,70,56,132

Foldseek 3Di:
DAAEEEEAEDPPLCSVVLLVVLQVVCVVVPAAEDEEEPPPPVDPLLVVVVCVQQQVQHLALPSDALVRNLVSRLSSLLVCCVPPCVVVRVVHHYYYYHDDLVVSLQQRLLSDPDPVSSVVSVVVSCCVRCPVSVDDDHPAYEYSQDDPVRSVVVVVVVCVVVVDPPGTSQVVDVVSVVSSNVSVVVCCVVVVHHYQYQWDQDPVRDIDGDDSVVSSVSSCVVCVVVHD/DAAEEEEAEDPPLCSVVLLVVLQVVCVVVPAAEDEEEPQPPVDPLLVVVVCVQQQVQHLALPSDALVRNLVSRLSSLLVCCVPPCVVVRVVHHYYYYHDDLVCSLQQRLLSDPDPVSSVVSVVVSCCVRCPVSVDDDHPAYEYSQDDPVRSVVVVVVVCVVVVDPPGTSQVVDVVSVVSSNVSVVVCCVVPVHHYQYQWDQDPVRDIDGDDSVVSSVSSCVVCVVVHD